Protein AF-A0A8X7R6N0-F1 (afdb_monomer)

Solvent-accessible surface area (backbone atoms only — not comparable to full-atom values): 21603 Å² total; per-residue (Å²): 135,82,80,62,81,82,52,52,64,57,52,51,50,53,51,55,55,53,63,73,70,70,84,87,84,79,89,86,75,92,74,81,82,82,76,72,80,86,76,83,49,68,20,44,36,37,42,28,10,41,72,49,13,51,21,26,35,71,73,38,72,43,76,61,65,21,66,47,86,71,21,7,55,70,24,87,90,47,45,36,59,19,19,74,34,40,35,81,37,66,60,38,53,53,22,52,74,59,74,42,70,66,44,48,27,58,66,74,52,52,74,70,54,49,52,70,55,71,47,40,40,23,42,12,10,35,59,14,8,59,51,84,68,31,39,52,94,49,37,55,57,39,19,49,65,53,28,51,53,51,50,50,50,43,44,69,73,20,44,58,78,67,33,95,44,73,67,55,43,46,51,50,38,40,48,15,38,36,36,40,43,53,40,54,34,33,54,73,65,44,42,75,77,64,76,55,56,48,66,60,51,23,52,54,54,47,51,56,47,50,54,50,52,52,52,45,39,76,74,32,48,21,32,36,40,38,40,41,50,53,52,60,18,61,33,73,79,45,12,69,71,33,88,66,67,71,38,57,40,62,69,56,32,50,37,50,45,54,32,41,54,52,47,59,57,47,52,59,54,45,46,73,74,38,79,87,42,46,78,41,79,39,64,44,28,59,55,56,53,58,73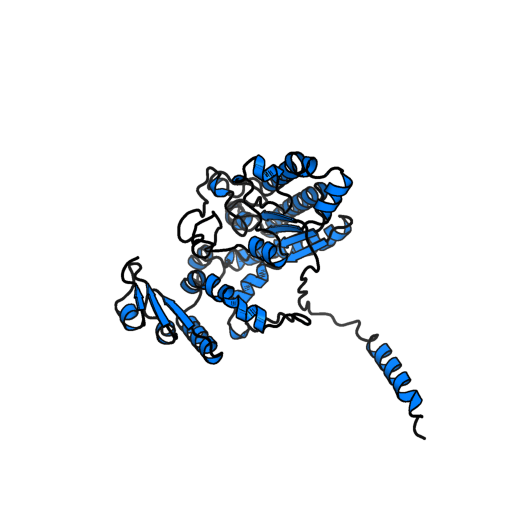,69,46,69,74,89,65,68,65,73,80,72,80,73,84,82,91,73,62,66,64,62,62,56,72,60,37,67,60,68,63,65,71,36,66,77,54,52,73,79,72,54,58,60,69,57,47,28,54,52,44,50,51,42,44,75,70,75,42,90,40,74,37,78,47,53,48,75,40,71,23,31,57,65,26,79,41,10,35,23,47,53,66,100,61,47,44,76,62,18,59,76,43,31,80,39,72,42,83,62,136

pLDDT: mean 74.32, std 23.89, range [25.12, 98.94]

Radius of gyration: 24.87 Å; Cα contacts (8 Å, |Δi|>4): 611; chains: 1; bounding box: 51×75×69 Å

Foldseek 3Di:
DDDDPVCVVVVVVVVVVVVVVPDPDDDDDCDDDPPPDPAQAQAEAEEEALLAAQFLQVLFPFPQFQQDPPACCVDVPRGRRRRPAVYHHPQQVVCVVNVHHRAERLNPDDPVRLQVDLRYHYLYYHQEALDPCGNPVGGDTQHSVNSLVSVLCSVVRHVPVVDPDPVRSLCNQQRHEYEYYHHQSCLVPPPVVVVDDLLVSLVVRLVSVVVSVVSSVVVNHAHYEYEQHAQNQQDLVNLCPDVVRNDGPVVSSVSSVSNVVVNVVVVVVVPVVRPNHDYDYDDNHVVVVQVLDDCVPPPPPPPPPDDDDVVVVVVPPVVVVSRPQVVVARRDDLVSLQVVQVVCVVVVHQFEHEYQADRPNLLSGNFREYEDDPRNDVRRVVRGPHYHNDD

Nearest PDB structures (foldseek):
  6ur1-assembly2_B  TM=7.725E-01  e=3.263E-09  Pseudomonas aeruginosa PAO1
  8h09-assembly2_B  TM=8.026E-01  e=1.150E-08  Vibrio alginolyticus
  6jl1-assembly1_A  TM=8.026E-01  e=2.535E-07  Vibrio vulnificus
  6jl2-assembly1_A  TM=7.909E-01  e=4.494E-07  Vibrio vulnificus
  8h0c-assembly1_A  TM=7.281E-01  e=1.275E-07  Vibrio alginolyticus

Mean predicted aligned error: 15.11 Å

Secondary structure (DSSP, 8-state):
-PPPTTTHHHHHHHHHHHHTTS-------------------S-EEEEESTTT-SSGGGGSSBS----STTTTTTSGGG---S-SSSS--HHHHHHHHTTPPP--BGGG--HHHHHH--S--B---TT--SSTTTTGGGB----HHHHHHHHHHHIIIIIHHHSSSHHHHHHHHHHSEEEEE--HHHIIIIIGGGT--HHHHHHHHHHHHHHHHHHHHHTT--EEEEEPPP-GGGSHHHHTTSSSTT---HHHHHHHHHHHHHHHHHHHHHHHHSTT-EEEEE-HHHHHHHHHS-GGG--------S---HHHHHHTTHHHHHSSHHHHHHH--HHHHHHHHHHHHHTTPPPEEEESS--HHHHHSSEEEEE-SS---HHHHTT-SEEE---

InterPro domains:
  IPR001087 GDSL lipase/esterase [PF00657] (45-290)
  IPR023214 HAD superfamily [G3DSA:3.40.50.1000] (311-391)
  IPR036412 HAD-like superfamily [SSF56784] (319-390)
  IPR036514 SGNH hyd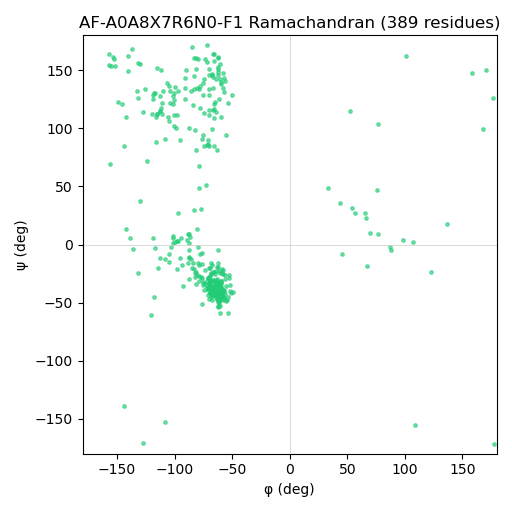rolase superfamily [G3DSA:3.40.50.1110] (37-303)
  IPR051238 GDSL esterase/lipase [PTHR45650] (32-292)

Structure (mmCIF, N/CA/C/O backbone):
data_AF-A0A8X7R6N0-F1
#
_entry.id   AF-A0A8X7R6N0-F1
#
loop_
_atom_site.group_PDB
_atom_site.id
_atom_site.type_symbol
_atom_site.label_atom_id
_atom_site.label_alt_id
_atom_site.label_comp_id
_atom_site.label_asym_id
_atom_site.label_entity_id
_atom_site.label_seq_id
_atom_site.pdbx_PDB_ins_code
_atom_site.Cartn_x
_atom_site.Cartn_y
_atom_site.Cartn_z
_atom_site.occupancy
_atom_site.B_iso_or_equiv
_atom_site.auth_seq_id
_atom_site.auth_comp_id
_atom_site.auth_asym_id
_atom_site.auth_atom_id
_atom_site.pdbx_PDB_model_num
ATOM 1 N N . MET A 1 1 ? 30.065 -60.299 25.511 1.00 42.81 1 MET A N 1
ATOM 2 C CA . MET A 1 1 ? 28.978 -60.090 26.492 1.00 42.81 1 MET A CA 1
ATOM 3 C C . MET A 1 1 ? 28.080 -58.987 25.959 1.00 42.81 1 MET A C 1
ATOM 5 O O . MET A 1 1 ? 28.541 -57.863 25.823 1.00 42.81 1 MET A O 1
ATOM 9 N N . GLY A 1 2 ? 26.869 -59.329 25.514 1.00 52.22 2 GLY A N 1
ATOM 10 C CA . GLY A 1 2 ? 25.932 -58.361 24.937 1.00 52.22 2 GLY A CA 1
ATOM 11 C C . GLY A 1 2 ? 25.299 -57.495 26.024 1.00 52.22 2 GLY A C 1
ATOM 12 O O . GLY A 1 2 ? 24.967 -58.005 27.091 1.00 52.22 2 GLY A O 1
ATOM 13 N N . LEU A 1 3 ? 25.148 -56.195 25.761 1.00 46.28 3 LEU A N 1
ATOM 14 C CA . LEU A 1 3 ? 24.466 -55.286 26.681 1.00 46.28 3 LEU A CA 1
ATOM 15 C C . LEU A 1 3 ? 23.007 -55.741 26.915 1.00 46.28 3 LEU A C 1
ATOM 17 O O . LEU A 1 3 ? 22.339 -56.124 25.946 1.00 46.28 3 LEU A O 1
ATOM 21 N N . PRO A 1 4 ? 22.486 -55.652 28.153 1.00 59.59 4 PRO A N 1
ATOM 22 C CA . P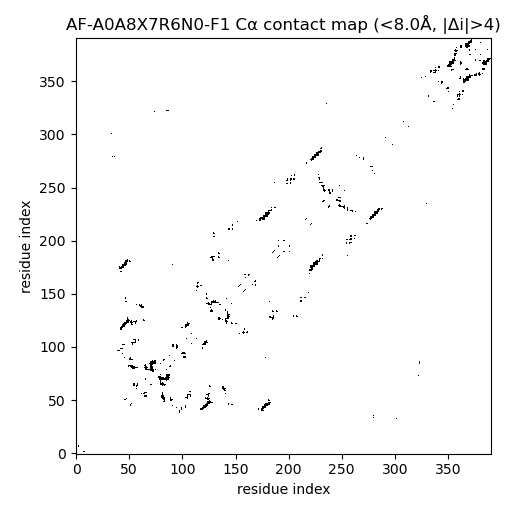RO A 1 4 ? 21.106 -56.011 28.465 1.00 59.59 4 PRO A CA 1
ATOM 23 C C . PRO A 1 4 ? 20.084 -55.219 27.636 1.00 59.59 4 PRO A C 1
ATOM 25 O O . PRO A 1 4 ? 20.257 -54.026 27.377 1.00 59.59 4 PRO A O 1
ATOM 28 N N . SER A 1 5 ? 18.986 -55.870 27.239 1.00 54.50 5 SER A N 1
ATOM 29 C CA . SER A 1 5 ? 17.949 -55.308 26.355 1.00 54.50 5 SER A CA 1
ATOM 30 C C . SER A 1 5 ? 17.289 -54.029 26.885 1.00 54.50 5 SER A C 1
ATOM 32 O O . SER A 1 5 ? 16.841 -53.210 26.086 1.00 54.50 5 SER A O 1
ATOM 34 N N . TYR A 1 6 ? 17.295 -53.812 28.202 1.00 56.56 6 TYR A N 1
ATOM 35 C CA . TYR A 1 6 ? 16.727 -52.624 28.844 1.00 56.56 6 TYR A CA 1
ATOM 36 C C . TYR A 1 6 ? 17.631 -51.377 28.780 1.00 56.56 6 TYR A C 1
ATOM 38 O O . TYR A 1 6 ? 17.145 -50.266 28.974 1.00 56.56 6 TYR A O 1
ATOM 46 N N . LEU A 1 7 ? 18.925 -51.523 28.462 1.00 48.56 7 LEU A N 1
ATOM 47 C CA . LEU A 1 7 ? 19.872 -50.403 28.316 1.00 48.56 7 LEU A CA 1
ATOM 48 C C . LEU A 1 7 ? 19.914 -49.822 26.890 1.00 48.56 7 LEU A C 1
ATOM 50 O O . LEU A 1 7 ? 20.381 -48.701 26.695 1.00 48.56 7 LEU A O 1
ATOM 54 N N . LYS A 1 8 ? 19.384 -50.544 25.892 1.00 49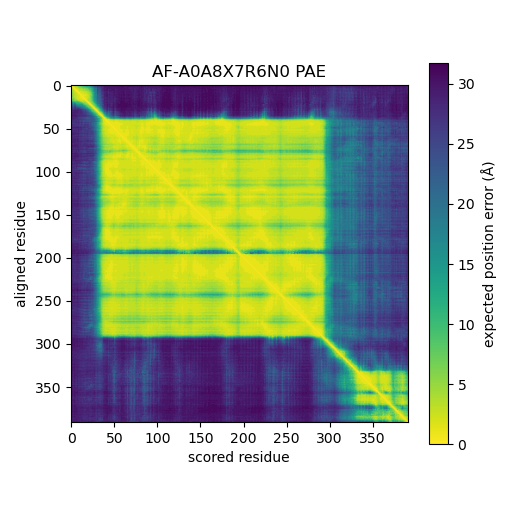.97 8 LYS A N 1
ATOM 55 C CA . LYS A 1 8 ? 19.293 -50.095 24.489 1.00 49.97 8 LYS A CA 1
ATOM 56 C C . LYS A 1 8 ? 18.470 -48.808 24.278 1.00 49.97 8 LYS A C 1
ATOM 58 O O . LYS A 1 8 ? 18.953 -47.949 23.542 1.00 49.97 8 LYS A O 1
ATOM 63 N N . PRO A 1 9 ? 17.288 -48.611 24.899 1.00 50.84 9 PRO A N 1
ATOM 64 C CA . PRO A 1 9 ? 16.526 -47.371 24.721 1.00 50.84 9 PRO A CA 1
ATOM 65 C C . PRO A 1 9 ? 17.199 -46.153 25.376 1.00 50.84 9 PRO A C 1
ATOM 67 O O . PRO A 1 9 ? 17.134 -45.059 24.823 1.00 50.84 9 PRO A O 1
ATOM 70 N N . TYR A 1 10 ? 17.917 -46.339 26.490 1.00 49.75 10 TYR A N 1
ATOM 71 C CA . TYR A 1 10 ? 18.666 -45.261 27.153 1.00 49.75 10 TYR A CA 1
ATOM 72 C C . TYR A 1 10 ? 19.903 -44.828 26.358 1.00 49.75 10 TYR A C 1
ATOM 74 O O . TYR A 1 10 ? 20.174 -43.633 26.244 1.00 49.75 10 TYR A O 1
ATOM 82 N N . LEU A 1 11 ? 20.623 -45.781 25.755 1.00 54.12 11 LEU A N 1
ATOM 83 C CA . LEU A 1 11 ? 21.760 -45.478 24.885 1.00 54.12 11 LEU A CA 1
ATOM 84 C C . LEU A 1 11 ? 21.313 -44.774 23.594 1.00 54.12 11 LEU A C 1
ATOM 86 O O . LEU A 1 11 ? 21.982 -43.849 23.150 1.00 54.12 11 LEU A O 1
ATOM 90 N N . LEU A 1 12 ? 20.169 -45.173 23.022 1.00 55.00 12 LEU A N 1
ATOM 91 C CA . LEU A 1 12 ? 19.577 -44.532 21.843 1.00 55.00 12 LEU A CA 1
ATOM 92 C C . LEU A 1 12 ? 19.125 -43.095 22.147 1.00 55.00 12 LEU A C 1
ATOM 94 O O . LEU A 1 12 ? 19.339 -42.204 21.331 1.00 55.00 12 LEU A O 1
ATOM 98 N N . PHE A 1 13 ? 18.562 -42.853 23.335 1.00 51.22 13 PHE A N 1
ATOM 99 C CA . PHE A 1 13 ? 18.168 -41.516 23.782 1.00 51.22 13 PHE A CA 1
ATOM 100 C C . PHE A 1 13 ? 19.383 -40.604 24.020 1.00 51.22 13 PHE A C 1
ATOM 102 O O . PHE A 1 13 ? 19.398 -39.475 23.542 1.00 51.22 13 PHE A O 1
ATOM 109 N N . LEU A 1 14 ? 20.451 -41.106 24.653 1.00 50.91 14 LEU A N 1
ATOM 110 C CA . LEU A 1 14 ? 21.721 -40.377 24.798 1.00 50.91 14 LEU A CA 1
ATOM 111 C C . LEU A 1 14 ? 22.399 -40.096 23.446 1.00 50.91 14 LEU A C 1
ATOM 113 O O . LEU A 1 14 ? 22.917 -38.999 23.247 1.00 50.91 14 LEU A O 1
ATOM 117 N N . LEU A 1 15 ? 22.346 -41.036 22.493 1.00 52.97 15 LEU A N 1
ATOM 118 C CA . LEU A 1 15 ? 22.859 -40.837 21.132 1.00 52.97 15 LEU A CA 1
ATOM 119 C C . LEU A 1 15 ? 22.046 -39.776 20.368 1.00 52.97 15 LEU A C 1
ATOM 121 O O . LEU A 1 15 ? 22.622 -38.949 19.667 1.00 52.97 15 LEU A O 1
ATOM 125 N N . LEU A 1 16 ? 20.719 -39.755 20.541 1.00 48.88 16 LEU A N 1
ATOM 126 C CA . LEU A 1 16 ? 19.821 -38.746 19.965 1.00 48.88 16 LEU A CA 1
ATOM 127 C C . LEU A 1 16 ? 20.001 -37.363 20.612 1.00 48.88 16 LEU A C 1
ATOM 129 O O . LEU A 1 16 ? 19.901 -36.351 19.920 1.00 48.88 16 LEU A O 1
ATOM 133 N N . CYS A 1 17 ? 20.320 -37.291 21.907 1.00 41.88 17 CYS A N 1
ATOM 134 C CA . CYS A 1 17 ? 20.668 -36.034 22.573 1.00 41.88 17 CYS A CA 1
ATOM 135 C C . CYS A 1 17 ? 22.038 -35.500 22.123 1.00 41.88 17 CYS A C 1
ATOM 137 O O . CYS A 1 17 ? 22.181 -34.295 21.938 1.00 41.88 17 CYS A O 1
ATOM 139 N N . LEU A 1 18 ? 23.024 -36.371 21.880 1.00 42.81 18 LEU A N 1
ATOM 140 C CA . LEU A 1 18 ? 24.352 -35.976 21.388 1.00 42.81 18 LEU A CA 1
ATOM 141 C C . LEU A 1 18 ? 24.351 -35.607 19.891 1.00 42.81 18 LEU A C 1
ATOM 143 O O . LEU A 1 18 ? 25.069 -34.691 19.493 1.00 42.81 18 LEU A O 1
ATOM 147 N N . LEU A 1 19 ? 23.495 -36.231 19.072 1.00 39.47 19 LEU A N 1
ATOM 148 C CA . LEU A 1 19 ? 23.288 -35.849 17.664 1.00 39.47 19 LEU A CA 1
ATOM 149 C C . LEU A 1 19 ? 22.585 -34.491 17.499 1.00 39.47 19 LEU A C 1
ATOM 151 O O . LEU A 1 19 ? 22.731 -33.862 16.457 1.00 39.47 19 LEU A O 1
ATOM 155 N N . ASN A 1 20 ? 21.886 -33.999 18.526 1.00 40.25 20 ASN A N 1
ATOM 156 C CA . ASN A 1 20 ? 21.286 -32.661 18.526 1.00 40.25 20 ASN A CA 1
ATOM 157 C C . ASN A 1 20 ? 22.232 -31.550 19.030 1.00 40.25 20 ASN A C 1
ATOM 159 O O . ASN A 1 20 ? 21.829 -30.390 19.073 1.00 40.25 20 ASN A O 1
ATOM 163 N N . VAL A 1 21 ? 23.486 -31.866 19.387 1.00 43.84 21 VAL A N 1
ATOM 164 C CA . VAL A 1 21 ? 24.460 -30.881 19.911 1.00 43.84 21 VAL A CA 1
ATOM 165 C C . VAL A 1 21 ? 25.690 -30.698 19.003 1.00 43.84 21 VAL A C 1
ATOM 167 O O . VAL A 1 21 ? 26.495 -29.801 19.232 1.00 43.84 21 VAL A O 1
ATOM 170 N N . ILE A 1 22 ? 25.817 -31.437 17.894 1.00 38.28 22 ILE A N 1
ATOM 171 C CA . ILE A 1 22 ? 26.930 -31.264 16.941 1.00 38.28 22 ILE A CA 1
ATOM 172 C C . ILE A 1 22 ? 26.406 -30.991 15.528 1.00 38.28 22 ILE A C 1
ATOM 174 O O . ILE A 1 22 ? 26.534 -31.819 14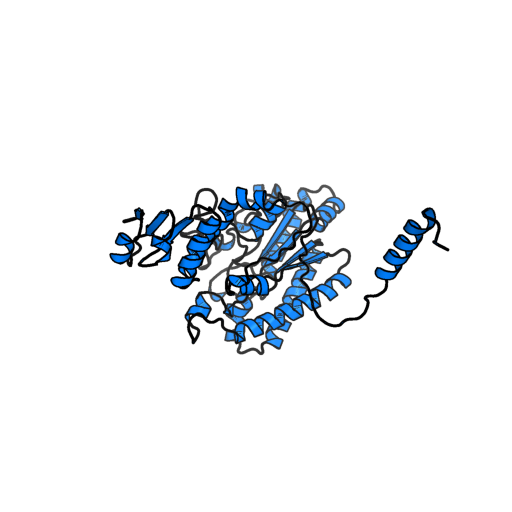.640 1.00 38.28 22 ILE A O 1
ATOM 178 N N . THR A 1 23 ? 25.864 -29.791 15.318 1.00 34.78 23 THR A N 1
ATOM 179 C CA . THR A 1 23 ? 26.002 -29.038 14.056 1.00 34.78 23 THR A CA 1
ATOM 180 C C . THR A 1 23 ? 25.816 -27.543 14.332 1.00 34.78 23 THR A C 1
ATOM 182 O O . THR A 1 23 ? 24.835 -26.933 13.918 1.00 34.78 23 THR A O 1
ATOM 185 N N . ILE A 1 24 ? 26.776 -26.932 15.030 1.00 39.72 24 ILE A N 1
ATOM 186 C CA . ILE A 1 24 ? 27.031 -25.488 14.934 1.00 39.72 24 ILE A CA 1
ATOM 187 C C . ILE A 1 24 ? 28.436 -25.316 14.365 1.00 39.72 24 ILE A C 1
ATOM 189 O O . ILE A 1 24 ? 29.418 -25.299 15.099 1.00 39.72 24 ILE A O 1
ATOM 193 N N . ASN A 1 25 ? 28.514 -25.285 13.035 1.00 38.47 25 ASN A N 1
ATOM 194 C CA . ASN A 1 25 ? 29.337 -24.369 12.239 1.00 38.47 25 ASN A CA 1
ATOM 195 C C . ASN A 1 25 ? 29.374 -24.851 10.785 1.00 38.47 25 ASN A C 1
ATOM 197 O O . ASN A 1 25 ? 30.164 -25.714 10.418 1.00 38.47 25 ASN A O 1
ATOM 201 N N . SER A 1 26 ? 28.551 -24.240 9.935 1.00 29.34 26 SER A N 1
ATOM 202 C CA . SER A 1 26 ? 28.862 -24.133 8.511 1.00 29.34 26 SER A CA 1
ATOM 203 C C . SER A 1 26 ? 28.257 -22.848 7.953 1.00 29.34 26 SER A C 1
ATOM 205 O O . SER A 1 26 ? 27.059 -22.595 8.079 1.00 29.34 26 SER A O 1
ATOM 207 N N . LYS A 1 27 ? 29.117 -22.001 7.379 1.00 38.72 27 LYS A N 1
ATOM 208 C CA . LYS A 1 27 ? 28.740 -20.810 6.610 1.00 38.72 27 LYS A CA 1
ATOM 209 C C . LYS A 1 27 ? 28.022 -21.245 5.318 1.00 38.72 27 LYS A C 1
ATOM 211 O O . LYS A 1 27 ? 28.455 -22.194 4.678 1.00 38.72 27 LYS A O 1
ATOM 216 N N . LYS A 1 28 ? 27.021 -20.447 4.907 1.00 31.84 28 LYS A N 1
ATOM 217 C CA . LYS A 1 28 ? 26.168 -20.516 3.691 1.00 31.84 28 LYS A CA 1
ATOM 218 C C . LYS A 1 28 ? 25.043 -21.564 3.676 1.00 31.84 28 LYS A C 1
ATOM 220 O O . LYS A 1 28 ? 25.237 -22.714 3.310 1.00 31.84 28 LYS A O 1
ATOM 225 N N . SER A 1 29 ? 23.810 -21.103 3.877 1.00 27.92 29 SER A N 1
ATOM 226 C CA . SER A 1 29 ? 22.888 -20.665 2.809 1.00 27.92 29 SER A CA 1
ATOM 227 C C . SER A 1 29 ? 21.558 -20.294 3.475 1.00 27.92 29 SER A C 1
ATOM 229 O O . SER A 1 29 ? 21.028 -21.098 4.241 1.00 27.92 29 SER A O 1
ATOM 231 N N . LEU A 1 30 ? 21.039 -19.084 3.231 1.00 37.72 30 LEU A N 1
ATOM 232 C CA . LEU A 1 30 ? 19.710 -18.654 3.683 1.00 37.72 30 LEU A CA 1
ATOM 233 C C . LEU A 1 30 ? 18.647 -19.502 2.964 1.00 37.72 30 LEU A C 1
ATOM 235 O O . LEU A 1 30 ? 18.137 -19.127 1.913 1.00 37.72 30 LEU A O 1
ATOM 239 N N . LYS A 1 31 ? 18.345 -20.682 3.513 1.00 37.66 31 LYS A N 1
ATOM 240 C CA . LYS A 1 31 ? 17.153 -21.449 3.151 1.00 37.66 31 LYS A CA 1
ATOM 241 C C . LYS A 1 31 ? 15.933 -20.710 3.700 1.00 37.66 31 LYS A C 1
ATOM 243 O O . LYS A 1 31 ? 15.924 -20.319 4.863 1.00 37.66 31 LYS A O 1
ATOM 248 N N . GLY A 1 32 ? 14.968 -20.486 2.811 1.00 39.97 32 GLY A N 1
ATOM 249 C CA . GLY A 1 32 ? 13.835 -19.583 2.972 1.00 39.97 32 GLY A CA 1
ATOM 250 C C . GLY A 1 32 ? 13.054 -19.748 4.270 1.00 39.97 32 GLY A C 1
ATOM 251 O O . GLY A 1 32 ? 12.582 -20.833 4.607 1.00 39.97 32 GLY A O 1
ATOM 252 N N . GLU A 1 33 ? 12.866 -18.628 4.959 1.00 31.41 33 GLU A N 1
ATOM 253 C CA . GLU A 1 33 ? 11.846 -18.495 5.986 1.00 31.41 33 GLU A CA 1
ATOM 254 C C . GLU A 1 33 ? 10.514 -18.190 5.292 1.00 31.41 33 GLU A C 1
ATOM 256 O O . GLU A 1 33 ? 10.218 -17.048 4.942 1.00 31.41 33 GLU A O 1
ATOM 261 N N . ALA A 1 34 ? 9.686 -19.214 5.093 1.00 32.12 34 ALA A N 1
ATOM 262 C CA . ALA A 1 34 ? 8.257 -18.995 4.921 1.00 32.12 34 ALA A CA 1
ATOM 263 C C . ALA A 1 34 ? 7.689 -18.565 6.282 1.00 32.12 34 ALA A C 1
ATOM 265 O O . ALA A 1 34 ? 7.251 -19.396 7.077 1.00 32.12 34 ALA A O 1
ATOM 266 N N . VAL A 1 35 ? 7.728 -17.268 6.587 1.00 36.72 35 VAL A N 1
ATOM 267 C CA . VAL A 1 35 ? 7.050 -16.732 7.773 1.00 36.72 35 VAL A CA 1
ATOM 268 C C . VAL A 1 35 ? 5.573 -16.535 7.424 1.00 36.72 35 VAL A C 1
ATOM 270 O O . VAL A 1 35 ? 5.118 -15.448 7.086 1.00 36.72 35 VAL A O 1
ATOM 273 N N . LEU A 1 36 ? 4.798 -17.617 7.477 1.00 44.94 36 LEU A N 1
ATOM 274 C CA . LEU A 1 36 ? 3.347 -17.517 7.618 1.00 44.94 36 LEU A CA 1
ATOM 275 C C . LEU A 1 36 ? 3.077 -17.016 9.043 1.00 44.94 36 LEU A C 1
ATOM 277 O O . LEU A 1 36 ? 3.436 -17.688 10.009 1.00 44.94 36 LEU A O 1
ATOM 281 N N . PHE A 1 37 ? 2.490 -15.824 9.191 1.00 49.44 37 PHE A N 1
ATOM 282 C CA . PHE A 1 37 ? 2.055 -15.336 10.503 1.00 49.44 37 PHE A CA 1
ATOM 283 C C . PHE A 1 37 ? 1.024 -16.331 11.058 1.00 49.44 37 PHE A C 1
ATOM 285 O O . PHE A 1 37 ? -0.100 -16.423 10.567 1.00 49.44 37 PHE A O 1
ATOM 292 N N . GLY A 1 38 ? 1.396 -17.085 12.092 1.00 53.28 38 GLY A N 1
ATOM 293 C CA . GLY A 1 38 ? 0.405 -17.645 13.000 1.00 53.28 38 GLY A CA 1
ATOM 294 C C . GLY A 1 38 ? -0.280 -16.475 13.705 1.00 53.28 38 GLY A C 1
ATOM 295 O O . GLY A 1 38 ? 0.397 -15.640 14.299 1.00 53.28 38 GLY A O 1
ATOM 296 N N . GLY A 1 39 ? -1.602 -16.360 13.605 1.00 63.53 39 GLY A N 1
ATOM 297 C CA . GLY A 1 39 ? -2.320 -15.261 14.243 1.00 63.53 39 GLY A CA 1
ATOM 298 C C . GLY A 1 39 ? -3.779 -15.162 13.824 1.00 63.53 39 GLY A C 1
ATOM 299 O O . GLY A 1 39 ? -4.145 -15.521 12.709 1.00 63.53 39 GLY A O 1
ATOM 300 N N . ASN A 1 40 ? -4.606 -14.658 14.737 1.00 83.81 40 ASN A N 1
ATOM 301 C CA . ASN A 1 40 ? -5.964 -14.214 14.451 1.00 83.81 40 ASN A CA 1
ATOM 302 C C . ASN A 1 40 ? -5.996 -12.693 14.632 1.00 83.81 40 ASN A C 1
ATOM 304 O O . ASN A 1 40 ? -5.771 -12.202 15.741 1.00 83.81 40 ASN A O 1
ATOM 308 N N . PHE A 1 41 ? -6.224 -11.958 13.545 1.00 93.00 41 PHE A N 1
ATOM 309 C CA . PHE A 1 41 ? -6.194 -10.498 13.546 1.00 93.00 41 PHE A CA 1
ATOM 310 C C . PHE A 1 41 ? -7.622 -9.943 13.591 1.00 93.00 41 PHE A C 1
ATOM 312 O O . PHE A 1 41 ? -8.440 -10.333 12.764 1.00 93.00 41 PHE A O 1
ATOM 319 N N . PRO A 1 42 ? -7.946 -8.993 14.488 1.00 97.12 42 PRO A N 1
ATOM 320 C CA . PRO A 1 42 ? -9.268 -8.376 14.539 1.00 97.12 42 PRO A CA 1
ATOM 321 C C . PRO A 1 42 ? -9.486 -7.336 13.429 1.00 97.12 42 PRO A C 1
ATOM 323 O O . PRO A 1 42 ? -10.626 -6.938 13.186 1.00 97.12 42 PRO A O 1
ATOM 326 N N . ALA A 1 43 ? -8.414 -6.860 12.782 1.00 98.50 43 ALA A N 1
ATOM 327 C CA . ALA A 1 43 ? -8.483 -5.901 11.687 1.00 98.50 43 ALA A CA 1
ATOM 328 C C . ALA A 1 43 ? -7.252 -5.941 10.773 1.00 98.50 43 ALA A C 1
ATOM 330 O O . ALA A 1 43 ? -6.147 -6.256 11.224 1.00 98.50 43 ALA A O 1
ATOM 331 N N . LEU A 1 44 ? -7.453 -5.525 9.518 1.00 98.50 44 LEU A N 1
ATOM 332 C CA . LEU A 1 44 ? -6.403 -5.289 8.526 1.00 98.50 44 LEU A CA 1
ATOM 333 C C . LEU A 1 44 ? -6.414 -3.821 8.070 1.00 98.50 44 LEU A C 1
ATOM 335 O O . LEU A 1 44 ? -7.337 -3.380 7.384 1.00 98.50 44 LEU A O 1
ATOM 339 N N . TYR A 1 45 ? -5.373 -3.067 8.420 1.00 98.88 45 TYR A N 1
ATOM 340 C CA . TYR A 1 45 ? -5.161 -1.704 7.926 1.00 98.88 45 TYR A CA 1
ATOM 341 C C . TYR A 1 45 ? -4.118 -1.718 6.814 1.00 98.88 45 TYR A C 1
ATOM 343 O O . TYR A 1 45 ? -3.026 -2.253 6.994 1.00 98.88 45 TYR A O 1
ATOM 351 N N . VAL A 1 46 ? -4.447 -1.135 5.663 1.00 98.88 46 VAL A N 1
ATOM 352 C CA . VAL A 1 46 ? -3.610 -1.242 4.458 1.00 98.88 46 VAL A CA 1
ATOM 353 C C . VAL A 1 46 ? -3.127 0.135 4.026 1.00 98.88 46 VAL A C 1
ATOM 355 O O . VAL A 1 46 ? -3.931 1.043 3.816 1.00 98.88 46 VAL A O 1
ATOM 358 N N . ILE A 1 47 ? -1.812 0.266 3.887 1.00 98.88 47 ILE A N 1
ATOM 359 C CA . ILE A 1 47 ? -1.099 1.430 3.369 1.00 98.88 47 ILE A CA 1
ATOM 360 C C . ILE A 1 47 ? -0.389 0.976 2.093 1.00 98.88 47 ILE A C 1
ATOM 362 O O . ILE A 1 47 ? 0.283 -0.056 2.078 1.00 98.88 47 ILE A O 1
ATOM 366 N N . GLY A 1 48 ? -0.533 1.707 0.997 1.00 97.44 48 GLY A N 1
ATOM 367 C CA . GLY A 1 48 ? 0.044 1.251 -0.257 1.00 97.44 48 GLY A CA 1
ATOM 368 C C . GLY A 1 48 ? -0.227 2.118 -1.469 1.00 97.44 48 GLY A C 1
ATOM 369 O O . GLY A 1 48 ? -0.781 3.212 -1.373 1.00 97.44 48 GLY A O 1
ATOM 370 N N . ASP A 1 49 ? 0.152 1.595 -2.625 1.00 91.88 49 ASP A N 1
ATOM 371 C CA . ASP A 1 49 ? -0.147 2.175 -3.928 1.00 91.88 49 ASP A CA 1
ATOM 372 C C . ASP A 1 49 ? -1.192 1.345 -4.705 1.00 91.88 49 ASP A C 1
ATOM 374 O O . ASP A 1 49 ? -2.027 0.651 -4.120 1.00 91.88 49 ASP A O 1
ATOM 378 N N . SER A 1 50 ? -1.159 1.408 -6.040 1.00 89.00 50 SER A N 1
ATOM 379 C CA . SER A 1 50 ? -2.028 0.648 -6.946 1.00 89.00 50 SER A CA 1
ATOM 380 C C . SER A 1 50 ? -2.028 -0.858 -6.693 1.00 89.00 50 SER A C 1
ATOM 382 O O . SER A 1 50 ? -3.015 -1.513 -7.012 1.00 89.00 50 SER A O 1
ATOM 384 N N . LEU A 1 51 ? -0.955 -1.417 -6.123 1.00 85.19 51 LEU A N 1
ATOM 385 C CA . LEU A 1 51 ? -0.848 -2.850 -5.838 1.00 85.19 51 LEU A CA 1
ATOM 386 C C . LEU A 1 51 ? -1.914 -3.348 -4.853 1.00 85.19 51 LEU A C 1
ATOM 388 O O . LEU A 1 51 ? -2.211 -4.544 -4.823 1.00 85.19 51 LEU A O 1
ATOM 392 N N . VAL A 1 52 ? -2.465 -2.445 -4.041 1.00 92.81 52 VAL A N 1
ATOM 393 C CA . VAL A 1 52 ? -3.440 -2.762 -2.994 1.00 92.81 52 VAL A CA 1
ATOM 394 C C . VAL A 1 52 ? -4.580 -1.742 -2.894 1.00 92.81 52 VAL A C 1
ATOM 396 O O . VAL A 1 52 ? -5.402 -1.867 -1.994 1.00 92.81 52 VAL A O 1
ATOM 399 N N . ASP A 1 53 ? -4.673 -0.753 -3.788 1.00 95.19 53 ASP A N 1
ATOM 400 C CA . ASP A 1 53 ? -5.775 0.222 -3.812 1.00 95.19 53 ASP A CA 1
ATOM 401 C C . ASP A 1 53 ? -7.113 -0.469 -4.155 1.00 95.19 53 ASP A C 1
ATOM 403 O O . ASP A 1 53 ? -7.231 -1.070 -5.225 1.00 95.19 53 ASP A O 1
ATOM 407 N N . PRO A 1 54 ? -8.143 -0.398 -3.290 1.00 96.00 54 PRO A N 1
ATOM 408 C CA . PRO A 1 54 ? -9.443 -1.004 -3.552 1.00 96.00 54 PRO A CA 1
ATOM 409 C C . PRO A 1 54 ? -10.400 -0.079 -4.319 1.00 96.00 54 PRO A C 1
ATOM 411 O O . PRO A 1 54 ? -11.503 -0.513 -4.662 1.00 96.00 54 PRO A O 1
ATOM 414 N N . GLY A 1 55 ? -10.002 1.174 -4.567 1.00 96.75 55 GLY A N 1
ATOM 415 C CA . GLY A 1 55 ? -10.779 2.191 -5.272 1.00 96.75 55 GLY A CA 1
ATOM 416 C C . GLY A 1 55 ? -10.753 3.591 -4.651 1.00 96.75 55 GLY A C 1
ATOM 417 O O . GLY A 1 55 ? -11.606 4.409 -4.994 1.00 96.75 55 GLY A O 1
ATOM 418 N N . ASN A 1 56 ? -9.803 3.916 -3.767 1.00 98.50 56 ASN A N 1
ATOM 419 C CA . ASN A 1 56 ? -9.668 5.263 -3.199 1.00 98.50 56 ASN A CA 1
ATOM 420 C C . ASN A 1 56 ? -9.487 6.321 -4.295 1.00 98.50 56 ASN A C 1
ATOM 422 O O . ASN A 1 56 ? -10.094 7.393 -4.226 1.00 98.50 56 ASN A O 1
ATOM 426 N N . ASN A 1 57 ? -8.724 5.999 -5.342 1.00 95.44 57 ASN A N 1
ATOM 427 C CA . ASN A 1 57 ? -8.470 6.903 -6.461 1.00 95.44 57 ASN A CA 1
ATOM 428 C C . ASN A 1 57 ? -9.724 7.303 -7.262 1.00 95.44 57 ASN A C 1
ATOM 430 O O . ASN A 1 57 ? -9.727 8.351 -7.913 1.00 95.44 57 ASN A O 1
ATOM 434 N N . ASN A 1 58 ? -10.821 6.545 -7.175 1.00 97.06 58 ASN A N 1
ATOM 435 C CA . ASN A 1 58 ? -12.084 6.909 -7.829 1.00 97.06 58 ASN A CA 1
ATOM 436 C C . ASN A 1 58 ? -12.688 8.202 -7.263 1.00 97.06 58 ASN A C 1
ATOM 438 O O . ASN A 1 58 ? -13.454 8.880 -7.943 1.00 97.06 58 ASN A O 1
ATOM 442 N N . HIS A 1 59 ? -12.316 8.558 -6.033 1.00 97.81 59 HIS A N 1
ATOM 443 C CA . HIS A 1 59 ? -12.827 9.713 -5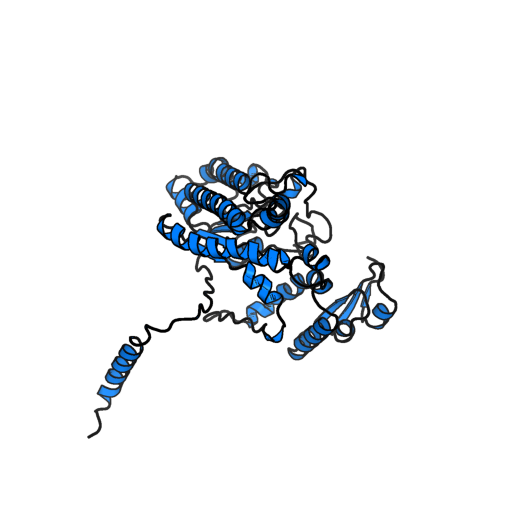.298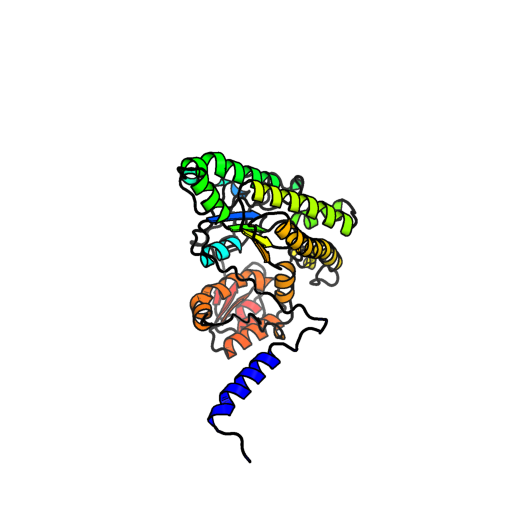 1.00 97.81 59 HIS A CA 1
ATOM 444 C C . HIS A 1 59 ? -11.859 10.905 -5.310 1.00 97.81 59 HIS A C 1
ATOM 446 O O . HIS A 1 59 ? -12.068 11.891 -4.603 1.00 97.81 59 HIS A O 1
ATOM 452 N N . LEU A 1 60 ? -10.779 10.820 -6.090 1.00 95.50 60 LEU A N 1
ATOM 453 C CA . LEU A 1 60 ? -9.760 11.858 -6.210 1.00 95.50 60 LEU A CA 1
ATOM 454 C C . LEU A 1 60 ? -9.802 12.477 -7.607 1.00 95.50 60 LEU A C 1
ATOM 456 O O . LEU A 1 60 ? -10.136 11.812 -8.586 1.00 95.50 60 LEU A O 1
ATOM 460 N N . LEU A 1 61 ? -9.438 13.756 -7.718 1.00 95.62 61 LEU A N 1
ATOM 461 C CA . LEU A 1 61 ? -9.206 14.406 -9.011 1.00 95.62 61 LEU A CA 1
ATOM 462 C C . LEU A 1 61 ? -7.843 13.954 -9.555 1.00 95.62 61 LEU A C 1
ATOM 464 O O . LEU A 1 61 ? -6.815 14.537 -9.216 1.00 95.62 61 LEU A O 1
ATOM 468 N N . THR A 1 62 ? -7.845 12.875 -10.336 1.00 90.44 62 THR A N 1
ATOM 469 C CA . THR A 1 62 ? -6.645 12.198 -10.846 1.00 90.44 62 THR A CA 1
ATOM 470 C C . THR A 1 62 ? -6.919 11.511 -12.178 1.00 90.44 62 THR A C 1
ATOM 472 O O . THR A 1 62 ? -8.056 11.112 -12.451 1.00 90.44 62 THR A O 1
ATOM 475 N N . LEU A 1 63 ? -5.868 11.354 -12.984 1.00 85.81 63 LEU A N 1
ATOM 476 C CA . LEU A 1 63 ? -5.873 10.550 -14.208 1.00 85.81 63 LEU A CA 1
ATOM 477 C C . LEU A 1 63 ? -5.734 9.047 -13.913 1.00 85.81 63 LEU A C 1
ATOM 479 O O . LEU A 1 63 ? -6.039 8.214 -14.762 1.00 85.81 63 LEU A O 1
ATOM 483 N N . VAL A 1 64 ? -5.276 8.687 -12.712 1.00 87.88 64 VAL A N 1
ATOM 484 C CA . VAL A 1 64 ? -4.923 7.310 -12.347 1.00 87.88 64 VAL A CA 1
ATOM 485 C C . VAL A 1 64 ? -6.115 6.659 -11.657 1.00 87.88 64 VAL A C 1
ATOM 487 O O . VAL A 1 64 ? -6.257 6.744 -10.437 1.00 87.88 64 VAL A O 1
ATOM 490 N N . ARG A 1 65 ? -6.988 6.023 -12.443 1.00 83.50 65 ARG A N 1
ATOM 491 C CA . ARG A 1 65 ? -8.167 5.281 -11.963 1.00 83.50 65 ARG A CA 1
ATOM 492 C C . ARG A 1 65 ? -8.246 3.905 -12.618 1.00 83.50 65 ARG A C 1
ATOM 494 O O . ARG A 1 65 ? -7.733 3.709 -13.713 1.00 83.50 65 ARG A O 1
ATOM 501 N N . ALA A 1 66 ? -8.932 2.981 -11.954 1.00 82.88 66 ALA A N 1
ATOM 502 C CA . ALA A 1 66 ? -9.197 1.628 -12.447 1.00 82.88 66 ALA A CA 1
ATOM 503 C C . ALA A 1 66 ? -10.694 1.271 -12.326 1.00 82.88 66 ALA A C 1
ATOM 505 O O . ALA A 1 66 ? -11.079 0.161 -11.969 1.00 82.88 66 ALA A O 1
ATOM 506 N N . ASN A 1 67 ? -11.567 2.253 -12.570 1.00 87.44 67 ASN A N 1
ATOM 507 C CA . ASN A 1 67 ? -13.030 2.128 -12.516 1.00 87.44 67 ASN A CA 1
ATOM 508 C C . ASN A 1 67 ? -13.671 1.897 -13.894 1.00 87.44 67 ASN A C 1
ATOM 510 O O . ASN A 1 67 ? -14.822 2.266 -14.122 1.00 87.44 67 ASN A O 1
ATOM 514 N N . PHE A 1 68 ? -12.924 1.307 -14.822 1.00 80.38 68 PHE A N 1
ATOM 515 C CA . PHE A 1 68 ? -13.362 1.016 -16.183 1.00 80.38 68 PHE A CA 1
ATOM 516 C C . PHE A 1 68 ? -12.838 -0.355 -16.625 1.00 80.38 68 PHE A C 1
ATOM 518 O O . PHE A 1 68 ? -11.919 -0.903 -16.023 1.00 80.38 68 PHE A O 1
ATOM 525 N N . LYS A 1 69 ? -13.417 -0.935 -17.678 1.00 74.69 69 LYS A N 1
ATOM 526 C CA . LYS A 1 69 ? -12.967 -2.234 -18.206 1.00 74.69 69 LYS A CA 1
ATOM 527 C C . LYS A 1 69 ? -11.529 -2.135 -18.754 1.00 74.69 69 LYS A C 1
ATOM 529 O O . LYS A 1 69 ? -11.214 -1.134 -19.387 1.00 74.69 69 LYS A O 1
ATOM 534 N N . PRO A 1 70 ? -10.673 -3.159 -18.587 1.00 79.00 70 PRO A N 1
ATOM 535 C CA . PRO A 1 70 ? -10.994 -4.514 -18.129 1.00 79.00 70 PRO A CA 1
ATOM 536 C C . PRO A 1 70 ? -10.945 -4.718 -16.604 1.00 79.00 70 PRO A C 1
ATOM 538 O O . PRO A 1 70 ? -11.141 -5.840 -16.149 1.00 79.00 70 PRO A O 1
ATOM 541 N N . TYR A 1 71 ? -10.702 -3.676 -15.805 1.00 71.88 71 TYR A N 1
ATOM 542 C CA . TYR A 1 71 ? -10.594 -3.818 -14.351 1.00 71.88 71 TYR A CA 1
ATOM 543 C C . TYR A 1 71 ? -11.884 -4.365 -13.723 1.00 71.88 71 TYR A C 1
ATOM 545 O O . TYR A 1 71 ? -12.995 -4.024 -14.136 1.00 71.88 71 TYR A O 1
ATOM 553 N N . GLY A 1 72 ? -11.729 -5.219 -12.711 1.00 71.00 72 GLY A N 1
ATOM 554 C CA . GLY A 1 72 ? -12.832 -5.854 -11.988 1.00 71.00 72 GLY A CA 1
ATOM 555 C C . GLY A 1 72 ? -13.651 -6.903 -12.754 1.00 71.00 72 GLY A C 1
ATOM 556 O O . GLY A 1 72 ? -14.687 -7.317 -12.236 1.00 71.00 72 GLY A O 1
ATOM 557 N N . SER A 1 73 ? -13.237 -7.360 -13.945 1.00 74.00 73 SER A N 1
ATOM 558 C CA . SER A 1 73 ? -13.973 -8.396 -14.696 1.00 74.00 73 SER A CA 1
ATOM 559 C C . SER A 1 73 ? -14.116 -9.730 -13.950 1.00 74.00 73 SER A C 1
ATOM 561 O O . SER A 1 73 ? -15.126 -10.406 -14.113 1.00 74.00 73 SER A O 1
ATOM 563 N N . ASN A 1 74 ? -13.137 -10.075 -13.113 1.00 72.44 74 ASN A N 1
ATOM 564 C CA . ASN A 1 74 ? -13.099 -11.249 -12.234 1.00 72.44 74 ASN A CA 1
ATOM 565 C C . ASN A 1 74 ? -13.430 -10.901 -10.771 1.00 72.44 74 ASN A C 1
ATOM 567 O O . ASN A 1 74 ? -13.318 -11.746 -9.881 1.00 72.44 74 ASN A O 1
ATOM 571 N N . PHE A 1 75 ? -13.809 -9.653 -10.490 1.00 78.56 75 PHE A N 1
ATOM 572 C CA . PHE A 1 75 ? -14.350 -9.271 -9.192 1.00 78.56 75 PHE A CA 1
ATOM 573 C C . PHE A 1 75 ? -15.839 -9.632 -9.119 1.00 78.56 75 PHE A C 1
ATOM 575 O O . PHE A 1 75 ? -16.497 -9.837 -10.139 1.00 78.56 75 PHE A O 1
ATOM 582 N N . GLU A 1 76 ? -16.393 -9.724 -7.912 1.00 83.56 76 GLU A N 1
ATOM 583 C CA . GLU A 1 76 ? -17.792 -10.109 -7.699 1.00 83.56 76 GLU A CA 1
ATOM 584 C C . GLU A 1 76 ? -18.752 -9.224 -8.514 1.00 83.56 76 GLU A C 1
ATOM 586 O O . GLU A 1 76 ? -18.751 -7.995 -8.410 1.00 83.56 76 GLU A O 1
ATOM 591 N N . GLY A 1 77 ? -19.550 -9.865 -9.375 1.00 83.44 77 GLY A N 1
ATOM 592 C CA . GLY A 1 77 ? -20.471 -9.188 -10.290 1.00 83.44 77 GLY A CA 1
ATOM 593 C C . GLY A 1 77 ? -19.824 -8.537 -11.522 1.00 83.44 77 GLY A C 1
ATOM 594 O O . GLY A 1 77 ? -20.517 -7.806 -12.228 1.00 83.44 77 GLY A O 1
ATOM 595 N N . GLY A 1 78 ? -18.533 -8.767 -11.787 1.00 78.25 78 GLY A N 1
ATOM 596 C CA . GLY A 1 78 ? -17.823 -8.276 -12.976 1.00 78.25 78 GLY A CA 1
ATOM 597 C C . GLY A 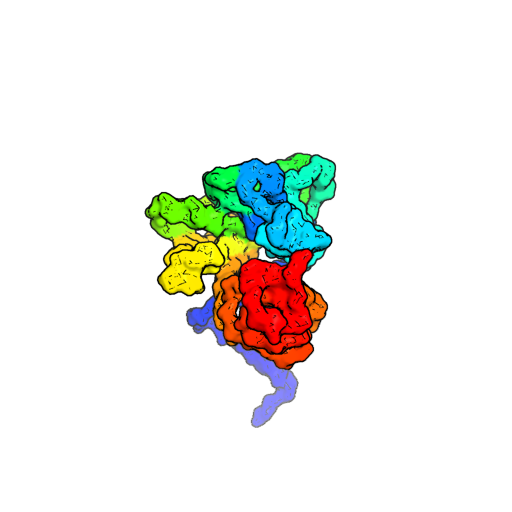1 78 ? -17.685 -6.751 -13.041 1.00 78.25 78 GLY A C 1
ATOM 598 O O . GLY A 1 78 ? -17.664 -6.174 -14.133 1.00 78.25 78 GLY A O 1
ATOM 599 N N . LYS A 1 79 ? -17.674 -6.077 -11.883 1.00 86.94 79 LYS A N 1
ATOM 600 C CA . LYS A 1 79 ? -17.671 -4.612 -11.774 1.00 86.94 79 LYS A CA 1
ATOM 601 C C . LYS A 1 79 ? -16.294 -4.075 -11.399 1.00 86.94 79 LYS A C 1
ATOM 603 O O . LYS A 1 79 ? -15.691 -4.495 -10.414 1.00 86.94 79 LYS A O 1
ATOM 608 N N . ALA A 1 80 ? -15.854 -3.054 -12.131 1.00 83.00 80 ALA A N 1
ATOM 609 C CA . ALA A 1 80 ? -14.649 -2.298 -11.818 1.00 83.00 80 ALA A CA 1
ATOM 610 C C . ALA A 1 80 ? -14.819 -1.536 -10.494 1.00 83.00 80 ALA A C 1
ATOM 612 O O . ALA A 1 80 ? -15.561 -0.555 -10.426 1.00 83.00 80 ALA A O 1
ATOM 613 N N . THR A 1 81 ? -14.125 -1.965 -9.438 1.00 89.19 81 THR A N 1
ATOM 614 C CA . THR A 1 81 ? -14.200 -1.294 -8.127 1.00 89.19 81 THR A CA 1
ATOM 615 C C . THR A 1 81 ? -13.199 -0.150 -7.983 1.00 89.19 81 THR A C 1
ATOM 617 O O . THR A 1 81 ? -13.281 0.605 -7.022 1.00 89.19 81 THR A O 1
ATOM 620 N N . GLY A 1 82 ? -12.243 -0.008 -8.908 1.00 86.38 82 GLY A N 1
ATOM 621 C CA . GLY A 1 82 ? -11.058 0.839 -8.734 1.00 86.38 82 GLY A CA 1
ATOM 622 C C . GLY A 1 82 ? -9.800 0.086 -8.291 1.00 86.38 82 GLY A C 1
ATOM 623 O O . GLY A 1 82 ? -8.771 0.722 -8.092 1.00 86.38 82 GLY A O 1
ATOM 624 N N . ARG A 1 83 ? -9.860 -1.249 -8.180 1.00 88.62 83 ARG A N 1
ATOM 625 C CA . ARG A 1 83 ? -8.671 -2.104 -8.056 1.00 88.62 83 ARG A CA 1
ATOM 626 C C . ARG A 1 83 ? -7.907 -2.128 -9.372 1.00 88.62 83 ARG A C 1
ATOM 628 O O . ARG A 1 83 ? -8.508 -2.366 -10.415 1.00 88.62 83 ARG A O 1
ATOM 635 N N . PHE A 1 84 ? -6.586 -1.963 -9.324 1.00 84.69 84 PHE A N 1
ATOM 636 C CA . PHE A 1 84 ? -5.700 -2.054 -10.497 1.00 84.69 84 PHE A CA 1
ATOM 637 C C . PHE A 1 84 ? -5.419 -3.521 -10.869 1.00 84.69 84 PHE A C 1
ATOM 639 O O . PHE A 1 84 ? -4.281 -3.950 -11.036 1.00 84.69 84 PHE A O 1
ATOM 646 N N . SER A 1 85 ? -6.490 -4.305 -10.951 1.00 77.62 85 SER A N 1
ATOM 647 C CA . SER A 1 85 ? -6.529 -5.718 -11.300 1.00 77.62 85 SER A CA 1
ATOM 648 C C . SER A 1 85 ? -7.895 -6.026 -11.924 1.00 77.62 85 SER A C 1
ATOM 650 O O . SER A 1 85 ? -8.871 -5.293 -11.745 1.00 77.62 85 SER A O 1
ATOM 652 N N . ASP A 1 86 ? -7.979 -7.115 -12.676 1.00 68.25 86 ASP A N 1
ATOM 653 C CA . ASP A 1 86 ? -9.257 -7.690 -13.080 1.00 68.25 86 ASP A CA 1
ATOM 654 C C . ASP A 1 86 ? -10.026 -8.286 -11.887 1.00 68.25 86 ASP A C 1
ATOM 656 O O . ASP A 1 86 ? -11.233 -8.471 -11.988 1.00 68.25 86 ASP A O 1
ATOM 660 N N . GLY A 1 87 ? -9.386 -8.528 -10.741 1.00 79.38 87 GLY A N 1
ATOM 661 C CA . GLY A 1 87 ? -10.016 -9.113 -9.562 1.00 79.38 87 GLY A CA 1
ATOM 662 C C . GLY A 1 87 ? -9.502 -8.556 -8.234 1.00 79.38 87 GLY A C 1
ATOM 663 O O . GLY A 1 87 ? -9.350 -7.349 -8.040 1.00 79.38 87 GLY A O 1
ATOM 664 N N . LYS A 1 88 ? -9.330 -9.462 -7.270 1.00 83.19 88 LYS A N 1
ATOM 665 C CA . LYS A 1 88 ? -8.888 -9.177 -5.900 1.00 83.19 88 LYS A CA 1
ATOM 666 C C . LYS A 1 88 ? -7.383 -8.870 -5.859 1.00 83.19 88 LYS A C 1
ATOM 668 O O . LYS A 1 88 ? -6.595 -9.489 -6.568 1.00 83.19 88 LYS A O 1
ATOM 673 N N . THR A 1 89 ? -6.986 -7.924 -5.013 1.00 83.12 89 THR A N 1
ATOM 674 C CA . THR A 1 89 ? -5.583 -7.559 -4.746 1.00 83.12 89 THR A CA 1
ATOM 675 C C . THR A 1 89 ? -4.961 -8.473 -3.686 1.00 83.12 89 THR A C 1
ATOM 677 O O . THR A 1 89 ? -5.663 -9.210 -2.995 1.00 83.12 89 THR A O 1
ATOM 680 N N . ILE A 1 90 ? -3.641 -8.395 -3.486 1.00 81.69 90 ILE A N 1
ATOM 681 C CA . ILE A 1 90 ? -2.965 -9.164 -2.426 1.00 81.69 90 ILE A CA 1
ATOM 682 C C . ILE A 1 90 ? -3.502 -8.832 -1.021 1.00 81.69 90 ILE A C 1
ATOM 684 O O . ILE A 1 90 ? -3.624 -9.724 -0.187 1.00 81.69 90 ILE A O 1
ATOM 688 N N . ALA A 1 91 ? -3.914 -7.584 -0.773 1.00 84.62 91 ALA A N 1
ATOM 689 C CA . ALA A 1 91 ? -4.544 -7.201 0.490 1.00 84.62 91 ALA A CA 1
ATOM 690 C C . ALA A 1 91 ? -5.900 -7.899 0.702 1.00 84.62 91 ALA A C 1
ATOM 692 O O . ALA A 1 91 ? -6.236 -8.270 1.824 1.00 84.62 91 ALA A O 1
ATOM 693 N N . ASP A 1 92 ? -6.658 -8.123 -0.375 1.00 87.25 92 ASP A N 1
ATOM 694 C CA . ASP A 1 92 ? -7.934 -8.839 -0.311 1.00 87.25 92 ASP A CA 1
ATOM 695 C C . ASP A 1 92 ? -7.728 -10.323 0.001 1.00 87.25 92 ASP A C 1
ATOM 697 O O . ASP A 1 92 ? -8.448 -10.886 0.821 1.00 87.25 92 ASP A O 1
ATOM 701 N N . TYR A 1 93 ? -6.722 -10.955 -0.610 1.00 84.00 93 TYR A N 1
ATOM 702 C CA . TYR A 1 93 ? -6.382 -12.347 -0.308 1.00 84.00 93 TYR A CA 1
ATOM 703 C C . TYR A 1 93 ? -5.872 -12.521 1.124 1.00 84.00 93 TYR A C 1
ATOM 705 O O . TYR A 1 93 ? -6.233 -13.496 1.779 1.00 84.00 93 TYR A O 1
ATOM 713 N N . ILE A 1 94 ? -5.105 -11.556 1.642 1.00 82.12 94 ILE A N 1
ATOM 714 C CA . ILE A 1 94 ? -4.701 -11.533 3.053 1.00 82.12 94 ILE A CA 1
ATOM 715 C C . ILE A 1 94 ? -5.931 -11.424 3.963 1.00 82.12 94 ILE A C 1
ATOM 717 O O . ILE A 1 94 ? -6.035 -12.181 4.925 1.00 82.12 94 ILE A O 1
ATOM 721 N N . ALA A 1 95 ? -6.887 -10.539 3.656 1.00 86.38 95 ALA A N 1
ATOM 722 C CA . ALA A 1 95 ? -8.130 -10.446 4.423 1.00 86.38 95 ALA A CA 1
ATOM 723 C C . ALA A 1 95 ? -8.896 -11.781 4.432 1.00 86.38 95 ALA A C 1
ATOM 725 O O . ALA A 1 95 ? -9.253 -12.264 5.504 1.00 86.38 95 ALA A O 1
ATOM 726 N N . ILE A 1 96 ? -9.072 -12.412 3.264 1.00 84.62 96 ILE A N 1
ATOM 727 C CA . ILE A 1 96 ? -9.759 -13.708 3.132 1.00 84.62 96 ILE A CA 1
ATOM 728 C C . ILE A 1 96 ? -9.063 -14.794 3.951 1.00 84.62 96 ILE A C 1
ATOM 730 O O . ILE A 1 96 ? -9.728 -15.527 4.678 1.00 84.62 96 ILE A O 1
ATOM 734 N N . TYR A 1 97 ? -7.734 -14.879 3.865 1.00 81.75 97 TYR A N 1
ATOM 735 C CA . TYR A 1 97 ? -6.949 -15.874 4.595 1.00 81.75 97 TYR A CA 1
ATOM 736 C C . TYR A 1 97 ? -7.161 -15.783 6.113 1.00 81.75 97 TYR A C 1
ATOM 738 O O . TYR A 1 97 ? -7.299 -16.805 6.779 1.00 81.75 97 TYR A O 1
ATOM 746 N N . TYR A 1 98 ? -7.251 -14.565 6.655 1.00 83.25 98 TYR A N 1
ATOM 747 C CA . TYR A 1 98 ? -7.510 -14.339 8.081 1.00 83.25 98 TYR A CA 1
ATOM 748 C C . TYR A 1 98 ? -9.003 -14.283 8.445 1.00 83.25 98 TYR A C 1
ATOM 750 O O . TYR A 1 98 ? -9.339 -13.930 9.574 1.00 83.25 98 TYR A O 1
ATOM 758 N N . GLY A 1 99 ? -9.912 -14.612 7.519 1.00 87.25 99 GLY A N 1
ATOM 759 C CA . GLY A 1 99 ? -11.358 -14.589 7.766 1.00 87.25 99 GLY A CA 1
ATOM 760 C C . GLY A 1 99 ? -11.932 -13.186 8.005 1.00 87.25 99 GLY A C 1
ATOM 761 O O . GLY A 1 99 ? -12.984 -13.044 8.629 1.00 87.25 99 GLY A O 1
ATOM 762 N N . LEU A 1 100 ? -11.245 -12.142 7.535 1.00 92.38 100 LEU A N 1
ATOM 763 C CA . LEU A 1 100 ? -11.674 -10.751 7.632 1.00 92.38 100 LEU A CA 1
ATOM 764 C C . LEU A 1 100 ? -12.511 -10.338 6.411 1.00 92.38 100 LEU A C 1
ATOM 766 O O . LEU A 1 100 ? -12.273 -10.818 5.299 1.00 92.38 100 LEU A O 1
ATOM 770 N N . PRO A 1 101 ? -13.454 -9.389 6.568 1.00 96.88 101 PRO A N 1
ATOM 771 C CA . PRO A 1 101 ? -14.052 -8.730 5.415 1.00 96.88 101 PRO A CA 1
ATOM 772 C C . PRO A 1 101 ? -12.979 -7.962 4.631 1.00 96.88 101 PRO A C 1
ATOM 774 O O . PRO A 1 101 ? -12.006 -7.468 5.206 1.00 96.88 101 PRO A O 1
ATOM 777 N N . LEU A 1 102 ? -13.182 -7.815 3.320 1.00 96.06 102 LEU A N 1
ATOM 778 C CA . LEU A 1 102 ? -12.277 -7.026 2.483 1.00 96.06 102 LEU A CA 1
ATOM 779 C C . LEU A 1 102 ? -12.182 -5.594 3.012 1.00 96.06 102 LEU A C 1
ATOM 781 O O . LEU A 1 102 ? -13.203 -4.948 3.253 1.00 96.06 102 LEU A O 1
ATOM 785 N N . ALA A 1 103 ? -10.957 -5.091 3.160 1.00 98.19 103 ALA A N 1
ATOM 786 C CA . ALA A 1 103 ? -10.726 -3.746 3.663 1.00 98.19 103 ALA A CA 1
ATOM 787 C C . ALA A 1 103 ? -11.255 -2.706 2.647 1.00 98.19 103 ALA A C 1
ATOM 789 O O . ALA A 1 103 ? -10.745 -2.626 1.524 1.00 98.19 103 ALA A O 1
ATOM 790 N N . PRO A 1 104 ? -12.281 -1.907 2.999 1.00 98.25 104 PRO A N 1
ATOM 791 C CA . PRO A 1 104 ? -12.903 -0.971 2.065 1.00 98.25 104 PRO A CA 1
ATOM 792 C C . PRO A 1 104 ? -12.016 0.249 1.786 1.00 98.25 104 PRO A C 1
ATOM 794 O O . PRO A 1 104 ? -11.154 0.607 2.591 1.00 98.25 104 PRO A O 1
ATOM 797 N N . ALA A 1 105 ? -12.278 0.934 0.668 1.00 98.31 105 ALA A N 1
ATOM 798 C CA . ALA A 1 105 ? -11.649 2.209 0.325 1.00 98.31 105 ALA A CA 1
ATOM 799 C C . ALA A 1 105 ? -12.065 3.306 1.319 1.00 98.31 105 ALA A C 1
ATOM 801 O O . ALA A 1 105 ? -13.238 3.683 1.363 1.00 98.31 105 ALA A O 1
ATOM 802 N N . TYR A 1 106 ? -11.123 3.874 2.078 1.00 98.69 106 TYR A N 1
ATOM 803 C CA . TYR A 1 106 ? -11.396 4.978 3.007 1.00 98.69 106 TYR A CA 1
ATOM 804 C C . TYR A 1 106 ? -12.191 6.136 2.376 1.00 98.69 106 TYR A C 1
ATOM 806 O O . TYR A 1 106 ? -13.080 6.714 3.013 1.00 98.69 106 TYR A O 1
ATOM 814 N N . MET A 1 107 ? -11.856 6.498 1.136 1.00 98.25 107 MET A N 1
ATOM 815 C CA . MET A 1 107 ? -12.466 7.627 0.432 1.00 98.25 107 MET A CA 1
ATOM 816 C C . MET A 1 107 ? -13.895 7.343 -0.044 1.00 98.25 107 MET A C 1
ATOM 818 O O . MET A 1 107 ? -14.655 8.289 -0.236 1.00 98.25 107 MET A O 1
ATOM 822 N N . GLY A 1 108 ? -14.266 6.068 -0.195 1.00 97.12 108 GLY A N 1
ATOM 823 C CA . GLY A 1 108 ? -15.606 5.653 -0.617 1.00 97.12 108 GLY A CA 1
ATOM 824 C C . GLY A 1 108 ? -16.605 5.485 0.527 1.00 97.12 108 GLY A C 1
ATOM 825 O O . GLY A 1 108 ? -17.798 5.366 0.277 1.00 97.12 108 GLY A O 1
ATOM 826 N N . LEU A 1 109 ? -16.138 5.492 1.778 1.00 98.00 109 LEU A N 1
ATOM 827 C CA . LEU A 1 109 ? -16.991 5.289 2.946 1.00 98.00 109 LEU A CA 1
ATOM 828 C C . LEU A 1 109 ? -17.691 6.579 3.395 1.00 98.00 109 LEU A C 1
ATOM 830 O O . LEU A 1 109 ? -17.054 7.616 3.623 1.00 98.00 109 LEU A O 1
ATOM 834 N N . SER A 1 110 ? -18.990 6.472 3.663 1.00 97.56 110 SER A N 1
ATOM 835 C CA . SER A 1 110 ? -19.769 7.475 4.388 1.00 97.56 110 SER A CA 1
ATOM 836 C C . SER A 1 110 ? -19.337 7.590 5.857 1.00 97.56 110 SER A C 1
ATOM 838 O O . SER A 1 110 ? -18.689 6.710 6.429 1.00 97.56 110 SER A O 1
ATOM 840 N N . ILE A 1 111 ? -19.744 8.677 6.522 1.00 94.31 111 ILE A N 1
ATOM 841 C CA . ILE A 1 111 ? -19.480 8.884 7.957 1.00 94.31 111 ILE A CA 1
ATOM 842 C C . ILE A 1 111 ? -20.083 7.747 8.798 1.00 94.31 111 ILE A C 1
ATOM 844 O O . ILE A 1 111 ? -19.451 7.277 9.745 1.00 94.31 111 ILE A O 1
ATOM 848 N N . LYS A 1 112 ? -21.290 7.285 8.442 1.00 95.44 112 LYS A N 1
ATOM 849 C CA . LYS A 1 112 ? -21.982 6.196 9.143 1.00 95.44 112 LYS A CA 1
ATOM 850 C C . LYS A 1 112 ? -21.204 4.886 9.037 1.00 95.44 112 LYS A C 1
ATOM 852 O O . LYS A 1 112 ? -21.010 4.220 10.048 1.00 95.44 112 LYS A O 1
ATOM 857 N N . GLU A 1 113 ? -20.719 4.543 7.846 1.00 96.94 113 GLU A N 1
ATOM 858 C CA . GLU A 1 113 ? -19.925 3.326 7.647 1.00 96.94 113 GLU A CA 1
ATOM 859 C C . GLU A 1 113 ? -18.596 3.396 8.404 1.00 96.94 113 GLU A C 1
ATOM 861 O O . GLU A 1 113 ? -18.261 2.457 9.124 1.00 96.94 113 GLU A O 1
ATOM 866 N N . LYS A 1 114 ? -17.888 4.535 8.349 1.00 96.31 114 LYS A N 1
ATOM 867 C CA . LYS A 1 114 ? -16.642 4.738 9.114 1.00 96.31 114 LYS A CA 1
ATOM 868 C C . LYS A 1 114 ? -16.845 4.539 10.617 1.00 96.31 114 LYS A C 1
ATOM 870 O O . LYS A 1 114 ? -16.004 3.924 11.258 1.00 96.31 114 LYS A O 1
ATOM 875 N N . ASN A 1 115 ? -17.959 5.015 11.179 1.00 94.12 115 ASN A N 1
ATOM 876 C CA . ASN A 1 115 ? -18.274 4.833 12.603 1.00 94.12 115 ASN A CA 1
ATOM 877 C C . ASN A 1 115 ? -18.578 3.374 12.982 1.00 94.12 115 ASN A C 1
ATOM 879 O O . ASN A 1 115 ? -18.395 2.995 14.137 1.00 94.12 115 ASN A O 1
ATOM 883 N N . ASN A 1 116 ? -19.032 2.559 12.028 1.00 93.75 116 ASN A N 1
ATOM 884 C CA . ASN A 1 116 ? -19.424 1.175 12.280 1.00 93.75 116 ASN A CA 1
ATOM 885 C C . ASN A 1 116 ? -18.292 0.169 12.028 1.00 93.75 116 ASN A C 1
ATOM 887 O O . ASN A 1 116 ? -18.357 -0.949 12.543 1.00 93.75 116 ASN A O 1
ATOM 891 N N . LEU A 1 117 ? -17.245 0.543 11.292 1.00 94.75 117 LEU A N 1
ATOM 892 C CA . LEU A 1 117 ? -16.127 -0.339 10.962 1.00 94.75 117 LEU A CA 1
ATOM 893 C C . LEU A 1 117 ? -15.116 -0.459 12.108 1.00 94.75 117 LEU A C 1
ATOM 895 O O . LEU A 1 117 ? -14.700 0.522 12.716 1.00 94.75 117 LEU A O 1
ATOM 899 N N . SER A 1 118 ? -14.702 -1.694 12.386 1.00 96.19 118 SER A N 1
ATOM 900 C CA . SER A 1 118 ? -13.584 -2.006 13.291 1.00 96.19 118 SER A CA 1
ATOM 901 C C . SER A 1 118 ? -12.646 -3.077 12.744 1.00 96.19 118 SER A C 1
ATOM 903 O O . SER A 1 118 ? -11.629 -3.339 13.365 1.00 96.19 118 SER A O 1
ATOM 905 N N . THR A 1 119 ? -12.956 -3.668 11.589 1.00 97.81 119 THR A N 1
ATOM 906 C CA . THR A 1 119 ? -12.193 -4.752 10.944 1.00 97.81 119 THR A CA 1
ATOM 907 C C . THR A 1 119 ? -11.094 -4.247 10.009 1.00 97.81 119 THR A C 1
ATOM 909 O O . THR A 1 119 ? -10.474 -5.027 9.291 1.00 97.81 119 THR A O 1
ATOM 912 N N . GLY A 1 120 ? -10.827 -2.941 10.033 1.00 98.12 120 GLY A N 1
ATOM 913 C CA . GLY A 1 120 ? -9.788 -2.310 9.232 1.00 98.12 120 GLY A CA 1
ATOM 914 C C . GLY A 1 120 ? -10.321 -1.597 7.993 1.00 98.12 120 GLY A C 1
ATOM 915 O O . GLY A 1 120 ? -11.469 -1.770 7.583 1.00 98.12 120 GLY A O 1
ATOM 916 N N . ILE A 1 121 ? -9.484 -0.715 7.453 1.00 98.81 121 ILE A N 1
ATOM 917 C CA . ILE A 1 121 ? -9.760 0.126 6.286 1.00 98.81 121 ILE A CA 1
ATOM 918 C C . ILE A 1 121 ? -8.487 0.174 5.443 1.00 98.81 121 ILE A C 1
ATOM 920 O O . ILE A 1 121 ? -7.372 0.110 5.966 1.00 98.81 121 ILE A O 1
ATOM 924 N N . ASN A 1 122 ? -8.660 0.302 4.135 1.00 98.88 122 ASN A N 1
ATOM 925 C CA . ASN A 1 122 ? -7.569 0.438 3.196 1.00 98.88 122 ASN A CA 1
ATOM 926 C C . ASN A 1 122 ? -7.439 1.895 2.723 1.00 98.88 122 ASN A C 1
ATOM 928 O O . ASN A 1 122 ? -8.377 2.497 2.185 1.00 98.88 122 ASN A O 1
ATOM 932 N N . TYR A 1 123 ? -6.257 2.458 2.956 1.00 98.88 123 TYR A N 1
ATOM 933 C CA . TYR A 1 123 ? -5.898 3.846 2.673 1.00 98.88 123 TYR A CA 1
ATOM 934 C C . TYR A 1 123 ? -5.038 3.987 1.414 1.00 98.88 123 TYR A C 1
ATOM 936 O O . TYR A 1 123 ? -4.703 5.110 1.044 1.00 98.88 123 TYR A O 1
ATOM 944 N N . ALA A 1 124 ? -4.690 2.874 0.763 1.00 98.44 124 ALA A N 1
ATOM 945 C CA . ALA A 1 124 ? -3.804 2.853 -0.388 1.00 98.44 124 ALA A CA 1
ATOM 946 C C . ALA A 1 124 ? -4.322 3.713 -1.541 1.00 98.44 124 ALA A C 1
ATOM 948 O O . ALA A 1 124 ? -5.530 3.844 -1.738 1.00 98.44 124 ALA A O 1
ATOM 949 N N . SER A 1 125 ? -3.401 4.298 -2.302 1.00 97.69 125 SER A N 1
ATOM 950 C CA . SER A 1 125 ? -3.728 5.205 -3.400 1.00 97.69 125 SER A CA 1
ATOM 951 C C . SER A 1 125 ? -2.729 5.055 -4.532 1.00 97.69 125 SER A C 1
ATOM 953 O O . SER A 1 125 ? -1.526 5.256 -4.355 1.00 97.69 125 SER A O 1
ATOM 955 N N . ALA A 1 126 ? -3.229 4.710 -5.714 1.00 89.44 126 ALA A N 1
ATOM 956 C CA . ALA A 1 126 ? -2.390 4.523 -6.888 1.00 89.44 126 ALA A CA 1
ATOM 957 C C . ALA A 1 126 ? -1.612 5.782 -7.288 1.00 89.44 126 ALA A C 1
ATOM 959 O O . ALA A 1 126 ? -2.034 6.905 -7.003 1.00 89.44 126 ALA A O 1
ATOM 960 N N . SER A 1 127 ? -0.490 5.572 -7.989 1.00 86.94 127 SER A N 1
ATOM 961 C CA . SER A 1 127 ? 0.543 6.546 -8.410 1.00 86.94 127 SER A CA 1
ATOM 962 C C . SER A 1 127 ? 1.379 7.197 -7.310 1.00 86.94 127 SER A C 1
ATOM 964 O O . SER A 1 127 ? 2.458 7.708 -7.603 1.00 86.94 127 SER A O 1
ATOM 966 N N . CYS A 1 128 ? 0.914 7.164 -6.064 1.00 88.31 128 CYS A N 1
ATOM 967 C CA . CYS A 1 128 ? 1.612 7.777 -4.947 1.00 88.31 128 CYS A CA 1
ATOM 968 C C . CYS A 1 128 ? 2.767 6.914 -4.424 1.00 88.31 128 CYS A C 1
ATOM 970 O O . CYS A 1 128 ? 2.825 5.703 -4.652 1.00 88.31 128 CYS A O 1
ATOM 972 N N . GLY A 1 129 ? 3.687 7.569 -3.723 1.00 94.56 129 GLY A N 1
ATOM 973 C CA . GLY A 1 129 ? 4.875 6.953 -3.145 1.00 94.56 129 GLY A CA 1
ATOM 974 C C . GLY A 1 129 ? 5.047 7.241 -1.660 1.00 94.56 129 GLY A C 1
ATOM 975 O O . GLY A 1 129 ? 4.158 7.781 -0.986 1.00 94.56 129 GLY A O 1
ATOM 976 N N . ILE A 1 130 ? 6.219 6.854 -1.170 1.00 98.50 130 ILE A N 1
ATOM 977 C CA . ILE A 1 130 ? 6.703 7.178 0.172 1.00 98.50 130 ILE A CA 1
ATOM 978 C C . ILE A 1 130 ? 6.984 8.681 0.237 1.00 98.50 130 ILE A C 1
ATOM 980 O O . ILE A 1 130 ? 6.520 9.347 1.161 1.00 98.50 130 ILE A O 1
ATOM 984 N N . PHE A 1 131 ? 7.649 9.238 -0.783 1.00 97.44 131 PHE A N 1
ATOM 985 C CA . PHE A 1 131 ? 7.873 10.676 -0.849 1.00 97.44 131 PHE A CA 1
ATOM 986 C C . PHE A 1 131 ? 6.569 11.445 -1.121 1.00 97.44 131 PHE A C 1
ATOM 988 O O . PHE A 1 131 ? 5.707 10.991 -1.883 1.00 97.44 131 PHE A O 1
ATOM 995 N N . PRO A 1 132 ? 6.421 12.657 -0.553 1.00 95.75 132 PRO A N 1
ATOM 996 C CA . PRO A 1 132 ? 5.198 13.449 -0.678 1.00 95.75 132 PRO A CA 1
ATOM 997 C C . PRO A 1 132 ? 4.913 13.935 -2.107 1.00 95.75 132 PRO A C 1
ATOM 999 O O . PRO A 1 132 ? 3.757 14.216 -2.427 1.00 95.75 132 PRO A O 1
ATOM 1002 N N . ASP A 1 133 ? 5.939 14.044 -2.954 1.00 93.56 133 ASP A N 1
ATOM 1003 C CA . ASP A 1 133 ? 5.822 14.572 -4.318 1.00 93.56 133 ASP A CA 1
ATOM 1004 C C . ASP A 1 133 ? 5.636 13.493 -5.393 1.00 93.56 133 ASP A C 1
ATOM 1006 O O . ASP A 1 133 ? 5.262 13.806 -6.528 1.00 93.56 133 ASP A O 1
ATOM 1010 N N . THR A 1 134 ? 5.838 12.221 -5.046 1.00 93.69 134 THR A N 1
ATOM 1011 C CA . THR A 1 134 ? 5.718 11.106 -5.988 1.00 93.69 134 THR A CA 1
ATOM 1012 C C . THR A 1 134 ? 4.296 11.010 -6.546 1.00 93.69 134 THR A C 1
ATOM 1014 O O . THR A 1 134 ? 3.322 10.914 -5.802 1.00 93.69 134 THR A O 1
ATOM 1017 N N . GLY A 1 135 ? 4.179 11.027 -7.879 1.00 87.44 135 GLY A N 1
ATOM 1018 C CA . GLY A 1 135 ? 2.907 10.858 -8.592 1.00 87.44 135 GLY A CA 1
ATOM 1019 C C . GLY A 1 135 ? 2.109 12.142 -8.842 1.00 87.44 135 GLY A C 1
ATOM 1020 O O . GLY A 1 135 ? 1.121 12.093 -9.575 1.00 87.44 135 GLY A O 1
ATOM 1021 N N . LYS A 1 136 ? 2.547 13.306 -8.329 1.00 90.06 136 LYS A N 1
ATOM 1022 C CA . LYS A 1 136 ? 1.818 14.585 -8.475 1.00 90.06 136 LYS A CA 1
ATOM 1023 C C . LYS A 1 136 ? 1.532 14.986 -9.924 1.00 90.06 136 LYS A C 1
ATOM 1025 O O . LYS A 1 136 ? 0.504 15.611 -10.179 1.00 90.06 136 LYS A O 1
ATOM 1030 N N . GLN A 1 137 ? 2.380 14.597 -10.884 1.00 87.38 137 GLN A N 1
ATOM 1031 C CA . GLN A 1 137 ? 2.135 14.894 -12.303 1.00 87.38 137 GLN A CA 1
ATOM 1032 C C . GLN A 1 137 ? 0.854 14.250 -12.867 1.00 87.38 137 GLN A C 1
ATOM 1034 O O . GLN A 1 137 ? 0.388 14.659 -13.925 1.00 87.38 137 GLN A O 1
ATOM 1039 N N . PHE A 1 138 ? 0.277 13.258 -12.182 1.00 85.62 138 PHE A N 1
ATOM 1040 C CA . PHE A 1 138 ? -0.940 12.568 -12.616 1.00 85.62 138 PHE A CA 1
ATOM 1041 C C . PHE A 1 138 ? -2.213 13.066 -11.909 1.00 85.62 138 PHE A C 1
ATOM 1043 O O . PHE A 1 138 ? -3.305 12.551 -12.161 1.00 85.62 138 PHE A O 1
ATOM 1050 N N . GLY A 1 139 ? -2.088 14.076 -11.043 1.00 90.88 139 GLY A N 1
ATOM 1051 C CA . GLY A 1 139 ? -3.175 14.646 -10.251 1.00 90.88 139 GLY A CA 1
ATOM 1052 C C . GLY A 1 139 ? -3.067 14.309 -8.762 1.00 90.88 139 GLY A C 1
ATOM 1053 O O . GLY A 1 139 ? -1.984 14.076 -8.229 1.00 90.88 139 GLY A O 1
ATOM 1054 N N . ARG A 1 140 ? -4.204 14.325 -8.056 1.00 93.88 140 ARG A N 1
ATOM 1055 C CA . ARG A 1 140 ? -4.251 14.057 -6.611 1.00 93.88 140 ARG A CA 1
ATOM 1056 C C . ARG A 1 140 ? -4.087 12.564 -6.327 1.00 93.88 140 ARG A C 1
ATOM 1058 O O . ARG A 1 140 ? -4.864 11.754 -6.819 1.00 93.88 140 ARG A O 1
ATOM 1065 N N . CYS A 1 141 ? -3.168 12.222 -5.436 1.00 93.62 141 CYS A N 1
ATOM 1066 C CA . CYS A 1 141 ? -3.082 10.904 -4.813 1.00 93.62 141 CYS A CA 1
ATOM 1067 C C . CYS A 1 141 ? -2.791 11.058 -3.309 1.00 93.62 141 CYS A C 1
ATOM 1069 O O . CYS A 1 141 ? -2.528 12.166 -2.829 1.00 93.62 141 CYS A O 1
ATOM 1071 N N . LEU A 1 142 ? -2.916 9.975 -2.542 1.00 98.00 142 LEU A N 1
ATOM 1072 C CA . LEU A 1 142 ? -2.660 9.959 -1.099 1.00 98.00 142 LEU A CA 1
ATOM 1073 C C . LEU A 1 142 ? -1.250 9.406 -0.861 1.00 98.00 142 LEU A C 1
ATOM 1075 O O . LEU A 1 142 ? -1.061 8.193 -0.919 1.00 98.00 142 LEU A O 1
ATOM 1079 N N . SER A 1 143 ? -0.251 10.265 -0.627 1.00 98.25 143 SER A N 1
ATOM 1080 C CA . SER A 1 143 ? 1.115 9.805 -0.310 1.00 98.25 143 SER A CA 1
ATOM 1081 C C . SER A 1 143 ? 1.127 9.008 0.993 1.00 98.25 143 SER A C 1
ATOM 1083 O O . SER A 1 143 ? 0.198 9.143 1.793 1.00 98.25 143 SER A O 1
ATOM 1085 N N . MET A 1 144 ? 2.163 8.202 1.249 1.00 98.56 144 MET A N 1
ATOM 1086 C CA . MET A 1 144 ? 2.227 7.377 2.466 1.00 98.56 144 MET A CA 1
ATOM 1087 C C . MET A 1 144 ? 1.962 8.195 3.741 1.00 98.56 144 MET A C 1
ATOM 1089 O O . MET A 1 144 ? 1.173 7.785 4.594 1.00 98.56 144 MET A O 1
ATOM 1093 N N . ASN A 1 145 ? 2.532 9.402 3.821 1.00 98.38 145 ASN A N 1
ATOM 1094 C CA . ASN A 1 145 ? 2.269 10.351 4.898 1.00 98.38 145 ASN A CA 1
ATOM 1095 C C . ASN A 1 145 ? 0.769 10.674 5.065 1.00 98.38 145 ASN A C 1
ATOM 1097 O O . ASN A 1 145 ? 0.239 10.593 6.172 1.00 98.38 145 ASN A O 1
ATOM 1101 N N . VAL A 1 146 ? 0.073 10.990 3.967 1.00 98.75 146 VAL A N 1
ATOM 1102 C CA . VAL A 1 146 ? -1.368 11.295 3.973 1.00 98.75 146 VAL A CA 1
ATOM 1103 C C . VAL A 1 146 ? -2.186 10.068 4.372 1.00 98.75 146 VAL A C 1
ATOM 1105 O O . VAL A 1 146 ? -3.148 10.196 5.124 1.00 98.75 146 VAL A O 1
ATOM 1108 N N . GLN A 1 147 ? -1.811 8.875 3.911 1.00 98.88 147 GLN A N 1
ATOM 1109 C CA . GLN A 1 147 ? -2.494 7.632 4.282 1.00 98.88 147 GLN A CA 1
ATOM 1110 C C . GLN A 1 147 ? -2.442 7.394 5.799 1.00 98.88 147 GLN A C 1
ATOM 1112 O O . GLN A 1 147 ? -3.457 7.055 6.409 1.00 98.88 147 GLN A O 1
ATOM 1117 N N . ILE A 1 148 ? -1.294 7.665 6.429 1.00 98.94 148 ILE A N 1
ATOM 1118 C CA . ILE A 1 148 ? -1.123 7.584 7.887 1.00 98.94 148 ILE A CA 1
ATOM 1119 C C . ILE A 1 148 ? -1.965 8.650 8.606 1.00 98.94 148 ILE A C 1
ATOM 1121 O O . ILE A 1 148 ? -2.582 8.355 9.632 1.00 98.94 148 ILE A O 1
ATOM 1125 N N . ASP A 1 149 ? -2.084 9.860 8.055 1.00 98.88 149 ASP A N 1
ATOM 1126 C CA . ASP A 1 149 ? -2.966 10.894 8.614 1.00 98.88 149 ASP A CA 1
ATOM 1127 C C . ASP A 1 149 ? -4.447 10.480 8.560 1.00 98.88 149 ASP A C 1
ATOM 1129 O O . ASP A 1 149 ? -5.222 10.783 9.473 1.00 98.88 149 ASP A O 1
ATOM 1133 N N . LEU A 1 150 ? -4.866 9.768 7.509 1.00 98.88 150 LEU A N 1
ATOM 1134 C CA . LEU A 1 150 ? -6.223 9.225 7.394 1.00 98.88 150 LEU A CA 1
ATOM 1135 C C . LEU A 1 150 ? -6.475 8.083 8.388 1.00 98.88 150 LEU A C 1
ATOM 1137 O O . LEU A 1 150 ? -7.568 8.008 8.965 1.00 98.88 150 LEU A O 1
ATOM 1141 N N . LEU A 1 151 ? -5.477 7.234 8.641 1.00 98.88 151 LEU A N 1
ATOM 1142 C CA . LEU A 1 151 ? -5.530 6.244 9.716 1.00 98.88 151 LEU A CA 1
ATOM 1143 C C . LEU A 1 151 ? -5.665 6.927 11.081 1.00 98.88 151 LEU A C 1
ATOM 1145 O O . LEU A 1 151 ? -6.574 6.588 11.836 1.00 98.88 151 LEU A O 1
ATOM 1149 N N . ASN A 1 152 ? -4.847 7.941 11.370 1.00 98.81 152 ASN A N 1
ATOM 1150 C CA . ASN A 1 152 ? -4.955 8.708 12.610 1.00 98.81 152 ASN A CA 1
ATOM 1151 C C . ASN A 1 152 ? -6.360 9.320 12.769 1.00 98.81 152 ASN A C 1
ATOM 1153 O O . ASN A 1 152 ? -7.009 9.161 13.800 1.00 98.81 152 ASN A O 1
ATOM 1157 N N . LYS A 1 153 ? -6.911 9.921 11.704 1.00 98.62 153 LYS A N 1
ATOM 1158 C CA . LYS A 1 153 ? -8.304 10.409 11.699 1.00 98.62 153 LYS A CA 1
ATOM 1159 C C . LYS A 1 153 ? -9.317 9.299 11.986 1.00 98.62 153 LYS A C 1
ATOM 1161 O O . LYS A 1 153 ? -10.291 9.553 12.689 1.00 98.62 153 LYS A O 1
ATOM 1166 N N . THR A 1 154 ? -9.098 8.095 11.461 1.00 98.62 154 THR A N 1
ATOM 1167 C CA . THR A 1 154 ? -9.957 6.928 11.724 1.00 98.62 154 THR A CA 1
ATOM 1168 C C . THR A 1 154 ? -9.921 6.547 13.204 1.00 98.62 154 THR A C 1
ATOM 1170 O O . THR A 1 154 ? -10.968 6.346 13.821 1.00 98.62 154 THR A O 1
ATOM 1173 N N . ILE A 1 155 ? -8.728 6.509 13.800 1.00 98.50 155 ILE A N 1
ATOM 1174 C CA . ILE A 1 155 ? -8.545 6.215 15.224 1.00 98.50 155 ILE A CA 1
ATOM 1175 C C . ILE A 1 155 ? -9.278 7.260 16.074 1.00 98.50 155 ILE A C 1
ATOM 1177 O O . ILE A 1 155 ? -10.137 6.911 16.886 1.00 98.50 155 ILE A O 1
ATOM 1181 N N . GLU A 1 156 ? -9.009 8.541 15.826 1.00 97.88 156 GLU A N 1
ATOM 1182 C CA . GLU A 1 156 ? -9.528 9.655 16.621 1.00 97.88 156 GLU A CA 1
ATOM 1183 C C . GLU A 1 156 ? -11.042 9.850 16.495 1.00 97.88 156 GLU A C 1
ATOM 1185 O O . GLU A 1 156 ? -11.726 10.141 17.477 1.00 97.88 156 GLU A O 1
ATOM 1190 N N . LYS A 1 157 ? -11.590 9.736 15.280 1.00 96.94 157 LYS A N 1
ATOM 1191 C CA . LYS A 1 157 ? -12.989 10.103 15.011 1.00 96.94 157 LYS A CA 1
ATOM 1192 C C . LYS A 1 157 ? -13.948 8.923 15.020 1.00 96.94 157 LYS A C 1
ATOM 1194 O O . LYS A 1 157 ? -15.148 9.163 15.201 1.00 96.94 157 LYS A O 1
ATOM 1199 N N . ASN A 1 158 ? -13.451 7.701 14.826 1.00 96.62 158 ASN A N 1
ATOM 1200 C CA . ASN A 1 158 ? -14.278 6.508 14.676 1.00 96.62 158 ASN A CA 1
ATOM 1201 C C . ASN A 1 158 ? -13.969 5.470 15.760 1.00 96.62 158 ASN A C 1
ATOM 1203 O O . ASN A 1 158 ? -14.845 5.172 16.571 1.00 96.62 158 ASN A O 1
ATOM 1207 N N . LEU A 1 159 ? -12.733 4.968 15.846 1.00 97.38 159 LEU A N 1
ATOM 1208 C CA . LEU A 1 159 ? -12.420 3.864 16.764 1.00 97.38 159 LEU A CA 1
ATOM 1209 C C . LEU A 1 159 ? -12.536 4.273 18.240 1.00 97.38 159 LEU A C 1
ATOM 1211 O O . LEU A 1 159 ? -13.129 3.529 19.018 1.00 97.38 159 LEU A O 1
ATOM 1215 N N . LYS A 1 160 ? -12.089 5.478 18.625 1.00 95.50 160 LYS A N 1
ATOM 1216 C CA . LYS A 1 160 ? -12.256 5.996 20.000 1.00 95.50 160 LYS A CA 1
ATOM 1217 C C . LYS A 1 160 ? -13.710 6.069 20.477 1.00 95.50 160 LYS A C 1
ATOM 1219 O O . LYS A 1 160 ? -13.949 6.033 21.674 1.00 95.50 160 LYS A O 1
ATOM 1224 N N . LYS A 1 161 ? -14.683 6.174 19.565 1.00 93.44 161 LYS A N 1
ATOM 1225 C CA . LYS A 1 161 ? -16.116 6.161 19.916 1.00 93.44 161 LYS A CA 1
ATOM 1226 C C . LYS A 1 161 ? -16.670 4.747 20.076 1.00 93.44 161 LYS A C 1
ATOM 1228 O O . LYS A 1 161 ? -17.726 4.573 20.672 1.00 93.44 161 LYS A O 1
ATOM 1233 N N . LYS A 1 162 ? -15.993 3.758 19.491 1.00 92.94 162 LYS A N 1
ATOM 1234 C CA . LYS A 1 162 ? -16.429 2.362 19.452 1.00 92.94 162 LYS A CA 1
ATOM 1235 C C . LYS A 1 162 ? -15.870 1.545 20.616 1.00 92.94 162 LYS A C 1
ATOM 1237 O O . LYS A 1 162 ? -16.569 0.677 21.132 1.00 92.94 162 LYS A O 1
ATOM 1242 N N . PHE A 1 163 ? -14.641 1.826 21.035 1.00 95.12 163 PHE A N 1
ATOM 1243 C CA . PHE A 1 163 ? -14.031 1.207 22.212 1.00 95.12 163 PHE A CA 1
ATOM 1244 C C . PHE A 1 163 ? -14.306 2.056 23.454 1.00 95.12 163 PHE A C 1
ATOM 1246 O O . PHE A 1 163 ? -14.165 3.275 23.409 1.00 95.12 163 PHE A O 1
ATOM 1253 N N . LYS A 1 164 ? -14.710 1.423 24.561 1.00 91.94 164 LYS A N 1
ATOM 1254 C CA . LYS A 1 164 ? -15.134 2.129 25.781 1.00 91.94 164 LYS A CA 1
ATOM 1255 C C . LYS A 1 164 ? -13.945 2.667 26.566 1.00 91.94 164 LYS A C 1
ATOM 1257 O O . LYS A 1 164 ? -14.079 3.651 27.287 1.00 91.94 164 LYS A O 1
ATOM 1262 N N . THR A 1 165 ? -12.791 2.011 26.446 1.00 96.62 165 THR A N 1
ATOM 1263 C CA . THR A 1 165 ? -11.571 2.384 27.170 1.00 96.62 165 THR A CA 1
ATOM 1264 C C . THR A 1 165 ? -10.362 2.485 26.246 1.00 96.62 165 THR A C 1
ATOM 1266 O O . THR A 1 165 ? -10.279 1.820 25.210 1.00 96.62 165 THR A O 1
ATOM 1269 N N . GLN A 1 166 ? -9.367 3.271 26.665 1.00 96.62 166 GLN A N 1
ATOM 1270 C CA . GLN A 1 166 ? -8.090 3.367 25.956 1.00 96.62 166 GLN A CA 1
ATOM 1271 C C . GLN A 1 166 ? -7.365 2.012 25.894 1.00 96.62 166 GLN A C 1
ATOM 1273 O O . GLN A 1 166 ? -6.721 1.714 24.894 1.00 96.62 166 GLN A O 1
ATOM 1278 N N . SER A 1 167 ? -7.502 1.168 26.923 1.00 97.88 167 SER A N 1
ATOM 1279 C CA . SER A 1 167 ? -6.903 -0.173 26.954 1.00 97.88 167 SER A CA 1
ATOM 1280 C C . SER A 1 167 ? -7.495 -1.096 25.882 1.00 97.88 167 SER A C 1
ATOM 1282 O O . SER A 1 167 ? -6.758 -1.778 25.173 1.00 97.88 167 SER A O 1
ATOM 1284 N N . GLU A 1 168 ? -8.819 -1.074 25.695 1.00 98.12 168 GLU A N 1
ATOM 1285 C CA . GLU A 1 168 ? -9.484 -1.835 24.629 1.00 98.12 168 GLU A CA 1
ATOM 1286 C C . GLU A 1 168 ? -9.039 -1.383 23.236 1.00 98.12 168 GLU A C 1
ATOM 1288 O O . GLU A 1 168 ? -8.735 -2.230 22.397 1.00 98.12 168 GLU A O 1
ATOM 1293 N N . LEU A 1 169 ? -8.950 -0.068 23.006 1.00 98.25 169 LEU A N 1
ATOM 1294 C CA . LEU A 1 169 ? -8.462 0.486 21.743 1.00 98.25 169 LEU A CA 1
ATOM 1295 C C . LEU A 1 169 ? -7.004 0.085 21.482 1.00 98.25 169 LEU A C 1
ATOM 1297 O O . LEU A 1 169 ? -6.682 -0.382 20.392 1.00 98.25 169 LEU A O 1
ATOM 1301 N N . SER A 1 170 ? -6.133 0.229 22.484 1.00 98.12 170 SER A N 1
ATOM 1302 C CA . SER A 1 170 ? -4.723 -0.153 22.378 1.00 98.12 170 SER A CA 1
ATOM 1303 C C . SER A 1 170 ? -4.559 -1.651 22.112 1.00 98.12 170 SER A C 1
ATOM 1305 O O . SER A 1 170 ? -3.735 -2.034 21.286 1.00 98.12 170 SER A O 1
ATOM 1307 N N . ARG A 1 171 ? -5.369 -2.505 22.752 1.00 98.00 171 ARG A N 1
ATOM 1308 C CA . ARG A 1 171 ? -5.387 -3.954 22.498 1.00 98.00 171 ARG A CA 1
ATOM 1309 C C . ARG A 1 171 ? -5.898 -4.284 21.098 1.00 98.00 171 ARG A C 1
ATOM 1311 O O . ARG A 1 171 ? -5.345 -5.170 20.457 1.00 98.00 171 ARG A O 1
ATOM 1318 N N . HIS A 1 172 ? -6.918 -3.578 20.610 1.00 98.38 172 HIS A N 1
ATOM 1319 C CA . HIS A 1 172 ? -7.418 -3.745 19.244 1.00 98.38 172 HIS A CA 1
ATOM 1320 C C . HIS A 1 172 ? -6.349 -3.389 18.212 1.00 98.38 172 HIS A C 1
ATOM 1322 O O . HIS A 1 172 ? -6.024 -4.210 17.359 1.00 98.38 172 HIS A O 1
ATOM 1328 N N . LEU A 1 173 ? -5.762 -2.193 18.312 1.00 98.50 173 LEU A N 1
ATOM 1329 C CA . LEU A 1 173 ? -4.725 -1.725 17.389 1.00 98.50 173 LEU A CA 1
ATOM 1330 C C . LEU A 1 173 ? -3.469 -2.598 17.473 1.00 98.50 173 LEU A C 1
ATOM 1332 O O . LEU A 1 173 ? -3.002 -3.083 16.449 1.00 98.50 173 LEU A O 1
ATOM 1336 N N . GLY A 1 174 ? -2.986 -2.894 18.681 1.00 97.88 174 GLY A N 1
ATOM 1337 C CA . GLY A 1 174 ? -1.823 -3.758 18.883 1.00 97.88 174 GLY A CA 1
ATOM 1338 C C . GLY A 1 174 ? -2.055 -5.212 18.465 1.00 97.88 174 GLY A C 1
ATOM 1339 O O . GLY A 1 174 ? -1.104 -5.908 18.133 1.00 97.88 174 GLY A O 1
ATOM 1340 N N . GLY A 1 175 ? -3.306 -5.676 18.442 1.00 96.69 175 GLY A N 1
ATOM 1341 C CA . GLY A 1 175 ? -3.676 -6.990 17.920 1.00 96.69 175 GLY A CA 1
ATOM 1342 C C . GLY A 1 175 ? -3.927 -7.018 16.412 1.00 96.69 175 GLY A C 1
ATOM 1343 O O . GLY A 1 175 ? -4.020 -8.104 15.861 1.00 96.69 175 GLY A O 1
ATOM 1344 N N . SER A 1 176 ? -4.054 -5.867 15.745 1.00 98.31 176 SER A N 1
ATOM 1345 C CA . SER A 1 176 ? -4.373 -5.756 14.311 1.00 98.31 176 SER A CA 1
ATOM 1346 C C . SER A 1 176 ? -3.138 -5.901 13.419 1.00 98.31 176 SER A C 1
ATOM 1348 O O . SER A 1 176 ? -2.009 -5.694 13.874 1.00 98.31 176 SER A O 1
ATOM 1350 N N . LEU A 1 177 ? -3.363 -6.218 12.139 1.00 96.94 177 LEU A N 1
ATOM 1351 C CA . LEU A 1 177 ? -2.326 -6.299 11.111 1.00 96.94 177 LEU A CA 1
ATOM 1352 C C . LEU A 1 177 ? -2.259 -4.999 10.297 1.00 96.94 177 LEU A C 1
ATOM 1354 O O . LEU A 1 177 ? -3.280 -4.502 9.819 1.00 96.94 177 LEU A O 1
ATOM 1358 N N . PHE A 1 178 ? -1.049 -4.472 10.114 1.00 98.56 178 PHE A N 1
ATOM 1359 C CA . PHE A 1 178 ? -0.769 -3.278 9.316 1.00 98.56 178 PHE A CA 1
ATOM 1360 C C . PHE A 1 178 ? 0.083 -3.665 8.116 1.00 98.56 178 PHE A C 1
ATOM 1362 O O . PHE A 1 178 ? 1.235 -4.062 8.268 1.00 98.56 178 PHE A O 1
ATOM 1369 N N . MET A 1 179 ? -0.488 -3.568 6.922 1.00 96.62 179 MET A N 1
ATOM 1370 C CA . MET A 1 179 ? 0.173 -3.949 5.681 1.00 96.62 179 MET A CA 1
ATOM 1371 C C . MET A 1 179 ? 0.725 -2.726 4.954 1.00 96.62 179 MET A C 1
ATOM 1373 O O . MET A 1 179 ? 0.005 -1.741 4.784 1.00 96.62 179 MET A O 1
ATOM 1377 N N . THR A 1 180 ? 1.961 -2.820 4.461 1.00 97.56 180 THR A N 1
ATOM 1378 C CA . THR A 1 180 ? 2.560 -1.830 3.558 1.00 97.56 180 THR A CA 1
ATOM 1379 C C . THR A 1 180 ? 2.909 -2.452 2.206 1.00 97.56 180 THR A C 1
ATOM 1381 O O . THR A 1 180 ? 3.575 -3.487 2.153 1.00 97.56 180 THR A O 1
ATOM 1384 N N . ALA A 1 181 ? 2.492 -1.818 1.110 1.00 92.94 181 ALA A N 1
ATOM 1385 C CA . ALA A 1 181 ? 2.896 -2.158 -0.260 1.00 92.94 181 ALA A CA 1
ATOM 1386 C C . ALA A 1 181 ? 3.036 -0.875 -1.096 1.00 92.94 181 ALA A C 1
ATOM 1388 O O . ALA A 1 181 ? 2.080 -0.436 -1.734 1.00 92.94 181 ALA A O 1
ATOM 1389 N N . ILE A 1 182 ? 4.204 -0.235 -1.013 1.00 95.62 182 ILE A N 1
ATOM 1390 C CA . ILE A 1 182 ? 4.486 1.082 -1.599 1.00 95.62 182 ILE A CA 1
ATOM 1391 C C . ILE A 1 182 ? 5.983 1.228 -1.893 1.00 95.62 182 ILE A C 1
ATOM 1393 O O . ILE A 1 182 ? 6.792 0.499 -1.326 1.00 95.62 182 ILE A O 1
ATOM 1397 N N . GLY A 1 183 ? 6.350 2.174 -2.758 1.00 95.00 183 GLY A N 1
ATOM 1398 C CA . GLY A 1 183 ? 7.743 2.552 -3.031 1.00 95.00 183 GLY A CA 1
ATOM 1399 C C . GLY A 1 183 ? 8.142 2.417 -4.499 1.00 95.00 183 GLY A C 1
ATOM 1400 O O . GLY A 1 183 ? 9.024 3.124 -4.979 1.00 95.00 183 GLY A O 1
ATOM 1401 N N . VAL A 1 184 ? 7.447 1.567 -5.265 1.00 90.25 184 VAL A N 1
ATOM 1402 C CA . VAL A 1 184 ? 7.783 1.343 -6.683 1.00 90.25 184 VAL A CA 1
ATOM 1403 C C . VAL A 1 184 ? 7.605 2.611 -7.527 1.00 90.25 184 VAL A C 1
ATOM 1405 O O . VAL A 1 184 ? 8.366 2.855 -8.461 1.00 90.25 184 VAL A O 1
ATOM 1408 N N . ASN A 1 185 ? 6.639 3.459 -7.165 1.00 91.69 185 ASN A N 1
ATOM 1409 C CA . ASN A 1 185 ? 6.382 4.724 -7.852 1.00 91.69 185 ASN A CA 1
ATOM 1410 C C . ASN A 1 185 ? 7.483 5.765 -7.610 1.00 91.69 185 ASN A C 1
ATOM 1412 O O . ASN A 1 185 ? 7.727 6.591 -8.487 1.00 91.69 185 ASN A O 1
ATOM 1416 N N . ASP A 1 186 ? 8.170 5.726 -6.463 1.00 96.69 186 ASP A N 1
ATOM 1417 C CA . ASP A 1 186 ? 9.290 6.629 -6.179 1.00 96.69 186 ASP A CA 1
ATOM 1418 C C . ASP A 1 186 ? 10.446 6.351 -7.159 1.00 96.69 186 ASP A C 1
ATOM 1420 O O . ASP A 1 186 ? 11.013 7.274 -7.750 1.00 96.69 186 ASP A O 1
ATOM 1424 N N . TYR A 1 187 ? 10.709 5.074 -7.448 1.00 93.88 187 TYR A N 1
ATOM 1425 C CA . TYR A 1 187 ? 11.645 4.671 -8.501 1.00 93.88 187 TYR A CA 1
ATOM 1426 C C . TYR A 1 187 ? 11.129 4.991 -9.909 1.00 93.88 187 TYR A C 1
ATOM 1428 O O . TYR A 1 187 ? 11.884 5.485 -10.747 1.00 93.88 187 TYR A O 1
ATOM 1436 N N . ALA A 1 188 ? 9.843 4.754 -10.180 1.00 88.25 188 ALA A N 1
ATOM 1437 C CA . ALA A 1 188 ? 9.271 4.983 -11.505 1.00 88.25 188 ALA A CA 1
ATOM 1438 C C . ALA A 1 188 ? 9.241 6.466 -11.904 1.00 88.25 188 ALA A C 1
ATOM 1440 O O . ALA A 1 188 ? 9.419 6.792 -13.077 1.00 88.25 188 ALA A O 1
ATOM 1441 N N . PHE A 1 189 ? 8.998 7.371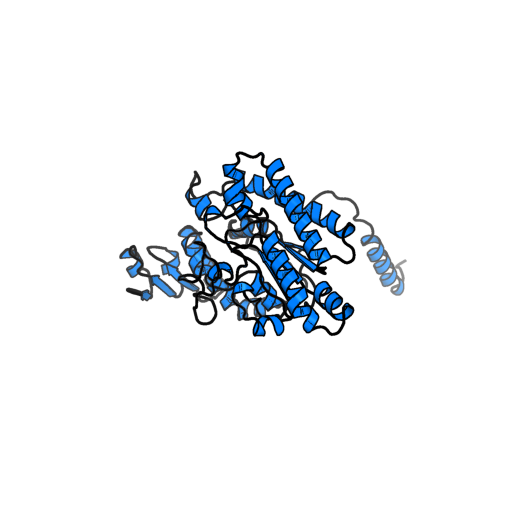 -10.952 1.00 87.00 189 PHE A N 1
ATOM 1442 C CA . PHE A 1 189 ? 8.696 8.772 -11.257 1.00 87.00 189 PHE A CA 1
ATOM 1443 C C . PHE A 1 189 ? 9.743 9.773 -10.786 1.00 87.00 189 PHE A C 1
ATOM 1445 O O . PHE A 1 189 ? 9.762 10.880 -11.332 1.00 87.00 189 PHE A O 1
ATOM 1452 N N . THR A 1 190 ? 10.595 9.407 -9.827 1.00 87.62 190 THR A N 1
ATOM 1453 C CA . THR A 1 190 ? 11.521 10.343 -9.172 1.00 87.62 190 THR A CA 1
ATOM 1454 C C . THR A 1 190 ? 12.982 9.954 -9.405 1.00 87.62 190 THR A C 1
ATOM 1456 O O . THR A 1 190 ? 13.772 10.811 -9.796 1.00 87.62 190 THR A O 1
ATOM 1459 N N . TYR A 1 191 ? 13.339 8.672 -9.260 1.00 87.50 191 TYR A N 1
ATOM 1460 C CA . TYR A 1 191 ? 14.731 8.198 -9.344 1.00 87.50 191 TYR A CA 1
ATOM 1461 C C . TYR A 1 191 ? 15.456 8.611 -10.639 1.00 87.50 191 TYR A C 1
ATOM 1463 O O . TYR A 1 191 ? 16.449 9.336 -10.584 1.00 87.50 191 TYR A O 1
ATOM 1471 N N . LYS A 1 192 ? 14.936 8.227 -11.818 1.00 74.81 192 LYS A N 1
ATOM 1472 C CA . LYS A 1 192 ? 15.597 8.543 -13.102 1.00 74.81 192 LYS A CA 1
ATOM 1473 C C . LYS A 1 192 ? 15.560 10.040 -13.452 1.00 74.81 192 LYS A C 1
ATOM 1475 O O . LYS A 1 192 ? 16.457 10.515 -14.138 1.00 74.81 192 LYS A O 1
ATOM 1480 N N . LYS A 1 193 ? 14.562 10.799 -12.976 1.00 74.31 193 LYS A N 1
ATOM 1481 C CA . LYS A 1 193 ? 14.450 12.244 -13.265 1.00 74.31 193 LYS A CA 1
ATOM 1482 C C . LYS A 1 193 ? 15.535 13.069 -12.583 1.00 74.31 193 LYS A C 1
ATOM 1484 O O . LYS A 1 193 ? 15.971 14.070 -13.137 1.00 74.31 193 LYS A O 1
ATOM 1489 N N . ASN A 1 194 ? 15.962 12.643 -11.399 1.00 75.06 194 ASN A N 1
ATOM 1490 C CA . ASN A 1 194 ? 16.886 13.411 -10.573 1.00 75.06 194 ASN A CA 1
ATOM 1491 C C . ASN A 1 194 ? 18.354 13.009 -10.779 1.00 75.06 194 ASN A C 1
ATOM 1493 O O . ASN A 1 194 ? 19.203 13.492 -10.032 1.00 75.06 194 ASN A O 1
ATOM 1497 N N . ALA A 1 195 ? 18.645 12.112 -11.737 1.00 71.19 195 ALA A N 1
ATOM 1498 C CA . ALA A 1 195 ? 19.984 11.571 -12.009 1.00 71.19 195 ALA A CA 1
ATOM 1499 C C . ALA A 1 195 ? 20.750 11.183 -10.724 1.00 71.19 195 ALA A C 1
ATOM 1501 O O . ALA A 1 195 ? 21.952 11.406 -10.605 1.00 71.19 195 ALA A O 1
ATOM 1502 N N . THR A 1 196 ? 20.024 10.671 -9.727 1.00 76.69 196 THR A N 1
ATOM 1503 C CA . THR A 1 196 ? 20.546 10.454 -8.374 1.00 76.69 196 THR A CA 1
ATOM 1504 C C . THR A 1 196 ? 21.300 9.134 -8.304 1.00 76.69 196 THR A C 1
ATOM 1506 O O . THR A 1 196 ? 20.895 8.149 -8.926 1.00 76.69 196 THR A O 1
ATOM 1509 N N . ASP A 1 197 ? 22.371 9.094 -7.512 1.00 92.75 197 ASP A N 1
ATOM 1510 C CA . ASP A 1 197 ? 23.038 7.842 -7.167 1.00 92.75 197 ASP A CA 1
ATOM 1511 C C . ASP A 1 197 ? 22.046 6.848 -6.534 1.00 92.75 197 ASP A C 1
ATOM 1513 O O . ASP A 1 197 ? 21.168 7.219 -5.749 1.00 92.75 197 ASP A O 1
ATOM 1517 N N . ALA A 1 198 ? 22.172 5.567 -6.887 1.00 94.31 198 ALA A N 1
ATOM 1518 C CA . ALA A 1 198 ? 21.236 4.538 -6.447 1.00 94.31 198 ALA A CA 1
ATOM 1519 C C . ALA A 1 198 ? 21.266 4.323 -4.924 1.00 94.31 198 ALA A C 1
ATOM 1521 O O . ALA A 1 198 ? 20.209 4.139 -4.318 1.00 94.31 198 ALA A O 1
ATOM 1522 N N . ASN A 1 199 ? 22.447 4.392 -4.295 1.00 95.81 199 ASN A N 1
ATOM 1523 C CA . ASN A 1 199 ? 22.583 4.231 -2.847 1.00 95.81 199 ASN A CA 1
ATOM 1524 C C . ASN A 1 199 ? 22.012 5.438 -2.111 1.00 95.81 199 ASN A C 1
ATOM 1526 O O . ASN A 1 199 ? 21.298 5.268 -1.122 1.00 95.81 199 ASN A O 1
ATOM 1530 N N . GLU A 1 200 ? 22.293 6.648 -2.596 1.00 95.81 200 GLU A N 1
ATOM 1531 C CA . GLU A 1 200 ? 21.750 7.874 -2.012 1.00 95.81 200 GLU A CA 1
ATOM 1532 C C . GLU A 1 200 ? 20.217 7.887 -2.078 1.00 95.81 200 GLU A C 1
ATOM 1534 O O . GLU A 1 200 ? 19.552 8.156 -1.073 1.00 95.81 200 GLU A O 1
ATOM 1539 N N . PHE A 1 201 ? 19.646 7.548 -3.239 1.00 96.81 201 PHE A N 1
ATOM 1540 C CA . PHE A 1 201 ? 18.198 7.491 -3.420 1.00 96.81 201 PHE A CA 1
ATOM 1541 C C . PHE A 1 201 ? 17.553 6.440 -2.510 1.00 96.81 201 PHE A C 1
ATOM 1543 O O . PHE A 1 201 ? 16.601 6.757 -1.793 1.00 96.81 201 PHE A O 1
ATOM 1550 N N . ALA A 1 202 ? 18.095 5.217 -2.493 1.00 97.31 202 ALA A N 1
ATOM 1551 C CA . ALA A 1 202 ? 17.609 4.131 -1.646 1.00 97.31 202 ALA A CA 1
ATOM 1552 C C . ALA A 1 202 ? 17.663 4.503 -0.158 1.00 97.31 202 ALA A C 1
ATOM 1554 O O . ALA A 1 202 ? 16.671 4.334 0.549 1.00 97.31 202 ALA A O 1
ATOM 1555 N N . SER A 1 203 ? 18.776 5.086 0.299 1.00 97.31 203 SER A N 1
ATOM 1556 C CA . SER A 1 203 ? 18.964 5.476 1.702 1.00 97.31 203 SER A CA 1
ATOM 1557 C C . SER A 1 203 ? 17.978 6.568 2.125 1.00 97.31 203 SER A C 1
ATOM 1559 O O . SER A 1 203 ? 17.370 6.480 3.192 1.00 97.31 203 SER A O 1
ATOM 1561 N N . LYS A 1 204 ? 17.766 7.587 1.278 1.00 97.44 204 LYS A N 1
ATOM 1562 C CA . LYS A 1 204 ? 16.783 8.654 1.533 1.00 97.44 204 LYS A CA 1
ATOM 1563 C C . LYS A 1 204 ? 15.359 8.107 1.588 1.00 97.44 204 LYS A C 1
ATOM 1565 O O . LYS A 1 204 ? 14.616 8.429 2.513 1.00 97.44 204 LYS A O 1
ATOM 1570 N N . LEU A 1 205 ? 14.992 7.270 0.619 1.00 98.38 205 LEU A N 1
ATOM 1571 C CA . LEU A 1 205 ? 13.666 6.658 0.555 1.00 98.38 205 LEU A CA 1
ATOM 1572 C C . LEU A 1 205 ? 13.414 5.752 1.765 1.00 98.38 205 LEU A C 1
ATOM 1574 O O . LEU A 1 205 ? 12.334 5.790 2.355 1.00 98.38 205 LEU A O 1
ATOM 1578 N N . LEU A 1 206 ? 14.416 4.963 2.159 1.00 98.50 206 LEU A N 1
ATOM 1579 C CA . LEU A 1 206 ? 14.337 4.081 3.316 1.00 98.50 206 LEU A CA 1
ATOM 1580 C C . LEU A 1 206 ? 14.187 4.871 4.612 1.00 98.50 206 LEU A C 1
ATOM 1582 O O . LEU A 1 206 ? 13.340 4.520 5.427 1.00 98.50 206 LEU A O 1
ATOM 1586 N N . ASN A 1 207 ? 14.944 5.952 4.793 1.00 98.44 207 ASN A N 1
ATOM 1587 C CA . ASN A 1 207 ? 14.810 6.798 5.974 1.00 98.44 207 ASN A CA 1
ATOM 1588 C C . ASN A 1 207 ? 13.375 7.335 6.131 1.00 98.44 207 ASN A C 1
ATOM 1590 O O . ASN A 1 207 ? 12.781 7.196 7.200 1.00 98.44 207 ASN A O 1
ATOM 1594 N N . GLU A 1 208 ? 12.776 7.858 5.056 1.00 98.56 208 GLU A N 1
ATOM 1595 C CA . GLU A 1 208 ? 11.373 8.300 5.073 1.00 98.56 208 GLU A CA 1
ATOM 1596 C C . GLU A 1 208 ? 10.400 7.149 5.373 1.00 98.56 208 GLU A C 1
ATOM 1598 O O . GLU A 1 208 ? 9.471 7.293 6.174 1.00 98.56 208 GLU A O 1
ATOM 1603 N N . PHE A 1 209 ? 10.635 5.970 4.790 1.00 98.75 209 PHE A N 1
ATOM 1604 C CA . PHE A 1 209 ? 9.819 4.788 5.056 1.00 98.75 209 PHE A CA 1
ATOM 1605 C C . PHE A 1 209 ? 9.872 4.358 6.530 1.00 98.75 209 PHE A C 1
ATOM 1607 O O . PHE A 1 209 ? 8.832 4.085 7.135 1.00 98.75 209 PHE A O 1
ATOM 1614 N N . LEU A 1 210 ? 11.062 4.335 7.136 1.00 98.50 210 LEU A N 1
ATOM 1615 C CA . LEU A 1 210 ? 11.247 3.971 8.543 1.00 98.50 210 LEU A CA 1
ATOM 1616 C C . LEU A 1 210 ? 10.591 4.992 9.481 1.00 98.50 210 LEU A C 1
ATOM 1618 O O . LEU A 1 210 ? 9.912 4.586 10.425 1.00 98.50 210 LEU A O 1
ATOM 1622 N N . ILE A 1 211 ? 10.682 6.294 9.179 1.00 98.56 211 ILE A N 1
ATOM 1623 C CA . ILE A 1 211 ? 9.941 7.345 9.900 1.00 98.56 211 ILE A CA 1
ATOM 1624 C C . ILE A 1 211 ? 8.434 7.055 9.862 1.00 98.56 211 ILE A C 1
ATOM 1626 O O . ILE A 1 211 ? 7.731 7.187 10.866 1.00 98.56 211 ILE A O 1
ATOM 1630 N N . HIS A 1 212 ? 7.906 6.634 8.715 1.00 98.69 212 HIS A N 1
ATOM 1631 C CA . HIS A 1 212 ? 6.497 6.282 8.577 1.00 98.69 212 HIS A CA 1
ATOM 1632 C C . HIS A 1 212 ? 6.104 5.005 9.338 1.00 98.69 212 HIS A C 1
ATOM 1634 O O . HIS A 1 212 ? 5.019 4.970 9.927 1.00 98.69 212 HIS A O 1
ATOM 1640 N N . LEU A 1 213 ? 6.979 3.997 9.421 1.00 98.50 213 LEU A N 1
ATOM 1641 C CA . LEU A 1 213 ? 6.765 2.838 10.297 1.00 98.50 213 LEU A CA 1
ATOM 1642 C C . LEU A 1 213 ? 6.738 3.237 11.781 1.00 98.50 213 LEU A C 1
ATOM 1644 O O . LEU A 1 213 ? 5.864 2.780 12.518 1.00 98.50 213 LEU A O 1
ATOM 1648 N N . GLU A 1 214 ? 7.625 4.136 12.217 1.00 98.50 214 GLU A N 1
ATOM 1649 C CA . GLU A 1 214 ? 7.604 4.676 13.585 1.00 98.50 214 GLU A CA 1
ATOM 1650 C C . GLU A 1 214 ? 6.312 5.447 13.874 1.00 98.50 214 GLU A C 1
ATOM 1652 O O . GLU A 1 214 ? 5.718 5.298 14.943 1.00 98.50 214 GLU A O 1
ATOM 1657 N N . ARG A 1 215 ? 5.808 6.223 12.908 1.00 98.69 215 ARG A N 1
ATOM 1658 C CA . ARG A 1 215 ? 4.512 6.907 13.044 1.00 98.69 215 ARG A CA 1
ATOM 1659 C C . ARG A 1 215 ? 3.357 5.922 13.201 1.00 98.69 215 ARG A C 1
ATOM 1661 O O . ARG A 1 215 ? 2.521 6.122 14.077 1.00 98.69 215 ARG A O 1
ATOM 1668 N N . LEU A 1 216 ? 3.317 4.851 12.408 1.00 98.81 216 LEU A N 1
ATOM 1669 C CA . LEU A 1 216 ? 2.318 3.787 12.565 1.00 98.81 216 LEU A CA 1
ATOM 1670 C C . LEU A 1 216 ? 2.418 3.120 13.944 1.00 98.81 216 LEU A C 1
ATOM 1672 O O . LEU A 1 216 ? 1.401 2.911 14.607 1.00 98.81 216 LEU A O 1
ATOM 1676 N N . TYR A 1 217 ? 3.636 2.838 14.409 1.00 98.62 217 TYR A N 1
ATOM 1677 C CA . TYR A 1 217 ? 3.876 2.302 15.748 1.00 98.62 217 TYR A CA 1
ATOM 1678 C C . TYR A 1 217 ? 3.344 3.235 16.847 1.00 98.62 217 TYR A C 1
ATOM 1680 O O . TYR A 1 217 ? 2.657 2.783 17.770 1.00 98.62 217 TYR A O 1
ATOM 1688 N N . ASN A 1 218 ? 3.584 4.541 16.721 1.00 98.56 218 ASN A N 1
ATOM 1689 C CA . ASN A 1 218 ? 3.087 5.554 17.655 1.00 98.56 218 ASN A CA 1
ATOM 1690 C C . ASN A 1 218 ? 1.553 5.666 17.648 1.00 98.56 218 ASN A C 1
ATOM 1692 O O . ASN A 1 218 ? 0.961 6.022 18.663 1.00 98.56 218 ASN A O 1
ATOM 1696 N N . LEU A 1 219 ? 0.900 5.296 16.542 1.00 98.62 219 LEU A N 1
ATOM 1697 C CA . LEU A 1 219 ? -0.558 5.169 16.453 1.00 98.62 219 LEU A CA 1
ATOM 1698 C C . LEU A 1 219 ? -1.101 3.855 17.040 1.00 98.62 219 LEU A C 1
ATOM 1700 O O . LEU A 1 219 ? -2.312 3.668 17.070 1.00 98.62 219 LEU A O 1
ATOM 1704 N N . GLY A 1 220 ? -0.243 2.952 17.523 1.00 98.19 220 GLY A N 1
ATOM 1705 C CA . GLY A 1 220 ? -0.637 1.699 18.175 1.00 98.19 220 GLY A CA 1
ATOM 1706 C C . GLY A 1 220 ? -0.405 0.437 17.343 1.00 98.19 220 GLY A C 1
ATOM 1707 O O . GLY A 1 220 ? -0.727 -0.651 17.816 1.00 98.19 220 GLY A O 1
ATOM 1708 N N . ALA A 1 221 ? 0.169 0.543 16.140 1.00 98.44 221 ALA A N 1
ATOM 1709 C CA . ALA A 1 221 ? 0.505 -0.628 15.335 1.00 98.44 221 ALA A CA 1
ATOM 1710 C C . ALA A 1 221 ? 1.608 -1.466 15.995 1.00 98.44 221 ALA A C 1
ATOM 1712 O O . ALA A 1 221 ? 2.606 -0.927 16.482 1.00 98.44 221 ALA A O 1
ATOM 1713 N N . ARG A 1 222 ? 1.430 -2.789 16.022 1.00 97.06 222 ARG A N 1
ATOM 1714 C CA . ARG A 1 222 ? 2.419 -3.736 16.571 1.00 97.06 222 ARG A CA 1
ATOM 1715 C C . ARG A 1 222 ? 2.718 -4.914 15.649 1.00 97.06 222 ARG A C 1
ATOM 1717 O O . ARG A 1 222 ? 3.814 -5.450 15.732 1.00 97.06 222 ARG A O 1
ATOM 1724 N N . ASN A 1 223 ? 1.806 -5.291 14.751 1.00 95.62 223 ASN A N 1
ATOM 1725 C CA . ASN A 1 223 ? 2.043 -6.350 13.765 1.00 95.62 223 ASN A CA 1
ATOM 1726 C C . ASN A 1 223 ? 2.090 -5.741 12.369 1.00 95.62 223 ASN A C 1
ATOM 1728 O O . ASN A 1 223 ? 1.086 -5.222 11.880 1.00 95.62 223 ASN A O 1
ATOM 1732 N N . PHE A 1 224 ? 3.253 -5.812 11.735 1.00 94.94 224 PHE A N 1
ATOM 1733 C CA . PHE A 1 224 ? 3.499 -5.229 10.426 1.00 94.94 224 PHE A CA 1
ATOM 1734 C C . PHE A 1 224 ? 3.720 -6.325 9.386 1.00 94.94 224 PHE A C 1
ATOM 1736 O O . PHE A 1 224 ? 4.581 -7.182 9.566 1.00 94.94 224 PHE A O 1
ATOM 1743 N N . PHE A 1 225 ? 2.978 -6.265 8.283 1.00 92.56 225 PHE A N 1
ATOM 1744 C CA . PHE A 1 225 ? 3.258 -6.996 7.051 1.00 92.56 225 PHE A CA 1
ATOM 1745 C C . PHE A 1 225 ? 3.927 -6.025 6.077 1.00 92.56 225 PHE A C 1
ATOM 1747 O O . PHE A 1 225 ? 3.263 -5.175 5.481 1.00 92.56 225 PHE A O 1
ATOM 1754 N N . VAL A 1 226 ? 5.244 -6.124 5.931 1.00 91.06 226 VAL A N 1
ATOM 1755 C CA . VAL A 1 226 ? 6.043 -5.195 5.131 1.00 91.06 226 VAL A CA 1
ATOM 1756 C C . VAL A 1 226 ? 6.452 -5.872 3.833 1.00 91.06 226 VAL A C 1
ATOM 1758 O O . VAL A 1 226 ? 7.288 -6.771 3.843 1.00 91.06 226 VAL A O 1
ATOM 1761 N N . ASN A 1 227 ? 5.877 -5.438 2.711 1.00 85.44 227 ASN A N 1
ATOM 1762 C CA . ASN A 1 227 ? 6.402 -5.810 1.400 1.00 85.44 227 ASN A CA 1
ATOM 1763 C C . ASN A 1 227 ? 7.630 -4.970 1.078 1.00 85.44 227 ASN A C 1
ATOM 1765 O O . ASN A 1 227 ? 7.605 -3.749 1.250 1.00 85.44 227 ASN A O 1
ATOM 1769 N N . ASN A 1 228 ? 8.661 -5.620 0.550 1.00 90.81 228 ASN A N 1
ATOM 1770 C CA . ASN A 1 228 ? 9.702 -4.916 -0.180 1.00 90.81 228 ASN A CA 1
ATOM 1771 C C . ASN A 1 228 ? 9.180 -4.438 -1.557 1.00 90.81 228 ASN A C 1
ATOM 1773 O O . ASN A 1 228 ? 8.048 -4.735 -1.963 1.00 90.81 228 ASN A O 1
ATOM 1777 N N . ILE A 1 229 ? 9.978 -3.639 -2.262 1.00 93.38 229 ILE A N 1
ATOM 1778 C CA . ILE A 1 229 ? 9.587 -3.044 -3.545 1.00 93.38 229 ILE A CA 1
ATOM 1779 C C . ILE A 1 229 ? 9.728 -4.093 -4.653 1.00 93.38 229 ILE A C 1
ATOM 1781 O O . ILE A 1 229 ? 10.750 -4.760 -4.734 1.00 93.38 229 ILE A O 1
ATOM 1785 N N . LYS A 1 230 ? 8.721 -4.220 -5.530 1.00 84.50 230 LYS A N 1
ATOM 1786 C CA . LYS A 1 230 ? 8.706 -5.151 -6.681 1.00 84.50 230 LYS A CA 1
ATOM 1787 C C . LYS A 1 230 ? 9.761 -4.798 -7.750 1.00 84.50 230 LYS A C 1
ATOM 1789 O O . LYS A 1 230 ? 10.119 -3.627 -7.865 1.00 84.50 230 LYS A O 1
ATOM 1794 N N . PRO A 1 231 ? 10.185 -5.753 -8.609 1.00 85.81 231 PRO A N 1
ATOM 1795 C CA . PRO A 1 231 ? 11.155 -5.503 -9.676 1.00 85.81 231 PRO A CA 1
ATOM 1796 C C . PRO A 1 231 ? 10.541 -4.661 -10.800 1.00 85.81 231 PRO A C 1
ATOM 1798 O O . PRO A 1 231 ? 10.026 -5.192 -11.789 1.00 85.81 231 PRO A O 1
ATOM 1801 N N . LEU A 1 232 ? 10.578 -3.333 -10.652 1.00 85.25 232 LEU A N 1
ATOM 1802 C CA . LEU A 1 232 ? 10.060 -2.387 -11.645 1.00 85.25 232 LEU A CA 1
ATOM 1803 C C . LEU A 1 232 ? 10.682 -2.610 -13.026 1.00 85.25 232 LEU A C 1
ATOM 1805 O O . LEU A 1 232 ? 9.985 -2.497 -14.030 1.00 85.25 232 LEU A O 1
ATOM 1809 N N . GLY A 1 233 ? 11.963 -2.988 -13.084 1.00 83.88 233 GLY A N 1
ATOM 1810 C CA . GLY A 1 233 ? 12.664 -3.277 -14.334 1.00 83.88 233 GLY A CA 1
ATOM 1811 C C . GLY A 1 233 ? 12.014 -4.390 -15.155 1.00 83.88 233 GLY A C 1
ATOM 1812 O O . GLY A 1 233 ? 12.208 -4.452 -16.363 1.00 83.88 233 GLY A O 1
ATOM 1813 N N . CYS A 1 234 ? 11.202 -5.241 -14.526 1.00 81.81 234 CYS A N 1
ATOM 1814 C CA . CYS A 1 234 ? 10.475 -6.321 -15.184 1.00 81.81 234 CYS A CA 1
ATOM 1815 C C . CYS A 1 234 ? 9.020 -5.975 -15.544 1.00 81.81 234 CYS A C 1
ATOM 1817 O O . CYS A 1 234 ? 8.297 -6.847 -16.037 1.00 81.81 234 CYS A O 1
ATOM 1819 N N . TYR A 1 235 ? 8.562 -4.744 -15.293 1.00 78.19 235 TYR A N 1
ATOM 1820 C CA . TYR A 1 235 ? 7.184 -4.350 -15.587 1.00 78.19 235 TYR A CA 1
ATOM 1821 C C . TYR A 1 235 ? 6.930 -4.318 -17.101 1.00 78.19 235 TYR A C 1
ATOM 1823 O O . TYR A 1 235 ? 7.831 -3.940 -17.852 1.00 78.19 235 TYR A O 1
ATOM 1831 N N . PRO A 1 236 ? 5.710 -4.656 -17.573 1.00 74.19 236 PRO A N 1
ATOM 1832 C CA . PRO A 1 236 ? 5.395 -4.716 -19.001 1.00 74.19 236 PRO A CA 1
ATOM 1833 C C . PRO A 1 236 ? 5.767 -3.457 -19.791 1.00 74.19 236 PRO A C 1
ATOM 1835 O O . PRO A 1 236 ? 6.284 -3.569 -20.897 1.00 74.19 236 PRO A O 1
ATOM 1838 N N . ASN A 1 237 ? 5.546 -2.269 -19.223 1.00 71.75 237 ASN A N 1
ATOM 1839 C CA . ASN A 1 237 ? 5.899 -1.004 -19.866 1.00 71.75 237 ASN A CA 1
ATOM 1840 C C . ASN A 1 237 ? 7.416 -0.784 -19.953 1.00 71.75 237 ASN A C 1
ATOM 1842 O O . ASN A 1 237 ? 7.870 -0.191 -20.918 1.00 71.75 237 ASN A O 1
ATOM 1846 N N . ILE A 1 238 ? 8.197 -1.286 -18.990 1.00 77.56 238 ILE A N 1
ATOM 1847 C CA . ILE A 1 238 ? 9.660 -1.172 -19.013 1.00 77.56 238 ILE A CA 1
ATOM 1848 C C . ILE A 1 238 ? 10.252 -2.167 -20.013 1.00 77.56 238 ILE A C 1
ATOM 1850 O O . ILE A 1 238 ? 10.990 -1.776 -20.910 1.00 77.56 238 ILE A O 1
ATOM 1854 N N . ILE A 1 239 ? 9.875 -3.447 -19.934 1.00 78.94 239 ILE A N 1
ATOM 1855 C CA . ILE A 1 239 ? 10.426 -4.490 -20.822 1.00 78.94 239 ILE A CA 1
ATOM 1856 C C . ILE A 1 239 ? 10.005 -4.321 -22.289 1.00 78.94 239 ILE A C 1
ATOM 1858 O O . ILE A 1 239 ? 10.586 -4.938 -23.182 1.00 78.94 239 ILE A O 1
ATOM 1862 N N . ALA A 1 240 ? 8.955 -3.537 -22.551 1.00 71.19 240 ALA A N 1
ATOM 1863 C CA . ALA A 1 240 ? 8.559 -3.177 -23.906 1.00 71.19 240 ALA A CA 1
ATOM 1864 C C . ALA A 1 240 ? 9.581 -2.248 -24.583 1.00 71.19 240 ALA A C 1
ATOM 1866 O O . ALA A 1 240 ? 9.651 -2.247 -25.811 1.00 71.19 240 ALA A O 1
ATOM 1867 N N . GLU A 1 241 ? 10.363 -1.511 -23.791 1.00 79.38 241 GLU A N 1
ATOM 1868 C CA . GLU A 1 241 ? 11.336 -0.506 -24.233 1.00 79.38 241 GLU A CA 1
ATOM 1869 C C . GLU A 1 241 ? 12.794 -0.988 -24.118 1.00 79.38 241 GLU A C 1
ATOM 1871 O O . GLU A 1 241 ? 13.703 -0.319 -24.606 1.00 79.38 241 GLU A O 1
ATOM 1876 N N . THR A 1 242 ? 13.046 -2.144 -23.492 1.00 79.56 242 THR A N 1
ATOM 1877 C CA . THR A 1 242 ? 14.402 -2.689 -23.340 1.00 79.56 242 THR A CA 1
ATOM 1878 C C . THR A 1 242 ? 14.980 -3.215 -24.655 1.00 79.56 242 THR A C 1
ATOM 1880 O O . THR A 1 242 ? 14.262 -3.580 -25.589 1.00 79.56 242 THR A O 1
ATOM 1883 N N . VAL A 1 243 ? 16.313 -3.281 -24.720 1.00 78.94 243 VAL A N 1
ATOM 1884 C CA . VAL A 1 243 ? 17.062 -3.884 -25.828 1.00 78.94 243 VAL A CA 1
ATOM 1885 C C . VAL A 1 243 ? 18.038 -4.913 -25.243 1.00 78.94 243 VAL A C 1
ATOM 1887 O O . VAL A 1 243 ? 18.951 -4.514 -24.521 1.00 78.94 243 VAL A O 1
ATOM 1890 N N . PRO A 1 244 ? 17.876 -6.221 -25.524 1.00 80.94 244 PRO A N 1
ATOM 1891 C CA . PRO A 1 244 ? 16.812 -6.834 -26.323 1.00 80.94 244 PRO A CA 1
ATOM 1892 C C . PRO A 1 244 ? 15.431 -6.739 -25.649 1.00 80.94 244 PRO A C 1
ATOM 1894 O O . PRO A 1 244 ? 15.309 -6.819 -24.426 1.00 80.94 244 PRO A O 1
ATOM 1897 N N . ARG A 1 245 ? 14.383 -6.589 -26.469 1.00 74.00 245 ARG A N 1
ATOM 1898 C CA . ARG A 1 245 ? 12.997 -6.443 -26.001 1.00 74.00 245 ARG A CA 1
ATOM 1899 C C . ARG A 1 245 ? 12.562 -7.654 -25.187 1.00 74.00 245 ARG A C 1
ATOM 1901 O O . ARG A 1 245 ? 12.789 -8.793 -25.584 1.00 74.00 245 ARG A O 1
ATOM 1908 N N . GLY A 1 246 ? 11.859 -7.401 -24.087 1.00 71.88 246 GLY A N 1
ATOM 1909 C CA . GLY A 1 246 ? 11.375 -8.450 -23.195 1.00 71.88 246 GLY A CA 1
ATOM 1910 C C . GLY A 1 246 ? 12.379 -8.855 -22.118 1.00 71.88 246 GLY A C 1
ATOM 1911 O O . GLY A 1 246 ? 12.025 -9.663 -21.263 1.00 71.88 246 GLY A O 1
ATOM 1912 N N . SER A 1 247 ? 13.584 -8.286 -22.089 1.00 78.69 247 SER A N 1
ATOM 1913 C CA . SER A 1 247 ? 14.487 -8.397 -20.937 1.00 78.69 247 SER A CA 1
ATOM 1914 C C . SER A 1 247 ? 14.113 -7.389 -19.854 1.00 78.69 247 SER A C 1
ATOM 1916 O O . SER A 1 247 ? 13.565 -6.329 -20.163 1.00 78.69 247 SER A O 1
ATOM 1918 N N . CYS A 1 248 ? 14.387 -7.714 -18.589 1.00 82.56 248 CYS A N 1
ATOM 1919 C CA . CYS A 1 248 ? 14.246 -6.739 -17.511 1.00 82.56 248 CYS A CA 1
ATOM 1920 C C . CYS A 1 248 ? 15.338 -5.660 -17.606 1.00 82.56 248 CYS A C 1
ATOM 1922 O O . CYS A 1 248 ? 16.434 -5.924 -18.094 1.00 82.56 248 CYS A O 1
ATOM 1924 N N . ASP A 1 249 ? 15.043 -4.451 -17.126 1.00 86.62 249 ASP A N 1
ATOM 1925 C CA . ASP A 1 249 ? 16.062 -3.428 -16.858 1.00 86.62 249 ASP A CA 1
ATOM 1926 C C . ASP A 1 249 ? 16.810 -3.805 -15.565 1.00 86.62 249 ASP A C 1
ATOM 1928 O O . ASP A 1 249 ? 16.348 -3.527 -14.453 1.00 86.62 249 ASP A O 1
ATOM 1932 N N . ASP A 1 250 ? 17.945 -4.492 -15.720 1.00 91.25 250 ASP A N 1
ATOM 1933 C CA . ASP A 1 250 ? 18.759 -4.982 -14.601 1.00 91.25 250 ASP A CA 1
ATOM 1934 C C . ASP A 1 250 ? 19.354 -3.843 -13.768 1.00 91.25 250 ASP A C 1
ATOM 1936 O O . ASP A 1 250 ? 19.470 -3.970 -12.551 1.00 91.25 250 ASP A O 1
ATOM 1940 N N . SER A 1 251 ? 19.672 -2.702 -14.389 1.00 92.31 251 SER A N 1
ATOM 1941 C CA . SER A 1 251 ? 20.184 -1.530 -13.672 1.00 92.31 251 SER A CA 1
ATOM 1942 C C . SER A 1 251 ? 19.119 -0.945 -12.743 1.00 92.31 251 SER A C 1
ATOM 1944 O O . SER A 1 251 ? 19.401 -0.652 -11.579 1.00 92.31 251 SER A O 1
ATOM 1946 N N . LEU A 1 252 ? 17.876 -0.840 -13.218 1.00 90.88 252 LEU A N 1
ATOM 1947 C CA . LEU A 1 252 ? 16.753 -0.388 -12.399 1.00 90.88 252 LEU A CA 1
ATOM 1948 C C . LEU A 1 252 ? 16.420 -1.380 -11.278 1.00 90.88 252 LEU A C 1
ATOM 1950 O O . LEU A 1 252 ? 16.135 -0.965 -10.155 1.00 90.88 252 LEU A O 1
ATOM 1954 N N . ASN A 1 253 ? 16.475 -2.681 -11.563 1.00 92.75 253 ASN A N 1
ATOM 1955 C CA . ASN A 1 253 ? 16.272 -3.715 -10.551 1.00 92.75 253 ASN A CA 1
ATOM 1956 C C . ASN A 1 253 ? 17.377 -3.702 -9.486 1.00 92.75 253 ASN A C 1
ATOM 1958 O O . ASN A 1 253 ? 17.056 -3.816 -8.308 1.00 92.75 253 ASN A O 1
ATOM 1962 N N . LEU A 1 254 ? 18.640 -3.491 -9.868 1.00 94.69 254 LEU A N 1
ATOM 1963 C CA . LEU A 1 254 ? 19.754 -3.344 -8.928 1.00 94.69 254 LEU A CA 1
ATOM 1964 C C . LEU A 1 254 ? 19.567 -2.122 -8.017 1.00 94.69 254 LEU A C 1
ATOM 1966 O O . LEU A 1 254 ? 19.778 -2.213 -6.812 1.00 94.69 254 LEU A O 1
ATOM 1970 N N . ALA A 1 255 ? 19.114 -0.990 -8.565 1.00 95.81 255 ALA A N 1
ATOM 1971 C CA . ALA A 1 255 ? 18.839 0.210 -7.772 1.00 95.81 255 ALA A CA 1
ATOM 1972 C C . ALA A 1 255 ? 17.724 -0.001 -6.727 1.00 95.81 255 ALA A C 1
ATOM 1974 O O . ALA A 1 255 ? 17.771 0.574 -5.638 1.00 95.81 255 ALA A O 1
ATOM 1975 N N . ILE A 1 256 ? 16.723 -0.826 -7.050 1.00 95.81 256 ILE A N 1
ATOM 1976 C CA . ILE A 1 256 ? 15.653 -1.228 -6.125 1.00 95.81 256 ILE A CA 1
ATOM 1977 C C . ILE A 1 256 ? 16.163 -2.239 -5.093 1.00 95.81 256 ILE A C 1
ATOM 1979 O O . ILE A 1 256 ? 15.805 -2.150 -3.919 1.00 95.81 256 ILE A O 1
ATOM 1983 N N . ASP A 1 257 ? 17.012 -3.178 -5.508 1.00 95.19 257 ASP A N 1
ATOM 1984 C CA . ASP A 1 257 ? 17.555 -4.210 -4.626 1.00 95.19 257 ASP A CA 1
ATOM 1985 C C . ASP A 1 257 ? 18.369 -3.610 -3.471 1.00 95.19 257 ASP A C 1
ATOM 1987 O O . ASP A 1 257 ? 18.231 -4.052 -2.333 1.00 95.19 257 ASP A O 1
ATOM 1991 N N . ILE A 1 258 ? 19.099 -2.513 -3.716 1.00 97.44 258 ILE A N 1
ATOM 1992 C CA . ILE A 1 258 ? 19.791 -1.757 -2.658 1.00 97.44 258 ILE A CA 1
ATOM 1993 C C . ILE A 1 258 ? 18.814 -1.343 -1.544 1.00 97.44 258 ILE A C 1
ATOM 1995 O O . ILE A 1 258 ? 19.093 -1.573 -0.367 1.00 97.44 258 ILE A O 1
ATOM 1999 N N . PHE A 1 259 ? 17.648 -0.782 -1.889 1.00 97.88 259 PHE A N 1
ATOM 2000 C CA . PHE A 1 259 ? 16.620 -0.445 -0.898 1.00 97.88 259 PHE A CA 1
ATOM 2001 C C . PHE A 1 259 ? 16.081 -1.695 -0.201 1.00 97.88 259 PHE A C 1
ATOM 2003 O O . PHE A 1 259 ? 15.922 -1.694 1.017 1.00 97.88 259 PHE A O 1
ATOM 2010 N N . ASN A 1 260 ? 15.807 -2.768 -0.946 1.00 95.44 260 ASN A N 1
ATOM 2011 C CA . ASN A 1 260 ? 15.221 -3.990 -0.394 1.00 95.44 260 ASN A CA 1
ATOM 2012 C C . ASN A 1 260 ? 16.155 -4.686 0.612 1.00 95.44 260 ASN A C 1
ATOM 2014 O O . ASN A 1 260 ? 15.696 -5.122 1.672 1.00 95.44 260 ASN A O 1
ATOM 2018 N N . VAL A 1 261 ? 17.458 -4.744 0.320 1.00 95.12 261 VAL A N 1
ATOM 2019 C CA . VAL A 1 261 ? 18.487 -5.266 1.233 1.00 95.12 261 VAL A CA 1
ATOM 2020 C C . VAL A 1 261 ? 18.555 -4.412 2.498 1.00 95.12 261 VAL A C 1
ATOM 2022 O O . VAL A 1 261 ? 18.391 -4.939 3.602 1.00 95.12 261 VAL A O 1
ATOM 2025 N N . GLN A 1 262 ? 18.700 -3.091 2.349 1.00 96.69 262 GLN A N 1
ATOM 2026 C CA . GLN A 1 262 ? 18.774 -2.179 3.494 1.00 96.69 262 GLN A CA 1
ATOM 2027 C C . GLN A 1 262 ? 17.487 -2.191 4.335 1.00 96.69 262 GLN A C 1
ATOM 2029 O O . GLN A 1 262 ? 17.546 -2.097 5.563 1.00 96.69 262 GLN A O 1
ATOM 2034 N N . LEU A 1 263 ? 16.315 -2.344 3.706 1.00 96.69 263 LEU A N 1
ATOM 2035 C CA . LEU A 1 263 ? 15.033 -2.482 4.394 1.00 96.69 263 LEU A CA 1
ATOM 2036 C C . LEU A 1 263 ? 15.029 -3.724 5.282 1.00 96.69 263 LEU A C 1
ATOM 2038 O O . LEU A 1 263 ? 14.690 -3.626 6.461 1.00 96.69 263 LEU A O 1
ATOM 2042 N N . ARG A 1 264 ? 15.420 -4.884 4.743 1.00 91.50 264 ARG A N 1
ATOM 2043 C CA . ARG A 1 264 ? 15.460 -6.137 5.507 1.00 91.50 264 ARG A CA 1
ATOM 2044 C C . ARG A 1 264 ? 16.358 -6.011 6.739 1.00 91.50 264 ARG A C 1
ATOM 2046 O O . ARG A 1 264 ? 15.955 -6.406 7.834 1.00 91.50 264 ARG A O 1
ATOM 2053 N N . GLU A 1 265 ? 17.542 -5.428 6.575 1.00 92.19 265 GLU A N 1
ATOM 2054 C CA . GLU A 1 265 ? 18.477 -5.173 7.675 1.00 92.19 265 GLU A CA 1
ATOM 2055 C C . GLU A 1 265 ? 17.892 -4.188 8.696 1.00 92.19 265 GLU A C 1
ATOM 2057 O O . GLU A 1 265 ? 17.925 -4.435 9.905 1.00 92.19 265 GLU A O 1
ATOM 2062 N N . SER A 1 266 ? 17.283 -3.098 8.229 1.00 94.06 266 SER A N 1
ATOM 2063 C CA . SER A 1 266 ? 16.691 -2.066 9.086 1.00 94.06 266 SER A CA 1
ATOM 2064 C C . SER A 1 266 ? 15.503 -2.580 9.896 1.00 94.06 266 SER A C 1
ATOM 2066 O O . SER A 1 266 ? 15.366 -2.222 11.064 1.00 94.06 266 SER A O 1
ATOM 2068 N N . LEU A 1 267 ? 14.673 -3.470 9.341 1.00 89.56 267 LEU A N 1
ATOM 2069 C CA . LEU A 1 267 ? 13.559 -4.080 10.078 1.00 89.56 267 LEU A CA 1
ATOM 2070 C C . LEU A 1 267 ? 14.039 -4.931 11.263 1.00 89.56 267 LEU A C 1
ATOM 2072 O O . LEU A 1 267 ? 13.389 -4.938 12.312 1.00 89.56 267 LEU A O 1
ATOM 2076 N N . SER A 1 268 ? 15.197 -5.592 11.141 1.00 86.19 268 SER A N 1
ATOM 2077 C CA . SER A 1 268 ? 15.816 -6.308 12.264 1.00 86.19 268 SER A CA 1
ATOM 2078 C C . SER A 1 268 ? 16.176 -5.348 13.401 1.00 86.19 268 SER A C 1
ATOM 2080 O O . SER A 1 268 ? 15.863 -5.613 14.559 1.00 86.19 268 SER A O 1
ATOM 2082 N N . HIS A 1 269 ? 16.766 -4.193 13.080 1.00 90.44 269 HIS A N 1
ATOM 2083 C CA . HIS A 1 269 ? 17.094 -3.161 14.070 1.00 90.44 269 HIS A CA 1
ATOM 2084 C C . HIS A 1 269 ? 15.831 -2.540 14.685 1.00 90.44 269 HIS A C 1
ATOM 2086 O O . HIS A 1 269 ? 15.737 -2.372 15.903 1.00 90.44 269 HIS A O 1
ATOM 2092 N N . MET A 1 270 ? 14.822 -2.264 13.858 1.00 89.62 270 MET A N 1
ATOM 2093 C CA . MET A 1 270 ? 13.533 -1.719 14.288 1.00 89.62 270 MET A CA 1
ATOM 2094 C C . MET A 1 270 ? 12.817 -2.632 15.278 1.00 89.62 270 MET A C 1
ATOM 2096 O O . MET A 1 270 ? 12.217 -2.138 16.228 1.00 89.62 270 MET A O 1
ATOM 2100 N N . ARG A 1 271 ? 12.917 -3.956 15.116 1.00 89.19 271 ARG A N 1
ATOM 2101 C CA . ARG A 1 271 ? 12.351 -4.925 16.066 1.00 89.19 271 ARG A CA 1
ATOM 2102 C C . ARG A 1 271 ? 12.927 -4.773 17.479 1.00 89.19 271 ARG A C 1
ATOM 2104 O O . ARG A 1 271 ? 12.211 -5.002 18.447 1.00 89.19 271 ARG A O 1
ATOM 2111 N N . HIS A 1 272 ? 14.195 -4.380 17.605 1.00 89.25 272 HIS A N 1
ATOM 2112 C CA . HIS A 1 272 ? 14.819 -4.105 18.903 1.00 89.25 272 HIS A CA 1
ATOM 2113 C C . HIS A 1 272 ? 14.479 -2.707 19.433 1.00 89.25 272 HIS A C 1
ATOM 2115 O O . HIS A 1 272 ? 14.329 -2.532 20.641 1.00 89.25 272 HIS A O 1
ATOM 2121 N N . LYS A 1 273 ? 14.331 -1.719 18.540 1.00 94.06 273 LYS A N 1
ATOM 2122 C CA . LYS A 1 273 ? 13.980 -0.333 18.887 1.00 94.06 273 LYS A CA 1
ATOM 2123 C C . LYS A 1 273 ? 12.517 -0.182 19.328 1.00 94.06 273 LYS A C 1
ATOM 2125 O O . LYS A 1 273 ? 12.223 0.618 20.213 1.00 94.06 273 LYS A O 1
ATOM 2130 N N . LEU A 1 274 ? 11.600 -0.923 18.707 1.00 94.19 274 LEU A N 1
ATOM 2131 C CA . LEU A 1 274 ? 10.158 -0.810 18.917 1.00 94.19 274 LEU A CA 1
ATOM 2132 C C . LEU A 1 274 ? 9.641 -1.976 19.761 1.00 94.19 274 LEU A C 1
ATOM 2134 O O . LEU A 1 274 ? 9.501 -3.104 19.286 1.00 94.19 274 LEU A O 1
ATOM 2138 N N . SER A 1 275 ? 9.323 -1.702 21.026 1.00 92.75 275 SER A N 1
ATOM 2139 C CA . SER A 1 275 ? 8.874 -2.736 21.958 1.00 92.75 275 SER A CA 1
ATOM 2140 C C . SER A 1 275 ? 7.571 -3.399 21.505 1.00 92.75 275 SER A C 1
ATOM 2142 O O . SER A 1 275 ? 6.692 -2.777 20.906 1.00 92.75 275 SER A O 1
ATOM 2144 N N . ASN A 1 276 ? 7.442 -4.696 21.794 1.00 90.25 276 ASN A N 1
ATOM 2145 C CA . ASN A 1 276 ? 6.263 -5.504 21.464 1.00 90.25 276 ASN A CA 1
ATOM 2146 C C . ASN A 1 276 ? 5.860 -5.452 19.978 1.00 90.25 276 ASN A C 1
ATOM 2148 O O . ASN A 1 276 ? 4.675 -5.544 19.666 1.00 90.25 276 ASN A O 1
ATOM 2152 N N . THR A 1 277 ? 6.825 -5.287 19.070 1.00 92.00 277 THR A N 1
ATOM 2153 C CA . THR A 1 277 ? 6.573 -5.206 17.627 1.00 92.00 277 THR A CA 1
ATOM 2154 C C . THR A 1 277 ? 7.009 -6.479 16.910 1.00 92.00 277 THR A C 1
ATOM 2156 O O . THR A 1 277 ? 8.078 -7.028 17.177 1.00 92.00 277 THR A O 1
ATOM 2159 N N . SER A 1 278 ? 6.188 -6.919 15.961 1.00 89.19 278 SER A N 1
ATOM 2160 C CA . SER A 1 278 ? 6.467 -8.024 15.051 1.00 89.19 278 SER A CA 1
ATOM 2161 C C . SER A 1 278 ? 6.457 -7.522 13.612 1.00 89.19 278 SER A C 1
ATOM 2163 O O . SER A 1 278 ? 5.492 -6.897 13.171 1.00 89.19 278 SER A O 1
ATOM 2165 N N . PHE A 1 279 ? 7.521 -7.829 12.874 1.00 86.25 279 PHE A N 1
ATOM 2166 C CA . PHE A 1 279 ? 7.635 -7.558 11.445 1.00 86.25 279 PHE A CA 1
ATOM 2167 C C . PHE A 1 279 ? 7.617 -8.878 10.677 1.00 86.25 279 PHE A C 1
ATOM 2169 O O . PHE A 1 279 ? 8.477 -9.729 10.893 1.00 86.25 279 PHE A O 1
ATOM 2176 N N . LEU A 1 280 ? 6.661 -9.024 9.765 1.00 83.81 280 LEU A N 1
ATOM 2177 C CA . LEU A 1 280 ? 6.708 -9.999 8.686 1.00 83.81 280 LEU A CA 1
ATOM 2178 C C . LEU A 1 280 ? 7.203 -9.294 7.435 1.00 83.81 280 LEU A C 1
ATOM 2180 O O . LEU A 1 280 ? 6.512 -8.451 6.866 1.00 83.81 280 LEU A O 1
ATOM 2184 N N . TYR A 1 281 ? 8.409 -9.658 7.030 1.00 83.62 281 TYR A N 1
ATOM 2185 C CA . TYR A 1 281 ? 8.995 -9.223 5.778 1.00 83.62 281 TYR A CA 1
ATOM 2186 C C . TYR A 1 281 ? 8.520 -10.134 4.642 1.00 83.62 281 TYR A C 1
ATOM 2188 O O . TYR A 1 281 ? 8.750 -11.342 4.665 1.00 83.62 281 TYR A O 1
ATOM 2196 N N . SER A 1 282 ? 7.853 -9.543 3.656 1.00 82.69 282 SER A N 1
ATOM 2197 C CA . SER A 1 282 ? 7.432 -10.196 2.420 1.00 82.69 282 SER A CA 1
ATOM 2198 C C . SER A 1 282 ? 8.413 -9.826 1.313 1.00 82.69 282 SER A C 1
ATOM 2200 O O . SER A 1 282 ? 8.474 -8.666 0.889 1.00 82.69 282 SER A O 1
ATOM 2202 N N . ASP A 1 283 ? 9.183 -10.814 0.850 1.00 80.75 283 ASP A N 1
ATOM 2203 C CA . ASP A 1 283 ? 10.109 -10.663 -0.275 1.00 80.75 283 ASP A CA 1
ATOM 2204 C C . ASP A 1 283 ? 9.357 -10.715 -1.612 1.00 80.75 283 ASP A C 1
ATOM 2206 O O . ASP A 1 283 ? 9.452 -11.655 -2.405 1.00 80.75 283 ASP A O 1
ATOM 2210 N N . TYR A 1 284 ? 8.547 -9.685 -1.837 1.00 78.25 284 TYR A N 1
ATOM 2211 C CA . TYR A 1 284 ? 7.747 -9.535 -3.040 1.00 78.25 284 TYR A CA 1
ATOM 2212 C C . TYR A 1 284 ? 8.628 -9.399 -4.291 1.00 78.25 284 TYR A C 1
ATOM 2214 O O . TYR A 1 284 ? 8.234 -9.826 -5.377 1.00 78.25 284 TYR A O 1
ATOM 2222 N N . PHE A 1 285 ? 9.829 -8.835 -4.154 1.00 82.62 285 PHE A N 1
ATOM 2223 C CA . PHE A 1 285 ? 10.771 -8.677 -5.251 1.00 82.62 285 PHE A CA 1
ATOM 2224 C C . PHE A 1 285 ? 11.176 -10.025 -5.849 1.00 82.62 285 PHE A C 1
ATOM 2226 O O . PHE A 1 285 ? 10.911 -10.282 -7.027 1.00 82.62 285 PHE A O 1
ATOM 2233 N N . ASN A 1 286 ? 11.751 -10.904 -5.023 1.00 79.88 286 ASN A N 1
ATOM 2234 C CA . ASN A 1 286 ? 12.234 -12.204 -5.477 1.00 79.88 286 ASN A CA 1
ATOM 2235 C C . ASN A 1 286 ? 11.086 -13.136 -5.858 1.00 79.88 286 ASN A C 1
ATOM 2237 O O . ASN A 1 286 ? 11.175 -13.801 -6.887 1.00 79.88 286 ASN A O 1
ATOM 2241 N N . PHE A 1 287 ? 9.964 -13.096 -5.130 1.00 75.75 287 PHE A N 1
ATOM 2242 C CA . PHE A 1 287 ? 8.760 -13.835 -5.515 1.00 75.75 287 PHE A CA 1
ATOM 2243 C C . PHE A 1 287 ? 8.333 -13.521 -6.959 1.00 75.75 287 PHE A C 1
ATOM 2245 O O . PHE A 1 287 ? 8.053 -14.421 -7.748 1.00 75.75 287 PHE A O 1
ATOM 2252 N N . MET A 1 288 ? 8.331 -12.242 -7.351 1.00 70.69 288 MET A N 1
ATOM 2253 C CA . MET A 1 288 ? 7.970 -11.848 -8.717 1.00 70.69 288 MET A CA 1
ATOM 2254 C C . MET A 1 288 ? 9.014 -12.243 -9.765 1.00 70.69 288 MET A C 1
ATOM 2256 O O . MET A 1 288 ? 8.639 -12.530 -10.903 1.00 70.69 288 MET A O 1
ATOM 2260 N N . LEU A 1 289 ? 10.303 -12.247 -9.415 1.00 73.31 289 LEU A N 1
ATOM 2261 C CA . LEU A 1 289 ? 11.360 -12.707 -10.317 1.00 73.31 289 LEU A CA 1
ATOM 2262 C C . LEU A 1 289 ? 11.291 -14.221 -10.545 1.00 73.31 289 LEU A C 1
ATOM 2264 O O . LEU A 1 289 ? 11.395 -14.670 -11.686 1.00 73.31 289 LEU A O 1
ATOM 2268 N N . GLU A 1 290 ? 11.044 -15.004 -9.496 1.00 67.06 290 GLU A N 1
ATOM 2269 C CA . GLU A 1 290 ? 10.881 -16.458 -9.588 1.00 67.06 290 GLU A CA 1
ATOM 2270 C C . GLU A 1 290 ? 9.700 -16.843 -10.484 1.00 67.06 290 GLU A C 1
ATOM 2272 O O . GLU A 1 290 ? 9.821 -17.746 -11.314 1.00 67.06 290 GLU A O 1
ATOM 2277 N N . LEU A 1 291 ? 8.589 -16.101 -10.404 1.00 56.44 291 LEU A N 1
ATOM 2278 C CA . LEU A 1 291 ? 7.435 -16.294 -11.289 1.00 56.44 291 LEU A CA 1
ATOM 2279 C C . LEU A 1 291 ? 7.762 -16.090 -12.779 1.00 56.44 291 LEU A C 1
ATOM 2281 O O . LEU A 1 291 ? 7.059 -16.634 -13.632 1.00 56.44 291 LEU A O 1
ATOM 2285 N N . ARG A 1 292 ? 8.810 -15.323 -13.104 1.00 59.44 292 ARG A N 1
ATOM 2286 C CA . ARG A 1 292 ? 9.269 -15.081 -14.480 1.00 59.44 292 ARG A CA 1
ATOM 2287 C C . ARG A 1 292 ? 10.211 -16.180 -14.998 1.00 59.44 292 ARG A C 1
ATOM 2289 O O . ARG A 1 292 ? 10.392 -16.293 -16.209 1.00 59.44 292 ARG A O 1
ATOM 2296 N N . GLY A 1 293 ? 10.828 -16.963 -14.110 1.00 47.41 293 GLY A N 1
ATOM 2297 C CA . GLY A 1 293 ? 11.814 -17.987 -14.467 1.00 47.41 293 GLY A CA 1
ATOM 2298 C C . GLY A 1 293 ? 11.239 -19.152 -15.296 1.00 47.41 293 GLY A C 1
ATOM 2299 O O . GLY A 1 293 ? 10.021 -19.337 -15.359 1.00 47.41 293 GLY A O 1
ATOM 2300 N N . PRO A 1 294 ? 12.094 -19.970 -15.946 1.00 39.88 294 PRO A N 1
ATOM 2301 C CA . PRO A 1 294 ? 11.647 -21.141 -16.695 1.00 39.88 294 PRO A CA 1
ATOM 2302 C C . PRO A 1 294 ? 10.862 -22.110 -15.798 1.00 39.88 294 PRO A C 1
ATOM 2304 O O . PRO A 1 294 ? 11.274 -22.449 -14.687 1.00 39.88 294 PRO A O 1
ATOM 2307 N N . SER A 1 295 ? 9.732 -22.599 -16.310 1.00 39.03 295 SER A N 1
ATOM 2308 C CA . SER A 1 295 ? 8.752 -23.434 -15.600 1.00 39.03 295 SER A CA 1
ATOM 2309 C C . SER A 1 295 ? 9.276 -24.794 -15.110 1.00 39.03 295 SER A C 1
ATOM 2311 O O . SER A 1 295 ? 8.572 -25.499 -14.391 1.00 39.03 295 SER A O 1
ATOM 2313 N N . SER A 1 296 ? 10.517 -25.175 -15.434 1.00 35.09 296 SER A N 1
ATOM 2314 C CA . SER A 1 296 ? 11.201 -26.334 -14.840 1.00 35.09 296 SER A CA 1
ATOM 2315 C C . SER A 1 296 ? 11.594 -26.124 -13.372 1.00 35.09 296 SER A C 1
ATOM 2317 O O . SER A 1 296 ? 11.768 -27.108 -12.663 1.00 35.09 296 SER A O 1
ATOM 2319 N N . ASN A 1 297 ? 11.671 -24.870 -12.907 1.00 32.59 297 ASN A N 1
ATOM 2320 C CA . ASN A 1 297 ? 11.873 -24.520 -11.495 1.00 32.59 297 ASN A CA 1
ATOM 2321 C C . ASN A 1 297 ? 10.564 -24.167 -10.766 1.00 32.59 297 ASN A C 1
ATOM 2323 O O . ASN A 1 297 ? 10.596 -23.877 -9.576 1.00 32.59 297 ASN A O 1
ATOM 2327 N N . GLN A 1 298 ? 9.402 -24.261 -11.428 1.00 39.50 298 GLN A N 1
ATOM 2328 C CA . GLN A 1 298 ? 8.080 -24.114 -10.794 1.00 39.50 298 GLN A CA 1
ATOM 2329 C C . GLN A 1 298 ? 7.656 -25.375 -10.016 1.00 39.50 298 GLN A C 1
ATOM 2331 O O . GLN A 1 298 ? 6.472 -25.667 -9.862 1.00 39.50 298 GLN A O 1
ATOM 2336 N N . GLY A 1 299 ? 8.622 -26.120 -9.476 1.00 30.08 299 GLY A N 1
ATOM 2337 C CA . GLY A 1 299 ? 8.396 -26.805 -8.216 1.00 30.08 299 GLY A CA 1
ATOM 2338 C C . GLY A 1 299 ? 8.366 -25.718 -7.158 1.00 30.08 299 GLY A C 1
ATOM 2339 O O . GLY A 1 299 ? 9.412 -25.338 -6.643 1.00 30.08 299 GLY A O 1
ATOM 2340 N N . ILE A 1 300 ? 7.182 -25.168 -6.887 1.00 35.16 300 ILE A N 1
ATOM 2341 C CA . ILE A 1 300 ? 6.962 -24.339 -5.709 1.00 35.16 300 ILE A CA 1
ATOM 2342 C C . ILE A 1 300 ? 7.382 -25.209 -4.515 1.00 35.16 300 ILE A C 1
ATOM 2344 O O . ILE A 1 300 ? 6.595 -26.008 -4.017 1.00 35.16 300 ILE A O 1
ATOM 2348 N N . ASN A 1 301 ? 8.628 -25.080 -4.055 1.00 27.33 301 ASN A N 1
ATOM 2349 C CA . ASN A 1 301 ? 9.091 -25.612 -2.777 1.00 27.33 301 ASN A CA 1
ATOM 2350 C C . ASN A 1 301 ? 8.499 -24.748 -1.650 1.00 27.33 301 ASN A C 1
ATOM 2352 O O . ASN A 1 301 ? 9.204 -24.294 -0.753 1.00 27.33 301 ASN A O 1
ATOM 2356 N N . LEU A 1 302 ? 7.179 -24.532 -1.675 1.00 32.78 302 LEU A N 1
ATOM 2357 C CA . LEU A 1 302 ? 6.424 -24.307 -0.458 1.00 32.78 302 LEU A CA 1
ATOM 2358 C C . LEU A 1 302 ? 6.408 -25.665 0.244 1.00 32.78 302 LEU A C 1
ATOM 2360 O O . LEU A 1 302 ? 5.485 -26.464 0.100 1.00 32.78 302 LEU A O 1
ATOM 2364 N N . LEU A 1 303 ? 7.467 -25.940 1.002 1.00 27.02 303 LEU A N 1
ATOM 2365 C CA . LEU A 1 303 ? 7.392 -26.879 2.109 1.00 27.02 303 LEU A CA 1
ATOM 2366 C C . LEU A 1 303 ? 6.405 -26.277 3.120 1.00 27.02 303 LEU A C 1
ATOM 2368 O O . LEU A 1 303 ? 6.808 -25.606 4.062 1.00 27.02 303 LEU A O 1
ATOM 2372 N N . LEU A 1 304 ? 5.104 -26.457 2.875 1.00 29.16 304 LEU A N 1
ATOM 2373 C CA . LEU A 1 304 ? 4.051 -26.237 3.860 1.00 29.16 304 LEU A CA 1
ATOM 2374 C C . LEU A 1 304 ? 4.192 -27.352 4.906 1.00 29.16 304 LEU A C 1
ATOM 2376 O O . LEU A 1 304 ? 3.961 -28.518 4.572 1.00 29.16 304 LEU A O 1
ATOM 2380 N N . PRO A 1 305 ? 4.591 -27.061 6.157 1.00 25.12 305 PRO A N 1
ATOM 2381 C CA . PRO A 1 305 ? 4.690 -28.090 7.175 1.00 25.12 305 PRO A CA 1
ATOM 2382 C C . PRO A 1 305 ? 3.276 -28.466 7.632 1.00 25.12 305 PRO A C 1
ATOM 2384 O O . PRO A 1 305 ? 2.587 -27.662 8.246 1.00 25.12 305 PRO A O 1
ATOM 2387 N N . ASN A 1 306 ? 2.884 -29.704 7.330 1.00 31.58 306 ASN A N 1
ATOM 2388 C CA . ASN A 1 306 ? 1.822 -30.511 7.940 1.00 31.58 306 ASN A CA 1
ATOM 2389 C C . ASN A 1 306 ? 0.403 -29.904 8.077 1.00 31.58 306 ASN A C 1
ATOM 2391 O O . ASN A 1 306 ? 0.127 -29.062 8.923 1.00 31.58 306 ASN A O 1
ATOM 2395 N N . ARG A 1 307 ? -0.531 -30.532 7.339 1.00 30.95 307 ARG A N 1
ATOM 2396 C CA . ARG A 1 307 ? -2.003 -30.351 7.311 1.00 30.95 307 ARG A CA 1
ATOM 2397 C C . ARG A 1 307 ? -2.550 -29.117 6.587 1.00 30.95 307 ARG A C 1
ATOM 2399 O O . ARG A 1 307 ? -3.520 -28.512 7.030 1.00 30.95 307 ARG A O 1
ATOM 2406 N N . LEU A 1 308 ? -2.046 -28.852 5.388 1.00 32.72 308 LEU A N 1
ATOM 2407 C CA . LEU A 1 308 ? -2.901 -28.292 4.346 1.00 32.72 308 LEU A CA 1
ATOM 2408 C C . LEU A 1 308 ? -2.965 -29.318 3.218 1.00 32.72 308 LEU A C 1
ATOM 2410 O O . LEU A 1 308 ? -1.956 -29.604 2.577 1.00 32.72 308 LEU A O 1
ATOM 2414 N N . ASP A 1 309 ? -4.126 -29.950 3.057 1.00 30.47 309 ASP A N 1
ATOM 2415 C CA . ASP A 1 309 ? -4.358 -30.876 1.958 1.00 30.47 309 ASP A CA 1
ATOM 2416 C C . ASP A 1 309 ? -4.275 -30.078 0.653 1.00 30.47 309 ASP A C 1
ATOM 2418 O O . ASP A 1 309 ? -5.073 -29.172 0.400 1.00 30.47 309 ASP A O 1
ATOM 2422 N N . ILE A 1 310 ? -3.263 -30.385 -0.157 1.00 33.00 310 ILE A N 1
ATOM 2423 C CA . ILE A 1 310 ? -3.058 -29.801 -1.485 1.00 33.00 310 ILE A CA 1
ATOM 2424 C C . ILE A 1 310 ? -4.310 -30.030 -2.353 1.00 33.00 310 ILE A C 1
ATOM 2426 O O . ILE A 1 310 ? -4.614 -29.203 -3.211 1.00 33.00 310 ILE A O 1
ATOM 2430 N N . GLY A 1 311 ? -5.097 -31.079 -2.074 1.00 26.98 311 GLY A N 1
ATOM 2431 C CA . GLY A 1 311 ? -6.406 -31.306 -2.680 1.00 26.98 311 GLY A CA 1
ATOM 2432 C C . GLY A 1 311 ? -7.400 -30.170 -2.430 1.00 26.98 311 GLY A C 1
ATOM 2433 O O . GLY A 1 311 ? -8.068 -29.751 -3.367 1.00 26.98 311 GLY A O 1
ATOM 2434 N N . LEU A 1 312 ? -7.428 -29.581 -1.229 1.00 29.78 312 LEU A N 1
ATOM 2435 C CA . LEU A 1 312 ? -8.372 -28.511 -0.878 1.00 29.78 312 LEU A CA 1
ATOM 2436 C C . LEU A 1 312 ? -8.001 -27.160 -1.516 1.00 29.78 312 LEU A C 1
ATOM 2438 O O . LEU A 1 312 ? -8.878 -26.377 -1.880 1.00 29.78 312 LEU A O 1
ATOM 2442 N N . LEU A 1 313 ? -6.702 -26.885 -1.679 1.00 29.23 313 LEU A N 1
ATOM 2443 C CA . LEU A 1 313 ? -6.213 -25.711 -2.418 1.00 29.23 313 LEU A CA 1
ATOM 2444 C C . LEU A 1 313 ? -6.485 -25.832 -3.922 1.00 29.23 313 LEU A C 1
ATOM 2446 O O . LEU A 1 313 ? -6.691 -24.819 -4.584 1.00 29.23 313 LEU A O 1
ATOM 2450 N N . ILE A 1 314 ? -6.506 -27.061 -4.445 1.00 32.44 314 ILE A N 1
ATOM 2451 C CA . ILE A 1 314 ? -6.755 -27.354 -5.857 1.00 32.44 314 ILE A CA 1
ATOM 2452 C C . ILE A 1 314 ? -8.257 -27.504 -6.170 1.00 32.44 314 ILE A C 1
ATOM 2454 O O . ILE A 1 314 ? -8.682 -27.158 -7.269 1.00 32.44 314 ILE A O 1
ATOM 2458 N N . GLU A 1 315 ? -9.092 -27.958 -5.236 1.00 32.16 315 GLU A N 1
ATOM 2459 C CA . GLU A 1 315 ? -10.556 -27.953 -5.397 1.00 32.16 315 GLU A CA 1
ATOM 2460 C C . GLU A 1 315 ? -11.139 -26.536 -5.331 1.00 32.16 315 GLU A C 1
ATOM 2462 O O . GLU A 1 315 ? -12.107 -26.245 -6.024 1.00 32.16 315 GLU A O 1
ATOM 2467 N N . ASN A 1 316 ? -10.492 -25.617 -4.606 1.00 31.92 316 ASN A N 1
ATOM 2468 C CA . ASN A 1 316 ? -10.808 -24.184 -4.652 1.00 31.92 316 ASN A CA 1
ATOM 2469 C C . ASN A 1 316 ? -10.055 -23.431 -5.778 1.00 31.92 316 ASN A C 1
ATOM 2471 O O . ASN A 1 316 ? -10.134 -22.203 -5.873 1.00 31.92 316 ASN A O 1
ATOM 2475 N N . ALA A 1 317 ? -9.319 -24.137 -6.651 1.00 33.84 317 ALA A N 1
ATOM 2476 C CA . ALA A 1 317 ? -8.476 -23.552 -7.702 1.00 33.84 317 ALA A CA 1
ATOM 2477 C C . ALA A 1 317 ? -9.211 -23.162 -8.997 1.00 33.84 317 ALA A C 1
ATOM 2479 O O . ALA A 1 317 ? -8.574 -23.047 -10.045 1.00 33.84 317 ALA A O 1
ATOM 2480 N N . ASP A 1 318 ? -10.490 -22.799 -8.920 1.00 28.73 318 ASP A N 1
ATOM 2481 C CA . ASP A 1 318 ? -11.041 -21.838 -9.890 1.00 28.73 318 ASP A CA 1
ATOM 2482 C C . ASP A 1 318 ? -10.335 -20.465 -9.764 1.00 28.73 318 ASP A C 1
ATOM 2484 O O . ASP A 1 318 ? -10.287 -19.674 -10.707 1.00 28.73 318 ASP A O 1
ATOM 2488 N N . VAL A 1 319 ? -9.675 -20.209 -8.625 1.00 34.12 319 VAL A N 1
ATOM 2489 C CA . VAL A 1 319 ? -8.929 -18.975 -8.329 1.00 34.12 319 VAL A CA 1
ATOM 2490 C C . VAL A 1 319 ? -7.570 -18.896 -9.047 1.00 34.12 319 VAL A C 1
ATOM 2492 O O . VAL A 1 319 ? -7.134 -17.800 -9.397 1.00 34.12 319 VAL A O 1
ATOM 2495 N N . PHE A 1 320 ? -6.912 -20.021 -9.353 1.00 29.42 320 PHE A N 1
ATOM 2496 C CA . PHE A 1 320 ? -5.634 -19.997 -10.088 1.00 29.42 320 PHE A CA 1
ATOM 2497 C C . PHE A 1 320 ? -5.822 -19.849 -11.605 1.00 29.42 320 PHE A C 1
ATOM 2499 O O . PHE A 1 320 ? -4.942 -19.326 -12.284 1.00 29.42 320 PHE A O 1
ATOM 2506 N N . ALA A 1 321 ? -6.982 -20.239 -12.142 1.00 29.72 321 ALA A N 1
ATOM 2507 C CA . ALA A 1 321 ? -7.316 -20.049 -13.554 1.00 29.72 321 ALA A CA 1
ATOM 2508 C C . ALA A 1 321 ? -7.855 -18.636 -13.860 1.00 29.72 321 ALA A C 1
ATOM 2510 O O . ALA A 1 321 ? -7.701 -18.155 -14.983 1.00 29.72 321 ALA A O 1
ATOM 2511 N N . ALA A 1 322 ? -8.432 -17.938 -12.874 1.00 30.27 322 ALA A N 1
ATOM 2512 C CA . ALA A 1 322 ? -9.002 -16.601 -13.063 1.00 30.27 322 ALA A CA 1
ATOM 2513 C C . ALA A 1 322 ? -7.961 -15.463 -13.053 1.00 30.27 322 ALA A C 1
ATOM 2515 O O . ALA A 1 322 ? -8.171 -14.450 -13.706 1.00 30.27 322 ALA A O 1
ATOM 2516 N N . VAL A 1 323 ? -6.812 -15.623 -12.384 1.00 28.94 323 VAL A N 1
ATOM 2517 C CA . VAL A 1 323 ? -5.744 -14.591 -12.334 1.00 28.94 323 VAL A CA 1
ATOM 2518 C C . VAL A 1 323 ? -4.891 -14.558 -13.617 1.00 28.94 323 VAL A C 1
ATOM 2520 O O . VAL A 1 323 ? -4.076 -13.661 -13.830 1.00 28.94 323 VAL A O 1
ATOM 2523 N N . PHE A 1 324 ? -5.074 -15.527 -14.513 1.00 36.41 324 PHE A N 1
ATOM 2524 C CA . PHE A 1 324 ? -4.145 -15.776 -15.610 1.00 36.41 324 PHE A CA 1
ATOM 2525 C C . PHE A 1 324 ? -4.544 -15.343 -17.037 1.00 36.41 324 PHE A C 1
ATOM 2527 O O . PHE A 1 324 ? -3.610 -15.241 -17.832 1.00 36.41 324 PHE A O 1
ATOM 2534 N N . PRO A 1 325 ? -5.789 -15.004 -17.445 1.00 32.22 325 PRO A N 1
ATOM 2535 C CA . PRO A 1 325 ? -6.047 -14.699 -18.862 1.00 32.22 325 PRO A CA 1
ATOM 2536 C C . PRO A 1 325 ? -5.359 -13.412 -19.349 1.00 32.22 325 PRO A C 1
ATOM 2538 O O . PRO A 1 325 ? -4.794 -13.379 -20.444 1.00 32.22 325 PRO A O 1
ATOM 2541 N N . ALA A 1 326 ? -5.345 -12.355 -18.528 1.00 28.97 326 ALA A N 1
ATOM 2542 C CA . ALA A 1 326 ? -4.738 -11.076 -18.903 1.00 28.97 326 ALA A CA 1
ATOM 2543 C C . ALA A 1 326 ? -3.198 -11.121 -18.861 1.00 28.97 326 ALA A C 1
ATOM 2545 O O . ALA A 1 326 ? -2.537 -10.525 -19.714 1.00 28.97 326 ALA A O 1
ATOM 2546 N N . MET A 1 327 ? -2.626 -11.880 -17.919 1.00 29.98 327 MET A N 1
ATOM 2547 C CA . MET A 1 327 ? -1.175 -12.034 -17.766 1.00 29.98 327 MET A CA 1
ATOM 2548 C C . MET A 1 327 ? -0.585 -13.020 -18.791 1.00 29.98 327 MET A C 1
ATOM 2550 O O . MET A 1 327 ? 0.513 -12.792 -19.297 1.00 29.98 327 MET A O 1
ATOM 2554 N N . PHE A 1 328 ? -1.336 -14.048 -19.216 1.00 32.38 328 PHE A N 1
ATOM 2555 C CA . PHE A 1 328 ? -0.925 -14.936 -20.317 1.00 32.38 328 PHE A CA 1
ATOM 2556 C C . PHE A 1 328 ? -0.791 -14.218 -21.657 1.00 32.38 328 PHE A C 1
ATOM 2558 O O . PHE A 1 328 ? 0.008 -14.633 -22.504 1.00 32.38 328 PHE A O 1
ATOM 2565 N N . ARG A 1 329 ? -1.583 -13.164 -21.881 1.00 33.19 329 ARG A N 1
ATOM 2566 C CA . ARG A 1 329 ? -1.622 -12.479 -23.174 1.00 33.19 329 ARG A CA 1
ATOM 2567 C C . ARG A 1 329 ? -0.277 -11.842 -23.527 1.00 33.19 329 ARG A C 1
ATOM 2569 O O . ARG A 1 329 ? 0.120 -11.917 -24.684 1.00 33.19 329 ARG A O 1
ATOM 2576 N N . PHE A 1 330 ? 0.449 -11.324 -22.534 1.00 28.72 330 PHE A N 1
ATOM 2577 C CA . PHE A 1 330 ? 1.671 -10.539 -22.747 1.00 28.72 330 PHE A CA 1
ATOM 2578 C C . PHE A 1 330 ? 2.969 -11.197 -22.255 1.00 28.72 330 PHE A C 1
ATOM 2580 O O . PHE A 1 330 ? 4.041 -10.697 -22.584 1.00 28.72 330 PHE A O 1
ATOM 2587 N N . MET A 1 331 ? 2.902 -12.289 -21.481 1.00 30.50 331 MET A N 1
ATOM 2588 C CA . MET A 1 331 ? 4.064 -12.782 -20.722 1.00 30.50 331 MET A CA 1
ATOM 2589 C C . MET A 1 331 ? 4.702 -14.080 -21.249 1.00 30.50 331 MET A C 1
ATOM 2591 O O . MET A 1 331 ? 5.813 -14.400 -20.840 1.00 30.50 331 MET A O 1
ATOM 2595 N N . PHE A 1 332 ? 4.052 -14.809 -22.167 1.00 37.72 332 PHE A N 1
ATOM 2596 C CA . PHE A 1 332 ? 4.556 -16.095 -22.677 1.00 37.72 332 PHE A CA 1
ATOM 2597 C C . PHE A 1 332 ? 4.661 -16.132 -24.207 1.00 37.72 332 PHE A C 1
ATOM 2599 O O . PHE A 1 332 ? 3.708 -15.774 -24.910 1.00 37.72 332 PHE A O 1
ATOM 2606 N N . GLN A 1 333 ? 5.800 -16.623 -24.705 1.00 42.44 333 GLN A N 1
ATOM 2607 C CA . GLN A 1 333 ? 6.020 -16.967 -26.115 1.00 42.44 333 GLN A CA 1
ATOM 2608 C C . GLN A 1 333 ? 5.055 -18.098 -26.549 1.00 42.44 333 GLN A C 1
ATOM 2610 O O . GLN A 1 333 ? 4.619 -18.886 -25.697 1.00 42.44 333 GLN A O 1
ATOM 2615 N N . PRO A 1 334 ? 4.684 -18.208 -27.840 1.00 47.97 334 PRO A N 1
ATOM 2616 C CA . PRO A 1 334 ? 3.731 -19.212 -28.334 1.00 47.97 334 PRO A CA 1
ATOM 2617 C C . PRO A 1 334 ? 4.052 -20.661 -27.931 1.00 47.97 334 PRO A C 1
ATOM 2619 O O . PRO A 1 334 ? 3.141 -21.434 -27.629 1.00 47.97 334 PRO A O 1
ATOM 2622 N N . GLU A 1 335 ? 5.333 -21.013 -27.857 1.00 46.69 335 GLU A N 1
ATOM 2623 C CA . GLU A 1 335 ? 5.839 -22.344 -27.507 1.00 46.69 335 GLU A CA 1
ATOM 2624 C C . GLU A 1 335 ? 5.660 -22.642 -26.009 1.00 46.69 335 GLU A C 1
ATOM 2626 O O . GLU A 1 335 ? 5.332 -23.761 -25.616 1.00 46.69 335 GLU A O 1
ATOM 2631 N N . GLN A 1 336 ? 5.793 -21.623 -25.156 1.00 45.34 336 GLN A N 1
ATOM 2632 C CA . GLN A 1 336 ? 5.603 -21.754 -23.708 1.00 45.34 336 GLN A CA 1
ATOM 2633 C C . GLN A 1 336 ? 4.130 -21.975 -23.358 1.00 45.34 336 GLN A C 1
ATOM 2635 O O . GLN A 1 336 ? 3.809 -22.782 -22.487 1.00 45.34 336 GLN A O 1
ATOM 2640 N N . LYS A 1 337 ? 3.220 -21.313 -24.084 1.00 50.75 337 LYS A N 1
ATOM 2641 C CA . LYS A 1 337 ? 1.773 -21.539 -23.953 1.00 50.75 337 LYS A CA 1
ATOM 2642 C C . LYS A 1 337 ? 1.415 -22.997 -24.269 1.00 50.75 337 LYS A C 1
ATOM 2644 O O . LYS A 1 337 ? 0.558 -23.572 -23.603 1.00 50.75 337 LYS A O 1
ATOM 2649 N N . TYR A 1 338 ? 2.099 -23.611 -25.238 1.00 58.44 338 TYR A N 1
ATOM 2650 C CA . TYR A 1 338 ? 1.826 -24.981 -25.684 1.00 58.44 338 TYR A CA 1
ATOM 2651 C C . TYR A 1 338 ? 2.224 -26.022 -24.637 1.00 58.44 338 TYR A C 1
ATOM 2653 O O . TYR A 1 338 ? 1.424 -26.898 -24.302 1.00 58.44 338 TYR A O 1
ATOM 2661 N N . GLU A 1 339 ? 3.421 -25.893 -24.064 1.00 52.94 339 GLU A N 1
ATOM 2662 C CA . GLU A 1 339 ? 3.889 -26.818 -23.026 1.00 52.94 339 GLU A CA 1
ATOM 2663 C C . GLU A 1 339 ? 3.067 -26.720 -21.733 1.00 52.94 339 GLU A C 1
ATOM 2665 O O . GLU A 1 339 ? 2.869 -27.726 -21.052 1.00 52.94 339 GLU A O 1
ATOM 2670 N N . ILE A 1 340 ? 2.515 -25.546 -21.412 1.00 51.72 340 ILE A N 1
ATOM 2671 C CA . ILE A 1 340 ? 1.636 -25.386 -20.245 1.00 51.72 340 ILE A CA 1
ATOM 2672 C C . ILE A 1 340 ? 0.319 -26.143 -20.443 1.00 51.72 340 ILE A C 1
ATOM 2674 O O . ILE A 1 340 ? -0.080 -26.914 -19.571 1.00 51.72 340 ILE A O 1
ATOM 2678 N N . VAL A 1 341 ? -0.329 -25.986 -21.601 1.00 55.41 341 VAL A N 1
ATOM 2679 C CA . VAL A 1 341 ? -1.559 -26.729 -21.922 1.00 55.41 341 VAL A CA 1
ATOM 2680 C C . VAL A 1 341 ? -1.305 -28.237 -21.898 1.00 55.41 341 VAL A C 1
ATOM 2682 O O . VAL A 1 341 ? -2.086 -28.991 -21.321 1.00 55.41 341 VAL A O 1
ATOM 2685 N N . LYS A 1 342 ? -0.182 -28.682 -22.465 1.00 59.53 342 LYS A N 1
ATOM 2686 C CA . LYS A 1 342 ? 0.216 -30.091 -22.477 1.00 59.53 342 LYS A CA 1
ATOM 2687 C C . LYS A 1 342 ? 0.404 -30.659 -21.064 1.00 59.53 342 LYS A C 1
ATOM 2689 O O . LYS A 1 342 ? -0.177 -31.697 -20.763 1.00 59.53 342 LYS A O 1
ATOM 2694 N N . LYS A 1 343 ? 1.124 -29.963 -20.178 1.00 51.78 343 LYS A N 1
ATOM 2695 C CA . LYS A 1 343 ? 1.325 -30.405 -18.785 1.00 51.78 343 LYS A CA 1
ATOM 2696 C C . LYS A 1 343 ? 0.029 -30.446 -17.980 1.00 51.78 343 LYS A C 1
ATOM 2698 O O . LYS A 1 343 ? -0.191 -31.369 -17.202 1.00 51.78 343 LYS A O 1
ATOM 2703 N N . LEU A 1 344 ? -0.855 -29.468 -18.165 1.00 51.56 344 LEU A N 1
ATOM 2704 C CA . LEU A 1 344 ? -2.149 -29.457 -17.481 1.00 51.56 344 LEU A CA 1
ATOM 2705 C C . LEU A 1 344 ? -3.033 -30.642 -17.919 1.00 51.56 344 LEU A C 1
ATOM 2707 O O . LEU A 1 344 ? -3.701 -31.257 -17.088 1.00 51.56 344 LEU A O 1
ATOM 2711 N N . GLN A 1 345 ? -2.975 -31.029 -19.195 1.00 57.59 345 GLN A N 1
ATOM 2712 C CA . GLN A 1 345 ? -3.651 -32.227 -19.703 1.00 57.59 345 GLN A CA 1
ATOM 2713 C C . GLN A 1 345 ? -3.034 -33.531 -19.185 1.00 57.59 345 GLN A C 1
ATOM 2715 O O . GLN A 1 345 ? -3.772 -34.459 -18.856 1.00 57.59 345 GLN A O 1
ATOM 2720 N N . GLU A 1 346 ? -1.704 -33.605 -19.065 1.00 61.09 346 GLU A N 1
ATOM 2721 C CA . GLU A 1 346 ? -1.002 -34.741 -18.441 1.00 61.09 346 GLU A CA 1
ATOM 2722 C C . GLU A 1 346 ? -1.434 -34.936 -16.976 1.00 61.09 346 GLU A C 1
ATOM 2724 O O . GLU A 1 346 ? -1.563 -36.066 -16.506 1.00 61.09 346 GLU A O 1
ATOM 2729 N N . LEU A 1 347 ? -1.780 -33.846 -16.284 1.00 55.31 347 LEU A N 1
ATOM 2730 C CA . LEU A 1 347 ? -2.373 -33.851 -14.942 1.00 55.31 347 LEU A CA 1
ATOM 2731 C C . LEU A 1 347 ? -3.892 -34.127 -14.929 1.00 55.31 347 LEU A C 1
ATOM 2733 O O . LEU A 1 347 ? -4.549 -33.918 -13.907 1.00 55.31 347 LEU A O 1
ATOM 2737 N N . LYS A 1 348 ? -4.464 -34.593 -16.048 1.00 70.06 348 LYS A N 1
ATOM 2738 C CA . LYS A 1 348 ? -5.898 -34.880 -16.246 1.00 70.06 348 LYS A CA 1
ATOM 2739 C C . LYS A 1 348 ? -6.823 -33.679 -15.986 1.00 70.06 348 LYS A C 1
ATOM 2741 O O . LYS A 1 348 ? -7.987 -33.864 -15.632 1.00 70.06 348 LYS A O 1
ATOM 2746 N N . ARG A 1 349 ? -6.339 -32.442 -16.163 1.00 51.66 349 ARG A N 1
ATOM 2747 C CA . ARG A 1 349 ? -7.155 -31.220 -16.042 1.00 51.66 349 ARG A CA 1
ATOM 2748 C C . ARG A 1 349 ? -7.754 -30.824 -17.389 1.00 51.66 349 ARG A C 1
ATOM 2750 O O . ARG A 1 349 ? -7.102 -30.922 -18.427 1.00 51.66 349 ARG A O 1
ATOM 2757 N N . ILE A 1 350 ? -8.989 -30.322 -17.359 1.00 50.53 350 ILE A N 1
ATOM 2758 C CA . ILE A 1 350 ? -9.636 -29.728 -18.534 1.00 50.53 350 ILE A CA 1
ATOM 2759 C C . ILE A 1 350 ? -9.078 -28.320 -18.736 1.00 50.53 350 ILE A C 1
ATOM 2761 O O . ILE A 1 350 ? -9.252 -27.444 -17.893 1.00 50.53 350 ILE A O 1
ATOM 2765 N N . CYS A 1 351 ? -8.425 -28.103 -19.871 1.00 49.03 351 CYS A N 1
ATOM 2766 C CA . CYS A 1 351 ? -7.779 -26.839 -20.200 1.00 49.03 351 CYS A CA 1
ATOM 2767 C C . CYS A 1 351 ? -8.639 -26.028 -21.164 1.00 49.03 351 CYS A C 1
ATOM 2769 O O . CYS A 1 351 ? -8.908 -26.482 -22.277 1.00 49.03 351 CYS A O 1
ATOM 2771 N N . ARG A 1 352 ? -9.026 -24.812 -20.767 1.00 52.41 352 ARG A N 1
ATOM 2772 C CA . ARG A 1 352 ? -9.653 -23.829 -21.660 1.00 52.41 352 ARG A CA 1
ATOM 2773 C C . ARG A 1 352 ? -8.677 -22.690 -21.907 1.00 52.41 352 ARG A C 1
ATOM 2775 O O . ARG A 1 352 ? -8.101 -22.181 -20.949 1.00 52.41 352 ARG A O 1
ATOM 2782 N N . MET A 1 353 ? -8.483 -22.293 -23.160 1.00 55.22 353 MET A N 1
ATOM 2783 C CA . MET A 1 353 ? -7.516 -21.246 -23.495 1.00 55.22 353 MET A CA 1
ATOM 2784 C C . MET A 1 353 ? -8.117 -20.205 -24.435 1.00 55.22 353 MET A C 1
ATOM 2786 O O . MET A 1 353 ? -8.718 -20.553 -25.445 1.00 55.22 353 MET A O 1
ATOM 2790 N N . THR A 1 354 ? -7.926 -18.925 -24.111 1.00 51.03 354 THR A N 1
ATOM 2791 C CA . THR A 1 354 ? -8.346 -17.782 -24.936 1.00 51.03 354 THR A CA 1
ATOM 2792 C C . THR A 1 354 ? -7.146 -17.142 -25.632 1.00 51.03 354 THR A C 1
ATOM 2794 O O . THR A 1 354 ? -6.123 -16.918 -24.982 1.00 51.03 354 THR A O 1
ATOM 2797 N N . GLY A 1 355 ? -7.257 -16.793 -26.916 1.00 54.94 355 GLY A N 1
ATOM 2798 C CA . GLY A 1 355 ? -6.170 -16.145 -27.663 1.00 54.94 355 GLY A CA 1
ATOM 2799 C C . GLY A 1 355 ? -6.642 -15.344 -28.878 1.00 54.94 355 GLY A C 1
ATOM 2800 O O . GLY A 1 355 ? -7.774 -15.499 -29.334 1.00 54.94 355 GLY A O 1
ATOM 2801 N N . ASP A 1 356 ? -5.771 -14.472 -29.389 1.00 49.53 356 ASP A N 1
ATOM 2802 C CA . ASP A 1 356 ? -6.030 -13.544 -30.499 1.00 49.53 356 ASP A CA 1
ATOM 2803 C C . ASP A 1 356 ? -5.465 -13.993 -31.863 1.00 49.53 356 ASP A C 1
ATOM 2805 O O . ASP A 1 356 ? -5.689 -13.314 -32.861 1.00 49.53 356 ASP A O 1
ATOM 2809 N N . GLY A 1 357 ? -4.825 -15.165 -31.968 1.00 47.66 357 GLY A N 1
ATOM 2810 C CA . GLY A 1 357 ? -4.469 -15.761 -33.264 1.00 47.66 357 GLY A CA 1
ATOM 2811 C C . GLY A 1 357 ? -3.330 -16.787 -33.224 1.00 47.66 357 GLY A C 1
ATOM 2812 O O . GLY A 1 357 ? -2.425 -16.687 -32.403 1.00 47.66 357 GLY A O 1
ATOM 2813 N N . CYS A 1 358 ? -3.420 -17.788 -34.112 1.00 47.69 358 CYS A N 1
ATOM 2814 C CA . CYS A 1 358 ? -2.425 -18.807 -34.503 1.00 47.69 358 CYS A CA 1
ATOM 2815 C C . CYS A 1 358 ? -1.437 -19.317 -33.426 1.00 47.69 358 CYS A C 1
ATOM 2817 O O . CYS A 1 358 ? -0.233 -19.400 -33.659 1.00 47.69 358 CYS A O 1
ATOM 2819 N N . SER A 1 359 ? -1.929 -19.695 -32.242 1.00 54.78 359 SER A N 1
ATOM 2820 C CA . SER A 1 359 ? -1.101 -20.349 -31.221 1.00 54.78 359 SER A CA 1
ATOM 2821 C C . SER A 1 359 ? -1.332 -21.867 -31.237 1.00 54.78 359 SER A C 1
ATOM 2823 O O . SER A 1 359 ? -2.475 -22.291 -31.043 1.00 54.78 359 SER A O 1
ATOM 2825 N N . PRO A 1 360 ? -0.287 -22.711 -31.387 1.00 59.91 360 PRO A N 1
ATOM 2826 C CA . PRO A 1 360 ? -0.399 -24.171 -31.266 1.00 59.91 360 PRO A CA 1
ATOM 2827 C C . PRO A 1 360 ? -1.062 -24.619 -29.957 1.00 59.91 360 PRO A C 1
ATOM 2829 O O . PRO A 1 360 ? -1.724 -25.652 -29.898 1.00 59.91 360 PRO A O 1
ATOM 2832 N N . ALA A 1 361 ? -0.912 -23.815 -28.905 1.00 55.75 361 ALA A N 1
ATOM 2833 C CA . ALA A 1 361 ? -1.499 -24.041 -27.593 1.00 55.75 361 ALA A CA 1
ATOM 2834 C C . ALA A 1 361 ? -3.033 -23.933 -27.587 1.00 55.75 361 ALA A C 1
ATOM 2836 O O . ALA A 1 361 ? -3.692 -24.641 -26.831 1.00 55.75 361 ALA A O 1
ATOM 2837 N N . LEU A 1 362 ? -3.606 -23.101 -28.467 1.00 63.19 362 LEU A N 1
ATOM 2838 C CA . LEU A 1 362 ? -5.056 -22.941 -28.616 1.00 63.19 362 LEU A CA 1
ATOM 2839 C C . LEU A 1 362 ? -5.684 -24.218 -29.174 1.00 63.19 362 LEU A C 1
ATOM 2841 O O . LEU A 1 362 ? -6.667 -24.699 -28.628 1.00 63.19 362 LEU A O 1
ATOM 2845 N N . LYS A 1 363 ? -5.037 -24.805 -30.186 1.00 63.50 363 LYS A N 1
ATOM 2846 C CA . LYS A 1 363 ? -5.429 -26.083 -30.791 1.00 63.50 363 LYS A CA 1
ATOM 2847 C C . LYS A 1 363 ? -5.191 -27.278 -29.863 1.00 63.50 363 LYS A C 1
ATOM 2849 O O . LYS A 1 363 ? -5.837 -28.310 -29.999 1.00 63.50 363 LYS A O 1
ATOM 2854 N N . ARG A 1 364 ? -4.215 -27.174 -28.957 1.00 66.25 364 ARG A N 1
ATOM 2855 C CA . ARG A 1 364 ? -3.887 -28.242 -28.006 1.00 66.25 364 ARG A CA 1
ATOM 2856 C C . ARG A 1 364 ? -4.861 -28.294 -26.831 1.00 66.25 364 ARG A C 1
ATOM 2858 O O . ARG A 1 364 ? -5.000 -29.364 -26.250 1.00 66.25 364 ARG A O 1
ATOM 2865 N N . ALA A 1 365 ? -5.490 -27.178 -26.463 1.00 68.00 365 ALA A N 1
ATOM 2866 C CA . ALA A 1 365 ? -6.404 -27.098 -25.326 1.00 68.00 365 ALA A CA 1
ATOM 2867 C C . ALA A 1 365 ? -7.634 -27.998 -25.514 1.00 68.00 365 ALA A C 1
ATOM 2869 O O . ALA A 1 365 ? -7.964 -28.399 -26.622 1.00 68.00 365 ALA A O 1
ATOM 2870 N N . ASN A 1 366 ? -8.322 -28.328 -24.417 1.00 70.62 366 ASN A N 1
ATOM 2871 C CA . ASN A 1 366 ? -9.580 -29.072 -24.500 1.00 70.62 366 ASN A CA 1
ATOM 2872 C C . ASN A 1 366 ? -10.708 -28.204 -25.070 1.00 70.62 366 ASN A C 1
ATOM 2874 O O . ASN A 1 366 ? -11.647 -28.748 -25.637 1.00 70.62 366 ASN A O 1
ATOM 2878 N N . ILE A 1 367 ? -10.634 -26.884 -24.853 1.00 60.34 367 ILE A N 1
ATOM 2879 C CA . ILE A 1 367 ? -11.510 -25.884 -25.469 1.00 60.34 367 ILE A CA 1
ATOM 2880 C C . ILE A 1 367 ? -10.674 -24.638 -25.793 1.00 60.34 367 ILE A C 1
ATOM 2882 O O . ILE A 1 367 ? -10.252 -23.907 -24.890 1.00 60.34 367 ILE A O 1
ATOM 2886 N N . GLY A 1 368 ? -10.440 -24.383 -27.076 1.00 55.12 368 GLY A N 1
ATOM 2887 C CA . GLY A 1 368 ? -9.824 -23.165 -27.595 1.00 55.12 368 GLY A CA 1
ATOM 2888 C C . GLY A 1 368 ? -10.873 -22.106 -27.937 1.00 55.12 368 GLY A C 1
ATOM 2889 O O . GLY A 1 368 ? -11.781 -22.363 -28.724 1.00 55.12 368 GLY A O 1
ATOM 2890 N N . ILE A 1 369 ? -10.745 -20.902 -27.377 1.00 56.19 369 ILE A N 1
ATOM 2891 C CA . ILE A 1 369 ? -11.662 -19.780 -27.617 1.00 56.19 369 ILE A CA 1
ATOM 2892 C C . ILE A 1 369 ? -10.906 -18.645 -28.319 1.00 56.19 369 ILE A C 1
ATOM 2894 O O . ILE A 1 369 ? -10.035 -18.004 -27.727 1.00 56.19 369 ILE A O 1
ATOM 2898 N N . ALA A 1 370 ? -11.238 -18.367 -29.578 1.00 57.19 370 ALA A N 1
ATOM 2899 C CA . ALA A 1 370 ? -10.709 -17.206 -30.290 1.00 57.19 370 ALA A CA 1
ATOM 2900 C C . ALA A 1 370 ? -11.567 -15.966 -30.006 1.00 57.19 370 ALA A C 1
ATOM 2902 O O . ALA A 1 370 ? -12.792 -16.017 -30.121 1.00 57.19 370 ALA A O 1
ATOM 2903 N N . VAL A 1 371 ? -10.928 -14.842 -29.661 1.00 55.16 371 VAL A N 1
ATOM 2904 C CA . VAL A 1 371 ? -11.618 -13.572 -29.370 1.00 55.16 371 VAL A CA 1
ATOM 2905 C C . VAL A 1 371 ? -11.299 -12.544 -30.456 1.00 55.16 371 VAL A C 1
ATOM 2907 O O . VAL A 1 371 ? -10.145 -12.146 -30.622 1.00 55.16 371 VAL A O 1
ATOM 2910 N N . ALA A 1 372 ? -12.315 -12.093 -31.196 1.00 48.88 372 ALA A N 1
ATOM 2911 C CA . ALA A 1 372 ? -12.159 -11.118 -32.272 1.00 48.88 372 ALA A CA 1
ATOM 2912 C C . ALA A 1 372 ? -11.932 -9.693 -31.734 1.00 48.88 372 ALA A C 1
ATOM 2914 O O . ALA A 1 372 ? -12.855 -8.891 -31.629 1.00 48.88 372 ALA A O 1
ATOM 2915 N N . ALA A 1 373 ? -10.685 -9.351 -31.415 1.00 44.44 373 ALA A N 1
ATOM 2916 C CA . ALA A 1 373 ? -10.276 -7.969 -31.170 1.00 44.44 373 ALA A CA 1
ATOM 2917 C C . ALA A 1 373 ? -9.406 -7.483 -32.334 1.00 44.44 373 ALA A C 1
ATOM 2919 O O . ALA A 1 373 ? -8.209 -7.712 -32.279 1.00 44.44 373 ALA A O 1
ATOM 2920 N N . ALA A 1 374 ? -10.008 -6.877 -33.372 1.00 37.22 374 ALA A N 1
ATOM 2921 C CA . ALA A 1 374 ? -9.421 -6.173 -34.544 1.00 37.22 374 ALA A CA 1
ATOM 2922 C C . ALA A 1 374 ? -8.227 -6.808 -35.316 1.00 37.22 374 ALA A C 1
ATOM 2924 O O . ALA A 1 374 ? -7.871 -6.324 -36.383 1.00 37.22 374 ALA A O 1
ATOM 2925 N N . ALA A 1 375 ? -7.640 -7.895 -34.826 1.00 41.09 375 ALA A N 1
ATOM 2926 C CA . ALA A 1 375 ? -6.417 -8.541 -35.285 1.00 41.09 375 ALA A CA 1
ATOM 2927 C C . ALA A 1 375 ? -6.517 -10.078 -35.201 1.00 41.09 375 ALA A C 1
ATOM 2929 O O . ALA A 1 375 ? -5.511 -10.771 -35.334 1.00 41.09 375 ALA A O 1
ATOM 2930 N N . ALA A 1 376 ? -7.724 -10.626 -35.003 1.00 45.97 376 ALA A N 1
ATOM 2931 C CA . ALA A 1 376 ? -7.950 -12.058 -35.156 1.00 45.97 376 ALA A CA 1
ATOM 2932 C C . ALA A 1 376 ? -7.789 -12.419 -36.637 1.00 45.97 376 ALA A C 1
ATOM 2934 O O . ALA A 1 376 ? -8.684 -12.190 -37.450 1.00 45.97 376 ALA A O 1
ATOM 2935 N N . THR A 1 377 ? -6.616 -12.941 -36.986 1.00 51.25 377 THR A N 1
ATOM 2936 C CA . THR A 1 377 ? -6.328 -13.476 -38.319 1.00 51.25 377 THR A CA 1
ATOM 2937 C C . THR A 1 377 ? -7.247 -14.665 -38.606 1.00 51.25 377 THR A C 1
ATOM 2939 O O . THR A 1 377 ? -7.606 -15.416 -37.694 1.00 51.25 377 THR A O 1
ATOM 2942 N N . ASP A 1 378 ? -7.628 -14.885 -39.867 1.00 52.19 378 ASP A N 1
ATOM 2943 C CA . ASP A 1 378 ? -8.500 -16.010 -40.255 1.00 52.19 378 ASP A CA 1
ATOM 2944 C C . ASP A 1 378 ? -7.915 -17.383 -39.858 1.00 52.19 378 ASP A C 1
ATOM 2946 O O . ASP A 1 378 ? -8.651 -18.335 -39.599 1.00 52.19 378 ASP A O 1
ATOM 2950 N N . ALA A 1 379 ? -6.596 -17.448 -39.651 1.00 47.53 379 ALA A N 1
ATOM 2951 C CA . ALA A 1 379 ? -5.887 -18.589 -39.076 1.00 47.53 379 ALA A CA 1
ATOM 2952 C C . ALA A 1 379 ? -6.241 -18.884 -37.595 1.00 47.53 379 ALA A C 1
ATOM 2954 O O . ALA A 1 379 ? -6.255 -20.044 -37.180 1.00 47.53 379 ALA A O 1
ATOM 2955 N N . GLY A 1 380 ? -6.562 -17.870 -36.781 1.00 47.97 380 GLY A N 1
ATOM 2956 C CA . GLY A 1 380 ? -7.037 -18.043 -35.398 1.00 47.97 380 GLY A CA 1
ATOM 2957 C C . GLY A 1 380 ? -8.463 -18.599 -35.307 1.00 47.97 380 GLY A C 1
ATOM 2958 O O . GLY A 1 380 ? -8.779 -19.369 -34.398 1.00 47.97 380 GLY A O 1
ATOM 2959 N N . ARG A 1 381 ? -9.313 -18.274 -36.289 1.00 53.75 381 ARG A N 1
ATOM 2960 C CA . ARG A 1 381 ? -10.672 -18.833 -36.401 1.00 53.75 381 ARG A CA 1
ATOM 2961 C C . ARG A 1 381 ? -10.654 -20.310 -36.793 1.00 53.75 381 ARG A C 1
ATOM 2963 O O . ARG A 1 381 ? -11.464 -21.072 -36.293 1.00 53.75 381 ARG A O 1
ATOM 2970 N N . GLY A 1 382 ? -9.706 -20.721 -37.638 1.00 50.56 382 GLY A N 1
ATOM 2971 C CA . GLY A 1 382 ? -9.559 -22.119 -38.064 1.00 50.56 382 GLY A CA 1
ATOM 2972 C C . GLY A 1 382 ? -8.926 -23.062 -37.032 1.00 50.56 382 GLY A C 1
ATOM 2973 O O . GLY A 1 382 ? -8.854 -24.263 -37.273 1.00 50.56 382 GLY A O 1
ATOM 2974 N N . THR A 1 383 ? -8.429 -22.542 -35.905 1.00 50.53 383 THR A N 1
ATOM 2975 C CA . THR A 1 383 ? -7.682 -23.312 -34.888 1.00 50.53 383 THR A CA 1
ATOM 2976 C C . THR A 1 383 ? -8.350 -23.333 -33.510 1.00 50.53 383 THR A C 1
ATOM 2978 O O . THR A 1 383 ? -7.761 -23.856 -32.566 1.00 50.53 383 THR A O 1
ATOM 2981 N N . SER A 1 384 ? -9.560 -22.779 -33.390 1.00 55.62 384 SER A N 1
ATOM 2982 C CA . SER A 1 384 ? -10.345 -22.703 -32.152 1.00 55.62 384 SER A CA 1
ATOM 2983 C C . SER A 1 384 ? -11.632 -23.518 -32.250 1.00 55.62 384 SER A C 1
ATOM 2985 O O . SER A 1 384 ? -12.195 -23.675 -33.330 1.00 55.62 384 SER A O 1
ATOM 2987 N N . ASP A 1 385 ? -12.108 -24.003 -31.104 1.00 56.66 385 ASP A N 1
ATOM 2988 C CA . ASP A 1 385 ? -13.385 -24.715 -30.985 1.00 56.66 385 ASP A CA 1
ATOM 2989 C C . ASP A 1 385 ? -14.568 -23.740 -30.891 1.00 56.66 385 ASP A C 1
ATOM 2991 O O . ASP A 1 385 ? -15.688 -24.056 -31.286 1.00 56.66 385 ASP A O 1
ATOM 2995 N N . ILE A 1 386 ? -14.321 -22.538 -30.356 1.00 53.72 386 ILE A N 1
ATOM 2996 C CA . ILE A 1 386 ? -15.311 -21.469 -30.202 1.00 53.72 386 ILE A CA 1
ATOM 2997 C C . ILE A 1 386 ? -14.717 -20.164 -30.732 1.00 53.72 386 ILE A C 1
ATOM 2999 O O . ILE A 1 386 ? -13.665 -19.717 -30.274 1.00 53.72 386 ILE A O 1
ATOM 3003 N N . VAL A 1 387 ? -15.420 -19.511 -31.658 1.00 53.88 387 VAL A N 1
ATOM 3004 C CA . VAL A 1 387 ? -15.025 -18.210 -32.215 1.00 53.88 387 VAL A CA 1
ATOM 3005 C C . VAL A 1 387 ? -16.004 -17.139 -31.748 1.00 53.88 387 VAL A C 1
ATOM 3007 O O . VAL A 1 387 ? -17.163 -17.121 -32.158 1.00 53.88 387 VAL A O 1
ATOM 3010 N N . LEU A 1 388 ? -15.533 -16.212 -30.915 1.00 49.59 388 LEU A N 1
ATOM 3011 C CA . LEU A 1 388 ? -16.303 -15.043 -30.498 1.00 49.59 388 LEU A CA 1
ATOM 3012 C C . LEU A 1 388 ? -16.093 -13.925 -31.521 1.00 49.59 388 LEU A C 1
ATOM 3014 O O . LEU A 1 388 ? -15.056 -13.261 -31.534 1.00 49.59 388 LEU A O 1
ATOM 3018 N N . THR A 1 389 ? -17.060 -13.755 -32.425 1.00 47.88 389 THR A N 1
ATOM 3019 C CA . THR A 1 389 ? -16.930 -12.888 -33.607 1.00 47.88 389 THR A CA 1
ATOM 3020 C C . THR A 1 389 ? -17.232 -11.408 -33.357 1.00 47.88 389 THR A C 1
ATOM 3022 O O . THR A 1 389 ? -16.872 -10.587 -34.198 1.00 47.88 389 THR A O 1
ATOM 3025 N N . LYS A 1 390 ? -17.888 -11.060 -32.242 1.00 48.69 390 LYS A N 1
ATOM 3026 C CA . LYS A 1 390 ? -18.208 -9.694 -31.776 1.00 48.69 390 LYS A CA 1
ATOM 3027 C C . LYS A 1 390 ? -18.380 -9.721 -30.241 1.00 48.69 390 LYS A C 1
ATOM 3029 O O . LYS A 1 390 ? -18.686 -10.802 -29.735 1.00 48.69 390 LYS A O 1
ATOM 3034 N N . PRO A 1 391 ? -18.141 -8.609 -29.516 1.00 44.34 391 PRO A N 1
ATOM 3035 C CA . PRO A 1 391 ? -18.410 -8.531 -28.077 1.00 44.34 391 PRO A CA 1
ATOM 3036 C C . PRO A 1 391 ? -19.883 -8.753 -27.727 1.00 44.34 391 PRO A C 1
ATOM 3038 O O . PRO A 1 391 ? -20.746 -8.457 -28.588 1.00 44.34 391 PRO A O 1
#

Sequence (391 aa):
MGLPSYLKPYLLFLLLCLLNVITINSKKSLKGEAVLFGGNFPALYVIGDSLVDPGNNNHLLTLVRANFKPYGSNFEGGKATGRFSDGKTIADYIAIYYGLPLAPAYMGLSIKEKNNLSTGINYASASCGIFPDTGKQFGRCLSMNVQIDLLNKTIEKNLKKKFKTQSELSRHLGGSLFMTAIGVNDYAFTYKKNATDANEFASKLLNEFLIHLERLYNLGARNFFVNNIKPLGCYPNIIAETVPRGSCDDSLNLAIDIFNVQLRESLSHMRHKLSNTSFLYSDYFNFMLELRGPSSNQGINLLLPNRLDIGLLIENADVFAAVFPAMFRFMFQPEQKYEIVKKLQELKRICRMTGDGCSPALKRANIGIAVAAAAATDAGRGTSDIVLTKP

Organism: Brassica carinata (NCBI:txid52824)